Protein AF-0000000065962031 (afdb_homodimer)

pLDDT: mean 96.03, std 4.33, range [64.88, 98.94]

Sequence (450 aa):
MTTAAIIVAAGRGTRAGGDLPKQWQPLAGRPVLAHTLAAFRAAAGVSRTLLVIHPDDRARAEALPGVAEGKVELVEGGASRDASVRNALEALAGAGIERVLIHDGARPLVAPELIARTLAALETAPGAAPAVPVSDALWRGEGGRVVGTQDRTGLFRAQTPQAFRYEAILAAHRAHPGGAADDVEVARAAGLEVAIVEGCEDNLKVTYPGDFARAERLLALAAGLMTTAAIIVAAGRGTRAGGDLPKQWQPLAGRPVLAHTLAAFRAAAGVSRTLLVIHPDDRARAEALPGVAEGKVELVEGGASRDASVRNALEALAGAGIERVLIHDGARPLVAPELIARTLAALETAPGAAPAVPVSDALWRGEGGRVVGTQDRTGLFRAQTPQAFRYEAILAAHRAHPGGAADDVEVARAAGLEVAIVEGCEDNLKVTYPGDFARAERLLALAAGL

Structure (mmCIF, N/CA/C/O backbone):
data_AF-0000000065962031-model_v1
#
loop_
_entity.id
_entity.type
_entity.pdbx_description
1 polymer '2-C-methyl-D-erythritol 4-phosphate cytidylyltransferase'
#
loop_
_atom_site.group_PDB
_atom_site.id
_atom_site.type_symbol
_atom_site.label_atom_id
_atom_site.label_alt_id
_atom_site.label_comp_id
_atom_site.label_asym_id
_atom_site.label_entity_id
_atom_site.label_seq_id
_atom_site.pdbx_PDB_ins_code
_atom_site.Cartn_x
_atom_site.Cartn_y
_atom_site.Cartn_z
_atom_site.occupancy
_atom_site.B_iso_or_equiv
_atom_site.auth_seq_id
_atom_site.auth_comp_id
_atom_site.auth_asym_id
_atom_site.auth_atom_id
_atom_site.pdbx_PDB_model_num
ATOM 1 N N . MET A 1 1 ? -4.371 21.562 25.484 1 85.62 1 MET 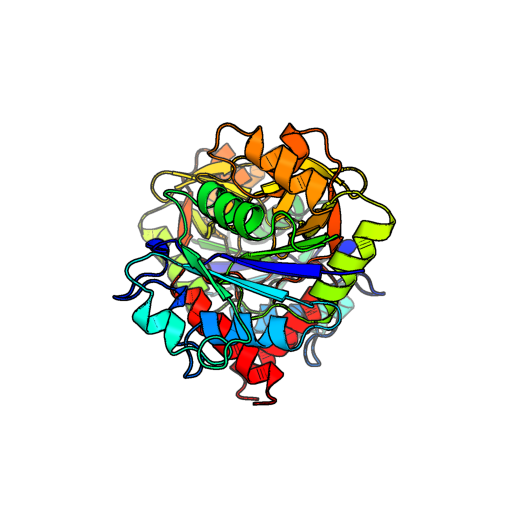A N 1
ATOM 2 C CA . MET A 1 1 ? -3.455 22.078 24.469 1 85.62 1 MET A CA 1
ATOM 3 C C . MET A 1 1 ? -4.199 22.422 23.188 1 85.62 1 MET A C 1
ATOM 5 O O . MET A 1 1 ? -5.137 21.719 22.797 1 85.62 1 MET A O 1
ATOM 9 N N . THR A 1 2 ? -3.807 23.531 22.641 1 95.88 2 THR A N 1
ATOM 10 C CA . THR A 1 2 ? -4.484 24 21.438 1 95.88 2 THR A CA 1
ATOM 11 C C . THR A 1 2 ? -3.861 23.375 20.188 1 95.88 2 THR A C 1
ATOM 13 O O . THR A 1 2 ? -2.641 23.391 20.016 1 95.88 2 THR A O 1
ATOM 16 N N . THR A 1 3 ? -4.715 22.766 19.406 1 98.12 3 THR A N 1
ATOM 17 C CA . THR A 1 3 ? -4.242 22.078 18.203 1 98.12 3 THR A CA 1
ATOM 18 C C . THR A 1 3 ? -4.926 22.641 16.953 1 98.12 3 THR A C 1
ATOM 20 O O . THR A 1 3 ? -6.145 22.797 16.938 1 98.12 3 THR A O 1
ATOM 23 N N . ALA A 1 4 ? -4.148 22.984 15.977 1 98.69 4 ALA A N 1
ATOM 24 C CA . ALA A 1 4 ? -4.68 23.359 14.672 1 98.69 4 ALA A CA 1
ATOM 25 C C . ALA A 1 4 ? -4.426 22.25 13.641 1 98.69 4 ALA A C 1
ATOM 27 O O . ALA A 1 4 ? -3.402 21.562 13.703 1 98.69 4 ALA A O 1
ATOM 28 N N . ALA A 1 5 ? -5.348 22.062 12.734 1 98.81 5 ALA A N 1
ATOM 29 C CA . ALA A 1 5 ? -5.172 21.203 11.578 1 98.81 5 ALA A CA 1
ATOM 30 C C . ALA A 1 5 ? -4.977 22.016 10.305 1 98.81 5 ALA A C 1
ATOM 32 O O . ALA A 1 5 ? -5.707 22.969 10.055 1 98.81 5 ALA A O 1
ATOM 33 N N . ILE A 1 6 ? -3.986 21.641 9.57 1 98.88 6 ILE A N 1
ATOM 34 C CA . ILE A 1 6 ? -3.721 22.219 8.25 1 98.88 6 ILE A CA 1
ATOM 35 C C . ILE A 1 6 ? -3.998 21.172 7.172 1 98.88 6 ILE A C 1
ATOM 37 O O . ILE A 1 6 ? -3.291 20.172 7.074 1 98.88 6 ILE A O 1
ATOM 41 N N . ILE A 1 7 ? -5.016 21.422 6.395 1 98.88 7 ILE A N 1
ATOM 42 C CA . ILE A 1 7 ? -5.371 20.547 5.285 1 98.88 7 ILE A CA 1
ATOM 43 C C . ILE A 1 7 ? -4.859 21.141 3.975 1 98.88 7 ILE A C 1
ATOM 45 O O . ILE A 1 7 ? -5.324 22.188 3.541 1 98.88 7 ILE A O 1
ATOM 49 N N . VAL A 1 8 ? -3.943 20.422 3.346 1 98.69 8 VAL A N 1
ATOM 50 C CA . VAL A 1 8 ? -3.324 20.969 2.146 1 98.69 8 VAL A CA 1
ATOM 51 C C . VAL A 1 8 ? -4.043 20.453 0.905 1 98.69 8 VAL A C 1
ATOM 53 O O . VAL A 1 8 ? -4.184 19.234 0.726 1 98.69 8 VAL A O 1
ATOM 56 N N . ALA A 1 9 ? -4.488 21.375 0.05 1 98.25 9 ALA A N 1
ATOM 57 C CA . ALA A 1 9 ? -5.262 21.016 -1.141 1 98.25 9 ALA A CA 1
ATOM 58 C C . ALA A 1 9 ? -4.992 22.016 -2.273 1 98.25 9 ALA A C 1
ATOM 60 O O . ALA A 1 9 ? -5.891 22.328 -3.059 1 98.25 9 ALA A O 1
ATOM 61 N N . ALA A 1 10 ? -3.809 22.516 -2.334 1 97.5 10 ALA A N 1
ATOM 62 C CA . ALA A 1 10 ? -3.5 23.547 -3.316 1 97.5 10 ALA A CA 1
ATOM 63 C C . ALA A 1 10 ? -2.969 22.938 -4.609 1 97.5 10 ALA A C 1
ATOM 65 O O . ALA A 1 10 ? -2.896 23.609 -5.641 1 97.5 10 ALA A O 1
ATOM 66 N N . GLY A 1 11 ? -2.555 21.703 -4.562 1 93.44 11 GLY A N 1
ATOM 67 C CA . GLY A 1 11 ? -1.977 21.047 -5.727 1 93.44 11 GLY A CA 1
ATOM 68 C C . GLY A 1 11 ? -3.004 20.719 -6.793 1 93.44 11 GLY A C 1
ATOM 69 O O . GLY A 1 11 ? -4.203 20.656 -6.512 1 93.44 11 GLY A O 1
ATOM 70 N N . ARG A 1 12 ? -2.477 20.391 -7.988 1 90.25 12 ARG A N 1
ATOM 71 C CA . ARG A 1 12 ? -3.367 20.156 -9.117 1 90.25 12 ARG A CA 1
ATOM 72 C C . ARG A 1 12 ? -3.643 18.656 -9.289 1 90.25 12 ARG A C 1
ATOM 74 O O . ARG A 1 12 ? -4.637 18.281 -9.906 1 90.25 12 ARG A O 1
ATOM 81 N N . GLY A 1 13 ? -2.844 17.812 -8.781 1 87.5 13 GLY A N 1
ATOM 82 C CA . GLY A 1 13 ? -3.1 16.375 -8.781 1 87.5 13 GLY A CA 1
ATOM 83 C C . GLY A 1 13 ? -3.26 15.797 -10.172 1 87.5 13 GLY A C 1
ATOM 84 O O . GLY A 1 13 ? -4.223 15.078 -10.445 1 87.5 13 GLY A O 1
ATOM 85 N N . THR A 1 14 ? -2.318 15.852 -11.023 1 86.62 14 THR A N 1
ATOM 86 C CA . THR A 1 14 ? -2.455 15.523 -12.438 1 86.62 14 THR A CA 1
ATOM 87 C C . THR A 1 14 ? -2.51 14.016 -12.641 1 86.62 14 THR A C 1
ATOM 89 O O . THR A 1 14 ? -3.107 13.531 -13.609 1 86.62 14 THR A O 1
ATOM 92 N N . ARG A 1 15 ? -2.078 13.18 -11.805 1 88.75 15 ARG A N 1
ATOM 93 C CA . ARG A 1 15 ? -2.004 11.734 -11.961 1 88.75 15 ARG A CA 1
ATOM 94 C C . ARG A 1 15 ? -3.383 11.094 -11.828 1 88.75 15 ARG A C 1
ATOM 96 O O . ARG A 1 15 ? -3.596 9.961 -12.273 1 88.75 15 ARG A O 1
ATOM 103 N N . ALA A 1 16 ? -4.32 11.695 -11.109 1 90 16 ALA A N 1
ATOM 104 C CA . ALA A 1 16 ? -5.648 11.156 -10.844 1 90 16 ALA A CA 1
ATOM 105 C C . ALA A 1 16 ? -6.523 11.203 -12.094 1 90 16 ALA A C 1
ATOM 107 O O . ALA A 1 16 ? -7.543 10.516 -12.164 1 90 16 ALA A O 1
ATOM 108 N N . GLY A 1 17 ? -6.105 12.055 -13.023 1 87.5 17 GLY A N 1
ATOM 109 C CA . GLY A 1 17 ? -6.926 12.234 -14.211 1 87.5 17 GLY A CA 1
ATOM 110 C C . GLY A 1 17 ? -8.188 13.039 -13.945 1 87.5 17 GLY A C 1
ATOM 111 O O . GLY A 1 17 ? -8.359 13.594 -12.852 1 87.5 17 GLY A O 1
ATOM 112 N N . GLY A 1 18 ? -8.953 13.242 -15.047 1 87.94 18 GLY A N 1
ATOM 113 C CA . GLY A 1 18 ? -10.195 13.984 -14.914 1 87.94 18 GLY A CA 1
ATOM 114 C C . GLY A 1 18 ? -10.047 15.461 -15.227 1 87.94 18 GLY A C 1
ATOM 115 O O . GLY A 1 18 ? -8.93 15.953 -15.414 1 87.94 18 GLY A O 1
ATOM 116 N N . ASP A 1 19 ? -11.133 16.125 -15.148 1 89.81 19 ASP A N 1
ATOM 117 C CA . ASP A 1 19 ? -11.172 17.531 -15.539 1 89.81 19 ASP A CA 1
ATOM 118 C C . ASP A 1 19 ? -10.906 18.438 -14.336 1 89.81 19 ASP A C 1
ATOM 120 O O . ASP A 1 19 ? -10.539 19.609 -14.5 1 89.81 19 ASP A O 1
ATOM 124 N N . LEU A 1 20 ? -11.172 17.891 -13.219 1 93.5 20 LEU A N 1
ATOM 125 C CA . LEU A 1 20 ? -10.969 18.625 -11.977 1 93.5 20 LEU A CA 1
ATOM 126 C C . LEU A 1 20 ? -9.797 18.047 -11.188 1 93.5 20 LEU A C 1
ATOM 128 O O . LEU A 1 20 ? -9.562 16.844 -11.211 1 93.5 20 LEU A O 1
ATOM 132 N N . PRO A 1 21 ? -9.102 18.969 -10.516 1 95.44 21 PRO A N 1
ATOM 133 C CA . PRO A 1 21 ? -8.156 18.422 -9.547 1 95.44 21 PRO A CA 1
ATOM 134 C C . PRO A 1 21 ? -8.797 17.391 -8.625 1 95.44 21 PRO A C 1
ATOM 136 O O . PRO A 1 21 ? -9.984 17.5 -8.297 1 95.44 21 PRO A O 1
ATOM 139 N N . LYS A 1 22 ? -8.023 16.453 -8.164 1 96.12 22 LYS A N 1
ATOM 140 C CA . LYS A 1 22 ? -8.57 15.273 -7.496 1 96.12 22 LYS A CA 1
ATOM 141 C C . LYS A 1 22 ? -9.328 15.656 -6.23 1 96.12 22 LYS A C 1
ATOM 143 O O . LYS A 1 22 ? -10.336 15.039 -5.891 1 96.12 22 LYS A O 1
ATOM 148 N N . GLN A 1 23 ? -8.867 16.656 -5.473 1 97.12 23 GLN A N 1
ATOM 149 C CA . GLN A 1 23 ? -9.469 17.031 -4.199 1 97.12 23 GLN A CA 1
ATOM 150 C C . GLN A 1 23 ? -10.891 17.547 -4.395 1 97.12 23 GLN A C 1
ATOM 152 O O . GLN A 1 23 ? -11.672 17.609 -3.447 1 97.12 23 GLN A O 1
ATOM 157 N N . TRP A 1 24 ? -11.219 17.906 -5.656 1 97.69 24 TRP A N 1
ATOM 158 C CA . TRP A 1 24 ? -12.531 18.484 -5.957 1 97.69 24 TRP A CA 1
ATOM 159 C C . TRP A 1 24 ? -13.43 17.453 -6.641 1 97.69 24 TRP A C 1
ATOM 161 O O . TRP A 1 24 ? -14.617 17.703 -6.848 1 97.69 24 TRP A O 1
ATOM 171 N N . GLN A 1 25 ? -12.883 16.344 -7.047 1 97.12 25 GLN A N 1
ATOM 172 C CA . GLN A 1 25 ? -13.664 15.32 -7.723 1 97.12 25 GLN A CA 1
ATOM 173 C C . GLN A 1 25 ? -14.617 14.625 -6.754 1 97.12 25 GLN A C 1
ATOM 175 O O . GLN A 1 25 ? -14.344 14.555 -5.555 1 97.12 25 GLN A O 1
ATOM 180 N N . PRO A 1 26 ? -15.727 14.148 -7.285 1 96.44 26 PRO A N 1
ATOM 181 C CA . PRO A 1 26 ? -16.719 13.523 -6.41 1 96.44 26 PRO A CA 1
ATOM 182 C C . PRO A 1 26 ? -16.234 12.172 -5.863 1 96.44 26 PRO A C 1
ATOM 184 O O . PRO A 1 26 ? -15.633 11.383 -6.59 1 96.44 26 PRO A O 1
ATOM 187 N N . LEU A 1 27 ? -16.516 11.992 -4.648 1 96.94 27 LEU A N 1
ATOM 188 C CA . LEU A 1 27 ? -16.359 10.742 -3.912 1 96.94 27 LEU A CA 1
ATOM 189 C C . LEU A 1 27 ? -17.609 10.461 -3.08 1 96.94 27 LEU A C 1
ATOM 191 O O . LEU A 1 27 ? -17.859 11.117 -2.068 1 96.94 27 LEU A O 1
ATOM 195 N N . ALA A 1 28 ? -18.359 9.445 -3.498 1 95.75 28 ALA A N 1
ATOM 196 C CA . ALA A 1 28 ? -19.641 9.109 -2.865 1 95.75 28 ALA A CA 1
ATOM 197 C C . ALA A 1 28 ? -20.562 10.328 -2.811 1 95.75 28 ALA A C 1
ATOM 199 O O . ALA A 1 28 ? -21.141 10.633 -1.763 1 95.75 28 ALA A O 1
ATOM 200 N N . GLY A 1 29 ? -20.562 11.078 -3.805 1 95.44 29 GLY A N 1
ATOM 201 C CA . GLY A 1 29 ? -21.531 12.141 -3.975 1 95.44 29 GLY A CA 1
ATOM 202 C C . GLY A 1 29 ? -21.047 13.484 -3.453 1 95.44 29 GLY A C 1
ATOM 203 O O . GLY A 1 29 ? -21.734 14.5 -3.623 1 95.44 29 GLY A O 1
ATOM 204 N N . ARG A 1 30 ? -19.938 13.547 -2.844 1 96.81 30 ARG A N 1
ATOM 205 C CA . ARG A 1 30 ? -19.359 14.781 -2.344 1 96.81 30 ARG A CA 1
ATOM 206 C C . ARG A 1 30 ? -17.891 14.906 -2.768 1 96.81 30 ARG A C 1
ATOM 208 O O . ARG A 1 30 ? -17.234 13.898 -3.055 1 96.81 30 ARG A O 1
ATOM 215 N N . PRO A 1 31 ? -17.391 16.141 -2.826 1 97.75 31 PRO A N 1
ATOM 216 C CA . PRO A 1 31 ? -15.969 16.281 -3.146 1 97.75 31 PRO A CA 1
ATOM 217 C C . PRO A 1 31 ? -15.078 15.516 -2.166 1 97.75 31 PRO A C 1
ATOM 219 O O . PRO A 1 31 ? -15.398 15.43 -0.978 1 97.75 31 PRO A O 1
ATOM 222 N N . VAL A 1 32 ? -13.93 14.992 -2.631 1 98.06 32 VAL A N 1
ATOM 223 C CA . VAL A 1 32 ? -12.945 14.32 -1.798 1 98.06 32 VAL A CA 1
ATOM 224 C C . VAL A 1 32 ? -12.633 15.172 -0.571 1 98.06 32 VAL A C 1
ATOM 226 O O . VAL A 1 32 ? -12.633 14.672 0.557 1 98.06 32 VAL A O 1
ATOM 229 N N . LEU A 1 33 ? -12.484 16.453 -0.772 1 98.12 33 LEU A N 1
ATOM 230 C CA . LEU A 1 33 ? -12.062 17.391 0.268 1 98.12 33 LEU A CA 1
ATOM 231 C C . LEU A 1 33 ? -13.141 17.531 1.341 1 98.12 33 LEU A C 1
ATOM 233 O O . LEU A 1 33 ? -12.828 17.75 2.514 1 98.12 33 LEU A O 1
ATOM 237 N N . ALA A 1 34 ? -14.367 17.391 0.965 1 98.06 34 ALA A N 1
ATOM 238 C CA . ALA A 1 34 ? -15.461 17.5 1.931 1 98.06 34 ALA A CA 1
ATOM 239 C C . ALA A 1 34 ? -15.375 16.375 2.969 1 98.06 34 ALA A C 1
ATOM 241 O O . ALA A 1 34 ? -15.648 16.594 4.148 1 98.06 34 ALA A O 1
ATOM 242 N N . HIS A 1 35 ? -15.016 15.203 2.535 1 98.06 35 HIS A N 1
ATOM 243 C CA . HIS A 1 35 ? -14.852 14.078 3.451 1 98.06 35 HIS A CA 1
ATOM 244 C C . HIS A 1 35 ? -13.695 14.32 4.418 1 98.06 35 HIS A C 1
ATOM 246 O O . HIS A 1 35 ? -13.828 14.07 5.621 1 98.06 35 HIS A O 1
ATOM 252 N N . THR A 1 36 ? -12.633 14.82 3.891 1 98.44 36 THR A N 1
ATOM 253 C CA . THR A 1 36 ? -11.453 15.109 4.703 1 98.44 36 THR A CA 1
ATOM 254 C C . THR A 1 36 ? -11.781 16.156 5.773 1 98.44 36 THR A C 1
ATOM 256 O O . THR A 1 36 ? -11.461 15.961 6.945 1 98.44 36 THR A O 1
ATOM 259 N N . LEU A 1 37 ? -12.43 17.219 5.367 1 98.31 37 LEU A N 1
ATOM 260 C CA . LEU A 1 37 ? -12.766 18.297 6.301 1 98.31 37 LEU A CA 1
ATOM 261 C C . LEU A 1 37 ? -13.734 17.797 7.371 1 98.31 37 LEU A C 1
ATOM 263 O O . LEU A 1 37 ? -13.617 18.172 8.539 1 98.31 37 LEU A O 1
ATOM 267 N N . ALA A 1 38 ? -14.664 16.953 6.996 1 96.88 38 ALA A N 1
ATOM 268 C CA . ALA A 1 38 ? -15.617 16.406 7.957 1 96.88 38 ALA A CA 1
ATOM 269 C C . ALA A 1 38 ? -14.906 15.609 9.047 1 96.88 38 ALA A C 1
ATOM 271 O O . ALA A 1 38 ? -15.266 15.703 10.219 1 96.88 38 ALA A O 1
ATOM 272 N N . ALA A 1 39 ? -13.914 14.875 8.656 1 96.62 39 ALA A N 1
ATOM 273 C CA . ALA A 1 39 ? -13.156 14.062 9.602 1 96.62 39 ALA A CA 1
ATOM 274 C C . ALA A 1 39 ? -12.469 14.945 10.648 1 96.62 39 ALA A C 1
ATOM 276 O O . ALA A 1 39 ? -12.492 14.633 11.844 1 96.62 39 ALA A O 1
ATOM 277 N N . PHE A 1 40 ? -11.906 16.047 10.258 1 97.31 40 PHE A N 1
ATOM 278 C CA . PHE A 1 40 ? -11.156 16.906 11.18 1 97.31 40 PHE A CA 1
ATOM 279 C C . PHE A 1 40 ? -12.102 17.781 12 1 97.31 40 PHE A C 1
ATOM 281 O O . PHE A 1 40 ? -11.805 18.109 13.148 1 97.31 40 PHE A O 1
ATOM 288 N N . ARG A 1 41 ? -13.195 18.109 11.414 1 94.38 41 ARG A N 1
ATOM 289 C CA . ARG A 1 41 ? -14.18 18.859 12.18 1 94.38 41 ARG A CA 1
ATOM 290 C C . ARG A 1 41 ? -14.773 18.016 13.297 1 94.38 41 ARG A C 1
ATOM 292 O O . ARG A 1 41 ? -15.188 18.547 14.328 1 94.38 41 ARG A O 1
ATOM 299 N N . ALA A 1 42 ? -14.742 16.75 13.102 1 92.88 42 ALA A N 1
ATOM 300 C CA . ALA A 1 42 ? -15.297 15.844 14.102 1 92.88 42 ALA A CA 1
ATOM 301 C C . ALA A 1 42 ? -14.211 15.367 15.07 1 92.88 42 ALA A C 1
ATOM 303 O O . ALA A 1 42 ? -14.516 14.727 16.078 1 92.88 42 ALA A O 1
ATOM 304 N N . ALA A 1 43 ? -13 15.672 14.766 1 94.12 43 ALA A N 1
ATOM 305 C CA . ALA A 1 43 ? -11.883 15.141 15.547 1 94.12 43 ALA A CA 1
ATOM 306 C C . ALA A 1 43 ? -11.766 15.852 16.891 1 94.12 43 ALA A C 1
ATOM 308 O O . ALA A 1 43 ? -11.664 17.078 16.938 1 94.12 43 ALA A O 1
ATOM 309 N N . ALA A 1 44 ? -11.672 15.055 17.938 1 91.69 44 ALA A N 1
ATOM 310 C CA . ALA A 1 44 ? -11.484 15.617 19.266 1 91.69 44 ALA A CA 1
ATOM 311 C C . ALA A 1 44 ? -10.094 16.234 19.406 1 91.69 44 ALA A C 1
ATOM 313 O O . ALA A 1 44 ? -9.109 15.695 18.891 1 91.69 44 ALA A O 1
ATOM 314 N N . GLY A 1 45 ? -10 17.375 19.922 1 90.88 45 GLY A N 1
ATOM 315 C CA . GLY A 1 45 ? -8.711 17.969 20.234 1 90.88 45 GLY A CA 1
ATOM 316 C C . GLY A 1 45 ? -8.242 18.953 19.188 1 90.88 45 GLY A C 1
ATOM 317 O O . GLY A 1 45 ? -7.219 19.625 19.359 1 90.88 45 GLY A O 1
ATOM 318 N N . VAL A 1 46 ? -8.992 19.016 18.109 1 95.56 46 VAL A N 1
ATOM 319 C CA . VAL A 1 46 ? -8.656 20 17.062 1 95.56 46 VAL A CA 1
ATOM 320 C C . VAL A 1 46 ? -9.5 21.25 17.25 1 95.56 46 VAL A C 1
ATOM 322 O O . VAL A 1 46 ? -10.734 21.203 17.172 1 95.56 46 VAL A O 1
ATOM 325 N N . SER A 1 47 ? -8.844 22.359 17.484 1 95 47 SER A N 1
ATOM 326 C CA . SER A 1 47 ? -9.555 23.578 17.844 1 95 47 SER A CA 1
ATOM 327 C C . SER A 1 47 ? -9.703 24.516 16.641 1 95 47 SER A C 1
ATOM 329 O O . SER A 1 47 ? -10.555 25.406 16.641 1 95 47 SER A O 1
ATOM 331 N N . ARG A 1 48 ? -8.852 24.328 15.711 1 96.81 48 ARG A N 1
ATOM 332 C CA . ARG A 1 48 ? -8.82 25.188 14.531 1 96.81 48 ARG A CA 1
ATOM 333 C C . ARG A 1 48 ? -8.453 24.391 13.289 1 96.81 48 ARG A C 1
ATOM 335 O O . ARG A 1 48 ? -7.621 23.484 13.344 1 96.81 48 ARG A O 1
ATOM 342 N N . THR A 1 49 ? -9.109 24.672 12.164 1 98.38 49 THR A N 1
ATOM 343 C CA . THR A 1 49 ? -8.812 23.984 10.914 1 98.38 49 THR A CA 1
ATOM 344 C C . THR A 1 49 ? -8.57 25 9.789 1 98.38 49 THR A C 1
ATOM 346 O O . THR A 1 49 ? -9.375 25.906 9.586 1 98.38 49 THR A O 1
ATOM 349 N N . LEU A 1 50 ? -7.441 24.891 9.141 1 98.81 50 LEU A N 1
ATOM 350 C CA . LEU A 1 50 ? -7.109 25.672 7.953 1 98.81 50 LEU A CA 1
ATOM 351 C C . LEU A 1 50 ? -7.145 24.781 6.707 1 98.81 50 LEU A C 1
ATOM 353 O O . LEU A 1 50 ? -6.652 23.656 6.723 1 98.81 50 LEU A O 1
ATOM 357 N N . LEU A 1 51 ? -7.754 25.297 5.664 1 98.88 51 LEU A N 1
ATOM 358 C CA . LEU A 1 51 ? -7.73 24.672 4.34 1 98.88 51 LEU A CA 1
ATOM 359 C C . LEU A 1 51 ? -6.875 25.484 3.377 1 98.88 51 LEU A C 1
ATOM 361 O O . LEU A 1 51 ? -7.16 26.672 3.133 1 98.88 51 LEU A O 1
ATOM 365 N N . VAL A 1 52 ? -5.84 24.844 2.902 1 98.88 52 VAL A N 1
ATOM 366 C CA . VAL A 1 52 ? -4.926 25.516 1.985 1 98.88 52 VAL A CA 1
ATOM 367 C C . VAL A 1 52 ? -5.32 25.203 0.542 1 98.88 52 VAL A C 1
ATOM 369 O O . VAL A 1 52 ? -5.316 24.047 0.129 1 98.88 52 VAL A O 1
ATOM 372 N N . ILE A 1 53 ? -5.578 26.219 -0.264 1 98.62 53 ILE A N 1
ATOM 373 C CA . ILE A 1 53 ? -6.145 25.969 -1.585 1 98.62 53 ILE A CA 1
ATOM 374 C C . ILE A 1 53 ? -5.359 26.75 -2.639 1 98.62 53 ILE A C 1
ATOM 376 O O . ILE A 1 53 ? -4.617 27.688 -2.311 1 98.62 53 ILE A O 1
ATOM 380 N N . HIS A 1 54 ? -5.477 26.25 -3.855 1 97.88 54 HIS A N 1
ATOM 381 C CA . HIS A 1 54 ? -5.086 27.094 -4.984 1 97.88 54 HIS A CA 1
ATOM 382 C C . HIS A 1 54 ? -5.996 28.297 -5.113 1 97.88 54 HIS A C 1
ATOM 384 O O . HIS A 1 54 ? -7.215 28.188 -4.953 1 97.88 54 HIS A O 1
ATOM 390 N N . PRO A 1 55 ? -5.383 29.422 -5.426 1 96.88 55 PRO A N 1
ATOM 391 C CA . PRO A 1 55 ? -6.207 30.641 -5.527 1 96.88 55 PRO A CA 1
ATOM 392 C C . PRO A 1 55 ? -7.363 30.484 -6.512 1 96.88 55 PRO A C 1
ATOM 394 O O . PRO A 1 55 ? -8.445 31.016 -6.289 1 96.88 55 PRO A O 1
ATOM 397 N N . ASP A 1 56 ? -7.215 29.688 -7.543 1 96.81 56 ASP A N 1
ATOM 398 C CA . ASP A 1 56 ? -8.219 29.516 -8.586 1 96.81 56 ASP A CA 1
ATOM 399 C C . ASP A 1 56 ? -9.406 28.703 -8.062 1 96.81 56 ASP A C 1
ATOM 401 O O . ASP A 1 56 ? -10.453 28.641 -8.711 1 96.81 56 ASP A O 1
ATOM 405 N N . ASP A 1 57 ? -9.242 28.141 -6.891 1 97.69 57 ASP A N 1
ATOM 406 C CA . ASP A 1 57 ? -10.281 27.25 -6.406 1 97.69 57 ASP A CA 1
ATOM 407 C C . ASP A 1 57 ? -11.07 27.875 -5.262 1 97.69 57 ASP A C 1
ATOM 409 O O . ASP A 1 57 ? -11.781 27.188 -4.531 1 97.69 57 ASP A O 1
ATOM 413 N N . ARG A 1 58 ? -10.938 29.172 -5.047 1 97.75 58 ARG A N 1
ATOM 414 C CA . ARG A 1 58 ? -11.516 29.844 -3.889 1 97.75 58 ARG A CA 1
ATOM 415 C C . ARG A 1 58 ? -13.031 29.688 -3.863 1 97.75 58 ARG A C 1
ATOM 417 O O . ARG A 1 58 ? -13.602 29.328 -2.832 1 97.75 58 ARG A O 1
ATOM 424 N N . ALA A 1 59 ? -13.688 29.859 -4.988 1 97.5 59 ALA A N 1
ATOM 425 C CA . ALA A 1 59 ? -15.148 29.766 -5.035 1 97.5 59 ALA A CA 1
ATOM 426 C C . ALA A 1 59 ? -15.617 28.359 -4.629 1 97.5 59 ALA A C 1
ATOM 428 O O . ALA A 1 59 ? -16.562 28.219 -3.854 1 97.5 59 ALA A O 1
ATOM 429 N N . ARG A 1 60 ? -14.969 27.375 -5.125 1 97.31 60 ARG A N 1
ATOM 430 C CA . ARG A 1 60 ? -15.305 26 -4.758 1 97.31 60 ARG A CA 1
ATOM 431 C C . ARG A 1 60 ? -15.086 25.766 -3.268 1 97.31 60 ARG A C 1
ATOM 433 O O . ARG A 1 60 ? -15.914 25.141 -2.607 1 97.31 60 ARG A O 1
ATOM 440 N N . ALA A 1 61 ? -14 26.281 -2.809 1 98.44 61 ALA A N 1
ATOM 441 C CA . ALA A 1 61 ? -13.641 26.094 -1.404 1 98.44 61 ALA A CA 1
ATOM 442 C C . ALA A 1 61 ? -14.656 26.75 -0.484 1 98.44 61 ALA A C 1
ATOM 444 O O . ALA A 1 61 ? -15.047 26.188 0.535 1 98.44 61 ALA A O 1
ATOM 445 N N . GLU A 1 62 ? -15.102 27.906 -0.832 1 98.19 62 GLU A N 1
ATOM 446 C CA . GLU A 1 62 ? -16.031 28.672 -0.013 1 98.19 62 GLU A CA 1
ATOM 447 C C . GLU A 1 62 ? -17.391 27.984 0.089 1 98.19 62 GLU A C 1
ATOM 449 O O . GLU A 1 62 ? -18.141 28.203 1.042 1 98.19 62 GLU A O 1
ATOM 454 N N . ALA A 1 63 ? -17.641 27.094 -0.832 1 97.31 63 ALA A N 1
ATOM 455 C CA . ALA A 1 63 ? -18.938 26.422 -0.869 1 97.31 63 ALA A CA 1
ATOM 456 C C . ALA A 1 63 ? -18.906 25.156 -0.022 1 97.31 63 ALA A C 1
ATOM 458 O O . ALA A 1 63 ? -19.953 24.562 0.25 1 97.31 63 ALA A O 1
ATOM 459 N N . LEU A 1 64 ? -17.781 24.75 0.423 1 97.81 64 LEU A N 1
ATOM 460 C CA . LEU A 1 64 ? -17.672 23.531 1.196 1 97.81 64 LEU A CA 1
ATOM 461 C C . LEU A 1 64 ? -18.312 23.688 2.57 1 97.81 64 LEU A C 1
ATOM 463 O O . LEU A 1 64 ? -18.172 24.734 3.207 1 97.81 64 LEU A O 1
ATOM 467 N N . PRO A 1 65 ? -18.984 22.578 3.039 1 95.69 65 PRO A N 1
ATOM 468 C CA . PRO A 1 65 ? -19.406 22.625 4.438 1 95.69 65 PRO A CA 1
ATOM 469 C C . PRO A 1 65 ? -18.266 22.891 5.406 1 95.69 65 PRO A C 1
ATOM 471 O O . PRO A 1 65 ? -17.172 22.359 5.23 1 95.69 65 PRO A O 1
ATOM 474 N N . GLY A 1 66 ? -18.5 23.719 6.391 1 95.5 66 GLY A N 1
ATOM 475 C CA . GLY A 1 66 ? -17.469 24.141 7.312 1 95.5 66 GLY A CA 1
ATOM 476 C C . GLY A 1 66 ? -16.844 25.469 6.941 1 95.5 66 GLY A C 1
ATOM 477 O O . GLY A 1 66 ? -16.625 26.328 7.809 1 95.5 66 GLY A O 1
ATOM 478 N N . VAL A 1 67 ? -16.5 25.547 5.641 1 97 67 VAL A N 1
ATOM 479 C CA . VAL A 1 67 ? -15.938 26.812 5.184 1 97 67 VAL A CA 1
ATOM 480 C C . VAL A 1 67 ? -17.031 27.875 5.113 1 97 67 VAL A C 1
ATOM 482 O O . VAL A 1 67 ? -16.875 28.984 5.641 1 97 67 VAL A O 1
ATOM 485 N N . ALA A 1 68 ? -18.109 27.438 4.527 1 95.12 68 ALA A N 1
ATOM 486 C CA . ALA A 1 68 ? -19.234 28.344 4.34 1 95.12 68 ALA A CA 1
ATOM 487 C C . ALA A 1 68 ? -19.734 28.891 5.676 1 95.12 68 ALA A C 1
ATOM 489 O O . ALA A 1 68 ? -20.188 30.031 5.758 1 95.12 68 ALA A O 1
ATOM 490 N N . GLU A 1 69 ? -19.562 28.109 6.727 1 96.12 69 GLU A N 1
ATOM 491 C CA . GLU A 1 69 ? -20.047 28.469 8.055 1 96.12 69 GLU A CA 1
ATOM 492 C C . GLU A 1 69 ? -18.953 29.188 8.859 1 96.12 69 GLU A C 1
ATOM 494 O O . GLU A 1 69 ? -19.188 29.594 9.992 1 96.12 69 GLU A O 1
ATOM 499 N N . GLY A 1 70 ? -17.812 29.297 8.359 1 95.12 70 GLY A N 1
ATOM 500 C CA . GLY A 1 70 ? -16.734 30.016 9.016 1 95.12 70 GLY A CA 1
ATOM 501 C C . GLY A 1 70 ? -15.977 29.172 10.023 1 95.12 70 GLY A C 1
ATOM 502 O O . GLY A 1 70 ? -15.211 29.688 10.828 1 95.12 70 GLY A O 1
ATOM 503 N N . LYS A 1 71 ? -16.203 27.906 9.969 1 96 71 LYS A N 1
ATOM 504 C CA . LYS A 1 71 ? -15.555 27 10.914 1 96 71 LYS A CA 1
ATOM 505 C C . LYS A 1 71 ? -14.188 26.547 10.398 1 96 71 LYS A C 1
ATOM 507 O O . LYS A 1 71 ? -13.367 26.047 11.172 1 96 71 LYS A O 1
ATOM 512 N N . VAL A 1 72 ? -14 26.641 9.094 1 98.06 72 VAL A N 1
ATOM 513 C CA . VAL A 1 72 ? -12.734 26.312 8.445 1 98.06 72 VAL A CA 1
ATOM 514 C C . VAL A 1 72 ? -12.188 27.562 7.742 1 98.06 72 VAL A C 1
ATOM 516 O O . VAL A 1 72 ? -12.906 28.219 6.988 1 98.06 72 VAL A O 1
ATOM 519 N N . GLU A 1 73 ? -10.984 27.875 8.031 1 98.19 73 GLU A N 1
ATOM 520 C CA . GLU A 1 73 ? -10.359 29.047 7.453 1 98.19 73 GLU A CA 1
ATOM 521 C C . GLU A 1 73 ? -9.617 28.703 6.164 1 98.19 73 GLU A C 1
ATOM 523 O O . GLU A 1 73 ? -8.953 27.672 6.078 1 98.19 73 GLU A O 1
ATOM 528 N N . LEU A 1 74 ? -9.703 29.625 5.176 1 98.69 74 LEU A N 1
ATOM 529 C CA . LEU A 1 74 ? -9.023 29.438 3.898 1 98.69 74 LEU A CA 1
ATOM 530 C C . LEU A 1 74 ? -7.676 30.141 3.883 1 98.69 74 LEU A C 1
ATOM 532 O O . LEU A 1 74 ? -7.559 31.266 4.375 1 98.69 74 LEU A O 1
ATOM 536 N N . VAL A 1 75 ? -6.695 29.484 3.449 1 98.75 75 VAL A N 1
ATOM 537 C CA . VAL A 1 75 ? -5.367 30.031 3.219 1 98.75 75 VAL A CA 1
ATOM 538 C C . VAL A 1 75 ? -4.93 29.75 1.783 1 98.75 75 VAL A C 1
ATOM 540 O O . VAL A 1 75 ? -5.152 28.641 1.268 1 98.75 75 VAL A O 1
ATOM 543 N N . GLU A 1 76 ? -4.32 30.703 1.115 1 98.44 76 GLU A N 1
ATOM 544 C CA . GLU A 1 76 ? -3.799 30.469 -0.228 1 98.44 76 GLU A CA 1
ATOM 545 C C . GLU A 1 76 ? -2.469 29.719 -0.182 1 98.44 76 GLU A C 1
ATOM 547 O O . GLU A 1 76 ? -1.581 30.062 0.6 1 98.44 76 GLU A O 1
ATOM 552 N N . GLY A 1 77 ? -2.377 28.688 -1.016 1 98.25 77 GLY A N 1
ATOM 553 C CA . GLY A 1 77 ? -1.16 27.891 -1.082 1 98.25 77 GLY A CA 1
ATOM 554 C C . GLY A 1 77 ? -0.055 28.562 -1.88 1 98.25 77 GLY A C 1
ATOM 555 O O . GLY A 1 77 ? -0.22 29.688 -2.355 1 98.25 77 GLY A O 1
ATOM 556 N N . GLY A 1 78 ? 1.125 27.891 -1.85 1 96.5 78 GLY A N 1
ATOM 557 C CA . GLY A 1 78 ? 2.26 28.312 -2.65 1 96.5 78 GLY A CA 1
ATOM 558 C C . GLY A 1 78 ? 2.488 27.453 -3.877 1 96.5 78 GLY A C 1
ATOM 559 O O . GLY A 1 78 ? 1.585 26.734 -4.312 1 96.5 78 GLY A O 1
ATOM 560 N N . ALA A 1 79 ? 3.674 27.609 -4.453 1 94.62 79 ALA A N 1
ATOM 561 C CA . ALA A 1 79 ? 4.027 26.938 -5.703 1 94.62 79 ALA A CA 1
ATOM 562 C C . ALA A 1 79 ? 4.273 25.438 -5.473 1 94.62 79 ALA A C 1
ATOM 564 O O . ALA A 1 79 ? 4.254 24.656 -6.418 1 94.62 79 ALA A O 1
ATOM 565 N N . SER A 1 80 ? 4.535 25.078 -4.23 1 96 80 SER A N 1
ATOM 566 C CA . SER A 1 80 ? 4.816 23.703 -3.857 1 96 80 SER A CA 1
ATOM 567 C C . SER A 1 80 ? 4.059 23.297 -2.594 1 96 80 SER A C 1
ATOM 569 O O . SER A 1 80 ? 3.471 24.156 -1.925 1 96 80 SER A O 1
ATOM 571 N N . ARG A 1 81 ? 4.047 22.016 -2.32 1 95.81 81 ARG A N 1
ATOM 572 C CA . ARG A 1 81 ? 3.375 21.547 -1.114 1 95.81 81 ARG A CA 1
ATOM 573 C C . ARG A 1 81 ? 3.992 22.156 0.135 1 95.81 81 ARG A C 1
ATOM 575 O O . ARG A 1 81 ? 3.275 22.641 1.018 1 95.81 81 ARG A O 1
ATOM 582 N N . ASP A 1 82 ? 5.32 22.125 0.191 1 97 82 ASP A N 1
ATOM 583 C CA . ASP A 1 82 ? 5.98 22.672 1.377 1 97 82 ASP A CA 1
ATOM 584 C C . ASP A 1 82 ? 5.73 24.156 1.519 1 97 82 ASP A C 1
ATOM 586 O O . ASP A 1 82 ? 5.555 24.672 2.631 1 97 82 ASP A O 1
ATOM 590 N N . ALA A 1 83 ? 5.691 24.875 0.394 1 97.5 83 ALA A N 1
ATOM 591 C CA . ALA A 1 83 ? 5.363 26.297 0.444 1 97.5 83 ALA A CA 1
ATOM 592 C C . ALA A 1 83 ? 3.938 26.516 0.945 1 97.5 83 ALA A C 1
ATOM 594 O O . ALA A 1 83 ? 3.668 27.453 1.682 1 97.5 83 ALA A O 1
ATOM 595 N N . SER A 1 84 ? 3.027 25.672 0.514 1 98.44 84 SER A N 1
ATOM 596 C CA . SER A 1 84 ? 1.645 25.734 0.977 1 98.44 84 SER A CA 1
ATOM 597 C C . SER A 1 84 ? 1.558 25.547 2.486 1 98.44 84 SER A C 1
ATOM 599 O O . SER A 1 84 ? 0.862 26.297 3.176 1 98.44 84 SER A O 1
ATOM 601 N N . VAL A 1 85 ? 2.275 24.562 2.99 1 98.81 85 VAL A N 1
ATOM 602 C CA . VAL A 1 85 ? 2.287 24.297 4.426 1 98.81 85 VAL A CA 1
ATOM 603 C C . VAL A 1 85 ? 2.859 25.5 5.168 1 98.81 85 VAL A C 1
ATOM 605 O O . VAL A 1 85 ? 2.311 25.922 6.188 1 98.81 85 VAL A O 1
ATOM 608 N N . ARG A 1 86 ? 3.918 26.062 4.656 1 98.56 86 ARG A N 1
ATOM 609 C CA . ARG A 1 86 ? 4.535 27.234 5.281 1 98.56 86 ARG A CA 1
ATOM 610 C C . ARG A 1 86 ? 3.551 28.391 5.375 1 98.56 86 ARG A C 1
ATOM 612 O O . ARG A 1 86 ? 3.455 29.047 6.414 1 98.56 86 ARG A O 1
ATOM 619 N N . ASN A 1 87 ? 2.85 28.656 4.297 1 98.62 87 ASN A N 1
ATOM 620 C CA . ASN A 1 87 ? 1.854 29.719 4.305 1 98.62 87 ASN A CA 1
ATOM 621 C C . ASN A 1 87 ? 0.838 29.531 5.43 1 98.62 87 ASN A C 1
ATOM 623 O O . ASN A 1 87 ? 0.492 30.484 6.129 1 98.62 87 ASN A O 1
ATOM 627 N N . ALA A 1 88 ? 0.377 28.312 5.562 1 98.88 88 ALA A N 1
ATOM 628 C CA . ALA A 1 88 ? -0.612 28.016 6.598 1 98.88 88 ALA A CA 1
ATOM 629 C C . ALA A 1 88 ? -0.013 28.172 7.992 1 98.88 88 ALA A C 1
ATOM 631 O O . ALA A 1 88 ? -0.659 28.703 8.898 1 98.88 88 ALA A O 1
ATOM 632 N N . LEU A 1 89 ? 1.215 27.672 8.18 1 98.88 89 LEU A N 1
ATOM 633 C CA . LEU A 1 89 ? 1.894 27.828 9.461 1 98.88 89 LEU A CA 1
ATOM 634 C C . LEU A 1 89 ? 2.059 29.297 9.812 1 98.88 89 LEU A C 1
ATOM 636 O O . LEU A 1 89 ? 1.825 29.703 10.953 1 98.88 89 LEU A O 1
ATOM 640 N N . GLU A 1 90 ? 2.42 30.109 8.867 1 98.81 90 GLU A N 1
ATOM 641 C CA . GLU A 1 90 ? 2.572 31.547 9.078 1 98.81 90 GLU A CA 1
ATOM 642 C C . GLU A 1 90 ? 1.246 32.188 9.469 1 98.81 90 GLU A C 1
ATOM 644 O O . GLU A 1 90 ? 1.214 33.094 10.305 1 98.81 90 GLU A O 1
ATOM 649 N N . ALA A 1 91 ? 0.207 31.734 8.859 1 98.56 91 ALA A N 1
ATOM 650 C CA . ALA A 1 91 ? -1.117 32.281 9.141 1 98.56 91 ALA A CA 1
ATOM 651 C C . ALA A 1 91 ? -1.522 32.031 10.586 1 98.56 91 ALA A C 1
ATOM 653 O O . ALA A 1 91 ? -2.402 32.719 11.117 1 98.56 91 ALA A O 1
ATOM 654 N N . LEU A 1 92 ? -0.903 31.062 11.219 1 98.31 92 LEU A N 1
ATOM 655 C CA . LEU A 1 92 ? -1.235 30.688 12.586 1 98.31 92 LEU A CA 1
ATOM 656 C C . LEU A 1 92 ? -0.376 31.469 13.586 1 98.31 92 LEU A C 1
ATOM 658 O O . LEU A 1 92 ? -0.583 31.375 14.797 1 98.31 92 LEU A O 1
ATOM 662 N N . ALA A 1 93 ? 0.598 32.188 13.078 1 96.5 93 ALA A N 1
ATOM 663 C CA . ALA A 1 93 ? 1.519 32.906 13.961 1 96.5 93 ALA A CA 1
ATOM 664 C C . ALA A 1 93 ? 0.763 33.812 14.914 1 96.5 93 ALA A C 1
ATOM 666 O O . ALA A 1 93 ? -0.108 34.594 14.492 1 96.5 93 ALA A O 1
ATOM 667 N N . GLY A 1 94 ? 1.09 33.719 16.188 1 94.62 94 GLY A N 1
ATOM 668 C CA . GLY A 1 94 ? 0.512 34.594 17.188 1 94.62 94 GLY A CA 1
ATOM 669 C C . GLY A 1 94 ? -0.864 34.156 17.641 1 94.62 94 GLY A C 1
ATOM 670 O O . GLY A 1 94 ? -1.481 34.812 18.484 1 94.62 94 GLY A O 1
ATOM 671 N N . ALA A 1 95 ? -1.412 33.062 17.188 1 95.38 95 ALA A N 1
ATOM 672 C CA . ALA A 1 95 ? -2.777 32.625 17.484 1 95.38 95 ALA A CA 1
ATOM 673 C C . ALA A 1 95 ? -2.818 31.734 18.734 1 95.38 95 ALA A C 1
ATOM 675 O O . ALA A 1 95 ? -3.873 31.203 19.078 1 95.38 95 ALA A O 1
ATOM 676 N N . GLY A 1 96 ? -1.653 31.5 19.359 1 96.56 96 GLY A N 1
ATOM 677 C CA . GLY A 1 96 ? -1.605 30.703 20.578 1 96.56 96 GLY A CA 1
ATOM 678 C C . GLY A 1 96 ? -1.685 29.203 20.312 1 96.56 96 GLY A C 1
ATOM 679 O O . GLY A 1 96 ? -2.076 28.438 21.203 1 96.56 96 GLY A O 1
ATOM 680 N N . ILE A 1 97 ? -1.414 28.812 19.094 1 97.62 97 ILE A N 1
ATOM 681 C CA . ILE A 1 97 ? -1.425 27.391 18.719 1 97.62 97 ILE A CA 1
ATOM 682 C C . ILE A 1 97 ? -0.19 26.703 19.297 1 97.62 97 ILE A C 1
ATOM 684 O O . ILE A 1 97 ? 0.919 27.234 19.219 1 97.62 97 ILE A O 1
ATOM 688 N N . GLU A 1 98 ? -0.411 25.516 19.891 1 97.94 98 GLU A N 1
ATOM 689 C CA . GLU A 1 98 ? 0.691 24.781 20.516 1 97.94 98 GLU A CA 1
ATOM 690 C C . GLU A 1 98 ? 1.11 23.594 19.656 1 97.94 98 GLU A C 1
ATOM 692 O O . GLU A 1 98 ? 2.275 23.188 19.672 1 97.94 98 GLU A O 1
ATOM 697 N N . ARG A 1 99 ? 0.168 22.969 19 1 98.31 99 ARG A N 1
ATOM 698 C CA . ARG A 1 99 ? 0.395 21.797 18.172 1 98.31 99 ARG A CA 1
ATOM 699 C C . ARG A 1 99 ? -0.283 21.969 16.812 1 98.31 99 ARG A C 1
ATOM 701 O O . ARG A 1 99 ? -1.272 22.688 16.688 1 98.31 99 ARG A O 1
ATOM 708 N N . VAL A 1 100 ? 0.286 21.281 15.836 1 98.75 100 VAL A N 1
ATOM 709 C CA . VAL A 1 100 ? -0.331 21.312 14.508 1 98.75 100 VAL A CA 1
ATOM 710 C C . VAL A 1 100 ? -0.376 19.891 13.93 1 98.75 100 VAL A C 1
ATOM 712 O O . VAL A 1 100 ? 0.522 19.078 14.18 1 98.75 100 VAL A O 1
ATOM 715 N N . LEU A 1 101 ? -1.433 19.578 13.273 1 98.81 101 LEU A N 1
ATOM 716 C CA . LEU A 1 101 ? -1.594 18.438 12.383 1 98.81 101 LEU A CA 1
ATOM 717 C C . LEU A 1 101 ? -1.581 18.875 10.922 1 98.81 101 LEU A C 1
ATOM 719 O O . LEU A 1 101 ? -2.342 19.766 10.531 1 98.81 101 LEU A O 1
ATOM 723 N N . ILE A 1 102 ? -0.699 18.312 10.133 1 98.94 102 ILE A N 1
ATOM 724 C CA . ILE A 1 102 ? -0.644 18.609 8.703 1 98.94 102 ILE A CA 1
ATOM 725 C C . ILE A 1 102 ? -1.128 17.391 7.914 1 98.94 102 ILE A C 1
ATOM 727 O O . ILE A 1 102 ? -0.552 16.297 8.016 1 98.94 102 ILE A O 1
ATOM 731 N N . HIS A 1 103 ? -2.141 17.547 7.105 1 98.88 103 HIS A N 1
ATOM 732 C CA . HIS A 1 103 ? -2.826 16.422 6.484 1 98.88 103 HIS A CA 1
ATOM 733 C C . HIS A 1 103 ? -3.092 16.688 5.004 1 98.88 103 HIS A C 1
ATOM 735 O O . HIS A 1 103 ? -3.404 17.812 4.617 1 98.88 103 HIS A O 1
ATOM 741 N N . ASP A 1 104 ? -2.924 15.688 4.203 1 98.5 104 ASP A N 1
ATOM 742 C CA . ASP A 1 104 ? -3.244 15.758 2.779 1 98.5 104 ASP A CA 1
ATOM 743 C C . ASP A 1 104 ? -4.754 15.82 2.559 1 98.5 104 ASP A C 1
ATOM 745 O O . ASP A 1 104 ? -5.488 14.938 3.006 1 98.5 104 ASP A O 1
ATOM 749 N N . GLY A 1 105 ? -5.168 16.766 1.798 1 98.31 105 GLY A N 1
ATOM 750 C CA . GLY A 1 105 ? -6.578 16.875 1.464 1 98.31 105 GLY A CA 1
ATOM 751 C C . GLY A 1 105 ? -7.102 15.672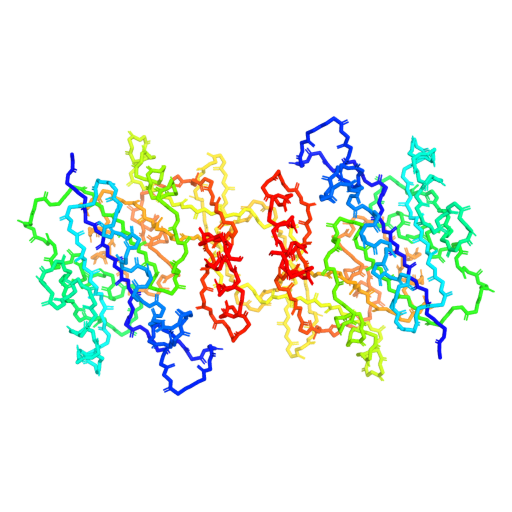 0.701 1 98.31 105 GLY A C 1
ATOM 752 O O . GLY A 1 105 ? -8.297 15.375 0.735 1 98.31 105 GLY A O 1
ATOM 753 N N . ALA A 1 106 ? -6.215 14.961 0.127 1 97.62 106 ALA A N 1
ATOM 754 C CA . ALA A 1 106 ? -6.586 13.828 -0.717 1 97.62 106 ALA A CA 1
ATOM 755 C C . ALA A 1 106 ? -6.602 12.523 0.083 1 97.62 106 ALA A C 1
ATOM 757 O O . ALA A 1 106 ? -6.613 11.438 -0.492 1 97.62 106 ALA A O 1
ATOM 758 N N . ARG A 1 107 ? -6.594 12.555 1.389 1 98.25 107 ARG A N 1
ATOM 759 C CA . ARG A 1 107 ? -6.797 11.414 2.277 1 98.25 107 ARG A CA 1
ATOM 760 C C . ARG A 1 107 ? -8.117 11.531 3.025 1 98.25 107 ARG A C 1
ATOM 762 O O . ARG A 1 107 ? -8.141 11.836 4.219 1 98.25 107 ARG A O 1
ATOM 769 N N . PRO A 1 108 ? -9.148 11.164 2.369 1 98.19 108 PRO A N 1
ATOM 770 C CA . PRO A 1 108 ? -10.484 11.453 2.893 1 98.19 108 PRO A CA 1
ATOM 771 C C . PRO A 1 108 ? -10.938 10.453 3.953 1 98.19 108 PRO A C 1
ATOM 773 O O . PRO A 1 108 ? -11.984 10.633 4.57 1 98.19 108 PRO A O 1
ATOM 776 N N . LEU A 1 109 ? -10.125 9.422 4.258 1 97.12 109 LEU A N 1
ATOM 777 C CA . LEU A 1 109 ? -10.625 8.336 5.098 1 97.12 109 LEU A CA 1
ATOM 778 C C . LEU A 1 109 ? -9.852 8.266 6.41 1 97.12 109 LEU A C 1
ATOM 780 O O . LEU A 1 109 ? -9.758 7.199 7.023 1 97.12 109 LEU A O 1
ATOM 784 N N . VAL A 1 110 ? -9.305 9.336 6.82 1 97.81 110 VAL A N 1
ATOM 785 C CA . VAL A 1 110 ? -8.547 9.359 8.062 1 97.81 110 VAL A CA 1
ATOM 786 C C . VAL A 1 110 ? -9.469 9.078 9.242 1 97.81 110 VAL A C 1
ATOM 788 O O . VAL A 1 110 ? -10.523 9.695 9.375 1 97.81 110 VAL A O 1
ATOM 791 N N . ALA A 1 111 ? -9.07 8.172 10.062 1 95.81 111 ALA A N 1
ATOM 792 C CA . ALA A 1 111 ? -9.867 7.773 11.211 1 95.81 111 ALA A CA 1
ATOM 793 C C . ALA A 1 111 ? -9.562 8.656 12.422 1 95.81 111 ALA A C 1
ATOM 795 O O . ALA A 1 111 ? -8.414 9.047 12.633 1 95.81 111 ALA A O 1
ATOM 796 N N . PRO A 1 112 ? -10.617 8.867 13.234 1 96.38 112 PRO A N 1
ATOM 797 C CA . PRO A 1 112 ? -10.383 9.648 14.453 1 96.38 112 PRO A CA 1
ATOM 798 C C . PRO A 1 112 ? -9.312 9.039 15.352 1 96.38 112 PRO A C 1
ATOM 800 O O . PRO A 1 112 ? -8.555 9.773 16 1 96.38 112 PRO A O 1
ATOM 803 N N . GLU A 1 113 ? -9.281 7.746 15.391 1 96.44 113 GLU A N 1
ATOM 804 C CA . GLU A 1 113 ? -8.312 7.07 16.25 1 96.44 113 GLU A CA 1
ATOM 805 C C . GLU A 1 113 ? -6.883 7.328 15.773 1 96.44 113 GLU A C 1
ATOM 807 O O . GLU A 1 113 ? -5.961 7.418 16.594 1 96.44 113 GLU A O 1
ATOM 812 N N . LEU A 1 114 ? -6.688 7.41 14.477 1 97.62 114 LEU A N 1
ATOM 813 C CA . LEU A 1 114 ? -5.367 7.703 13.93 1 97.62 114 LEU A CA 1
ATOM 814 C C . LEU A 1 114 ? -4.938 9.125 14.289 1 97.62 114 LEU A C 1
ATOM 816 O O . LEU A 1 114 ? -3.789 9.352 14.672 1 97.62 114 LEU A O 1
ATOM 820 N N . ILE A 1 115 ? -5.875 10.094 14.211 1 98.25 115 ILE A N 1
ATOM 821 C CA . ILE A 1 115 ? -5.605 11.477 14.602 1 98.25 115 ILE A CA 1
ATOM 822 C C . ILE A 1 115 ? -5.211 11.531 16.078 1 98.25 115 ILE A C 1
ATOM 824 O O . ILE A 1 115 ? -4.191 12.133 16.422 1 98.25 115 ILE A O 1
ATOM 828 N N . ALA A 1 116 ? -5.953 10.812 16.875 1 97.5 116 ALA A N 1
ATOM 829 C CA . ALA A 1 116 ? -5.758 10.836 18.328 1 97.5 116 ALA A CA 1
ATOM 830 C C . ALA A 1 116 ? -4.395 10.266 18.703 1 97.5 116 ALA A C 1
ATOM 832 O O . ALA A 1 116 ? -3.66 10.852 19.484 1 97.5 116 ALA A O 1
ATOM 833 N N . ARG A 1 117 ? -4.043 9.133 18.094 1 97.5 117 ARG A N 1
ATOM 834 C CA . ARG A 1 117 ? -2.787 8.516 18.516 1 97.5 117 ARG A CA 1
ATOM 835 C C . ARG A 1 117 ? -1.591 9.281 17.953 1 97.5 117 ARG A C 1
ATOM 837 O O . ARG A 1 117 ? -0.523 9.305 18.578 1 97.5 117 ARG A O 1
ATOM 844 N N . THR A 1 118 ? -1.778 9.906 16.844 1 98.44 118 THR A N 1
ATOM 845 C CA . THR A 1 118 ? -0.711 10.75 16.297 1 98.44 118 THR A CA 1
ATOM 846 C C . THR A 1 118 ? -0.454 11.945 17.219 1 98.44 118 THR A C 1
ATOM 848 O O . THR A 1 118 ? 0.697 12.266 17.516 1 98.44 118 THR A O 1
ATOM 851 N N . LEU A 1 119 ? -1.493 12.562 17.734 1 97.88 119 LEU A N 1
ATOM 852 C CA . LEU A 1 119 ? -1.371 13.68 18.672 1 97.88 119 LEU A CA 1
ATOM 853 C C . LEU A 1 119 ? -0.768 13.219 20 1 97.88 119 LEU A C 1
ATOM 855 O O . LEU A 1 119 ? 0.088 13.906 20.562 1 97.88 119 LEU A O 1
ATOM 859 N N . ALA A 1 120 ? -1.237 12.086 20.453 1 97.62 120 ALA A N 1
ATOM 860 C CA . ALA A 1 120 ? -0.776 11.57 21.734 1 97.62 120 ALA A CA 1
ATOM 861 C C . ALA A 1 120 ? 0.729 11.32 21.719 1 97.62 120 ALA A C 1
ATOM 863 O O . ALA A 1 120 ? 1.402 11.477 22.75 1 97.62 120 ALA A O 1
ATOM 864 N N . ALA A 1 121 ? 1.234 10.977 20.578 1 98.19 121 ALA A N 1
ATOM 865 C CA . ALA A 1 121 ? 2.654 10.664 20.438 1 98.19 121 ALA A CA 1
ATOM 866 C C . ALA A 1 121 ? 3.516 11.898 20.688 1 98.19 121 ALA A C 1
ATOM 868 O O . ALA A 1 121 ? 4.711 11.781 20.969 1 98.19 121 ALA A O 1
ATOM 869 N N . LEU A 1 122 ? 2.941 13.109 20.625 1 97.62 122 LEU A N 1
ATOM 870 C CA . LEU A 1 122 ? 3.686 14.344 20.859 1 97.62 122 LEU A CA 1
ATOM 871 C C . LEU A 1 122 ? 4.023 14.5 22.344 1 97.62 122 LEU A C 1
ATOM 873 O O . LEU A 1 122 ? 4.848 15.352 22.703 1 97.62 122 LEU A O 1
ATOM 877 N N . GLU A 1 123 ? 3.422 13.727 23.141 1 96.56 123 GLU A N 1
ATOM 878 C CA . GLU A 1 123 ? 3.752 13.766 24.562 1 96.56 123 GLU A CA 1
ATOM 879 C C . GLU A 1 123 ? 5.191 13.312 24.797 1 96.56 123 GLU A C 1
ATOM 881 O O . GLU A 1 123 ? 5.828 13.75 25.766 1 96.56 123 GLU A O 1
ATOM 886 N N . THR A 1 124 ? 5.676 12.523 23.859 1 95.94 124 THR A N 1
ATOM 887 C CA . THR A 1 124 ? 6.992 11.945 24.109 1 95.94 124 THR A CA 1
ATOM 888 C C . THR A 1 124 ? 7.957 12.273 22.984 1 95.94 124 THR A C 1
ATOM 890 O O . THR A 1 124 ? 9.102 11.828 22.984 1 95.94 124 THR A O 1
ATOM 893 N N . ALA A 1 125 ? 7.523 12.984 21.953 1 96.88 125 ALA A N 1
ATOM 894 C CA . ALA A 1 125 ? 8.367 13.344 20.812 1 96.88 125 ALA A CA 1
ATOM 895 C C . ALA A 1 125 ? 7.977 14.711 20.25 1 96.88 125 ALA A C 1
ATOM 897 O O . ALA A 1 125 ? 6.805 15.094 20.297 1 96.88 125 ALA A O 1
ATOM 898 N N . PRO A 1 126 ? 8.922 15.414 19.688 1 97.12 126 PRO A N 1
ATOM 899 C CA . PRO A 1 126 ? 8.602 16.719 19.109 1 97.12 126 PRO A CA 1
ATOM 900 C C . PRO A 1 126 ? 7.762 16.609 17.844 1 97.12 126 PRO A C 1
ATOM 902 O O . PRO A 1 126 ? 7.078 17.562 17.469 1 97.12 126 PRO A O 1
ATOM 905 N N . GLY A 1 127 ? 7.914 15.516 17.109 1 98.69 127 GLY A N 1
ATOM 906 C CA . GLY A 1 127 ? 7.113 15.188 15.945 1 98.69 127 GLY A CA 1
ATOM 907 C C . GLY A 1 127 ? 6.672 13.734 15.914 1 98.69 127 GLY A C 1
ATOM 908 O O . GLY A 1 127 ? 7.309 12.875 16.531 1 98.69 127 GLY A O 1
ATOM 909 N N . ALA A 1 128 ? 5.582 13.508 15.273 1 98.88 128 ALA A N 1
ATOM 910 C CA . ALA A 1 128 ? 5.043 12.164 15.102 1 98.88 128 ALA A CA 1
ATOM 911 C C . ALA A 1 128 ? 4.246 12.047 13.805 1 98.88 128 ALA A C 1
ATOM 913 O O . ALA A 1 128 ? 3.537 12.984 13.422 1 98.88 128 ALA A O 1
ATOM 914 N N . ALA A 1 129 ? 4.387 10.961 13.188 1 98.88 129 ALA A N 1
ATOM 915 C CA . ALA A 1 129 ? 3.662 10.766 11.938 1 98.88 129 ALA A CA 1
ATOM 916 C C . ALA A 1 129 ? 3.365 9.281 11.703 1 98.88 129 ALA A C 1
ATOM 918 O O . ALA A 1 129 ? 4.168 8.422 12.062 1 98.88 129 ALA A O 1
ATOM 919 N N . PRO A 1 130 ? 2.232 9.055 11.156 1 98.81 130 PRO A N 1
ATOM 920 C CA . PRO A 1 130 ? 1.892 7.66 10.859 1 98.81 130 PRO A CA 1
ATOM 921 C C . PRO A 1 130 ? 2.59 7.137 9.602 1 98.81 130 PRO A C 1
ATOM 923 O O . PRO A 1 130 ? 2.867 7.906 8.68 1 98.81 130 PRO A O 1
ATOM 926 N N . ALA A 1 131 ? 2.863 5.855 9.594 1 98.69 131 ALA A N 1
ATOM 927 C CA . ALA A 1 131 ? 3.395 5.172 8.422 1 98.69 131 ALA A CA 1
ATOM 928 C C . ALA A 1 131 ? 3.064 3.682 8.461 1 98.69 131 ALA A C 1
ATOM 930 O O . ALA A 1 131 ? 2.664 3.154 9.5 1 98.69 131 ALA A O 1
ATOM 931 N N . VAL A 1 132 ? 3.119 3.088 7.328 1 97.12 132 VAL A N 1
ATOM 932 C CA . VAL A 1 132 ? 2.947 1.644 7.203 1 97.12 132 VAL A CA 1
ATOM 933 C C . VAL A 1 132 ? 4.227 1.018 6.648 1 97.12 132 VAL A C 1
ATOM 935 O O . VAL A 1 132 ? 4.848 1.567 5.738 1 97.12 132 VAL A O 1
ATOM 938 N N . PRO A 1 133 ? 4.672 -0.117 7.219 1 96.25 133 PRO A N 1
ATOM 939 C CA . PRO A 1 133 ? 5.879 -0.761 6.703 1 96.25 133 PRO A CA 1
ATOM 940 C C . PRO A 1 133 ? 5.719 -1.247 5.266 1 96.25 133 PRO A C 1
ATOM 942 O O . PRO A 1 133 ? 4.621 -1.637 4.859 1 96.25 133 PRO A O 1
ATOM 945 N N . VAL A 1 134 ? 6.797 -1.171 4.465 1 96.25 134 VAL A N 1
ATOM 946 C CA . VAL A 1 134 ? 6.816 -1.759 3.131 1 96.25 134 VAL A CA 1
ATOM 947 C C . VAL A 1 134 ? 7.008 -3.27 3.234 1 96.25 134 VAL A C 1
ATOM 949 O O . VAL A 1 134 ? 8.062 -3.74 3.668 1 96.25 134 VAL A O 1
ATOM 952 N N . SER A 1 135 ? 5.984 -3.977 2.844 1 93.38 135 SER A N 1
ATOM 953 C CA . SER A 1 135 ? 6.043 -5.43 2.967 1 93.38 135 SER A CA 1
ATOM 954 C C . SER A 1 135 ? 6.273 -6.09 1.611 1 93.38 135 SER A C 1
ATOM 956 O O . SER A 1 135 ? 6.895 -7.152 1.53 1 93.38 135 SER A O 1
ATOM 958 N N . ASP A 1 136 ? 5.836 -5.531 0.525 1 94.44 136 ASP A N 1
ATOM 959 C CA . ASP A 1 136 ? 6.039 -6.047 -0.826 1 94.44 136 ASP A CA 1
ATOM 960 C C . ASP A 1 136 ? 7.492 -5.871 -1.268 1 94.44 136 ASP A C 1
ATOM 962 O O . ASP A 1 136 ? 8.148 -4.906 -0.877 1 94.44 136 ASP A O 1
ATOM 966 N N . ALA A 1 137 ? 7.977 -6.777 -2.062 1 95.75 137 ALA A N 1
ATOM 967 C CA . ALA A 1 137 ? 9.242 -6.508 -2.736 1 95.75 137 ALA A CA 1
ATOM 968 C C . ALA A 1 137 ? 9.172 -5.203 -3.527 1 95.75 137 ALA A C 1
ATOM 970 O O . ALA A 1 137 ? 8.109 -4.824 -4.02 1 95.75 137 ALA A O 1
ATOM 971 N N . LEU A 1 138 ? 10.266 -4.477 -3.547 1 97.56 138 LEU A N 1
ATOM 972 C CA . LEU A 1 138 ? 10.32 -3.197 -4.246 1 97.56 138 LEU A CA 1
ATOM 973 C C . LEU A 1 138 ? 11.141 -3.311 -5.527 1 97.56 138 LEU A C 1
ATOM 975 O O . LEU A 1 138 ? 12.281 -3.785 -5.496 1 97.56 138 LEU A O 1
ATOM 979 N N . TRP A 1 139 ? 10.508 -2.916 -6.637 1 98.44 139 TRP A N 1
ATOM 980 C CA . TRP A 1 139 ? 11.188 -2.885 -7.93 1 98.44 139 TRP A CA 1
ATOM 981 C C . TRP A 1 139 ? 11.57 -1.46 -8.312 1 98.44 139 TRP A C 1
ATOM 983 O O . TRP A 1 139 ? 10.906 -0.502 -7.902 1 98.44 139 TRP A O 1
ATOM 993 N N . ARG A 1 140 ? 12.703 -1.363 -8.992 1 98.25 140 ARG A N 1
ATOM 994 C CA . ARG A 1 140 ? 12.93 -0.195 -9.836 1 98.25 140 ARG A CA 1
ATOM 995 C C . ARG A 1 140 ? 12.398 -0.423 -11.25 1 98.25 140 ARG A C 1
ATOM 997 O O . ARG A 1 140 ? 12.742 -1.415 -11.891 1 98.25 140 ARG A O 1
ATOM 1004 N N . GLY A 1 141 ? 11.547 0.442 -11.695 1 98.25 141 GLY A N 1
ATOM 1005 C CA . GLY A 1 141 ? 10.953 0.296 -13.016 1 98.25 141 GLY A CA 1
ATOM 1006 C C . GLY A 1 141 ? 11.312 1.422 -13.961 1 98.25 141 GLY A C 1
ATOM 1007 O O . GLY A 1 141 ? 11.414 2.58 -13.555 1 98.25 141 GLY A O 1
ATOM 1008 N N . GLU A 1 142 ? 11.586 1.127 -15.18 1 97.25 142 GLU A N 1
ATOM 1009 C CA . GLU A 1 142 ? 11.812 2.064 -16.266 1 97.25 142 GLU A CA 1
ATOM 1010 C C . GLU A 1 142 ? 11.203 1.555 -17.578 1 97.25 142 GLU A C 1
ATOM 1012 O O . GLU A 1 142 ? 11.422 0.403 -17.953 1 97.25 142 GLU A O 1
ATOM 1017 N N . GLY A 1 143 ? 10.438 2.373 -18.234 1 96 143 GLY A N 1
ATOM 1018 C CA . GLY A 1 143 ? 9.883 2.006 -19.516 1 96 143 GLY A CA 1
ATOM 1019 C C . GLY A 1 143 ? 8.984 0.784 -19.453 1 96 143 GLY A C 1
ATOM 1020 O O . GLY A 1 143 ? 9.023 -0.065 -20.344 1 96 143 GLY A O 1
ATOM 1021 N N . GLY A 1 144 ? 8.336 0.591 -18.375 1 97 144 GLY A N 1
ATOM 1022 C CA . GLY A 1 144 ? 7.383 -0.501 -18.25 1 97 144 GLY A CA 1
ATOM 1023 C C . GLY A 1 144 ? 8.039 -1.832 -17.938 1 97 144 GLY A C 1
ATOM 1024 O O . GLY A 1 144 ? 7.414 -2.887 -18.078 1 97 144 GLY A O 1
ATOM 1025 N N . ARG A 1 145 ? 9.312 -1.771 -17.547 1 98.19 145 ARG A N 1
ATOM 1026 C CA . ARG A 1 145 ? 10.055 -2.988 -17.25 1 98.19 145 ARG A CA 1
ATOM 1027 C C . ARG A 1 145 ? 10.75 -2.877 -15.898 1 98.19 145 ARG A C 1
ATOM 1029 O O . ARG A 1 145 ? 11.047 -1.773 -15.438 1 98.19 145 ARG A O 1
ATOM 1036 N N . VAL A 1 146 ? 10.945 -4.031 -15.273 1 98.62 146 VAL A N 1
ATOM 1037 C CA . VAL A 1 146 ? 11.734 -4.059 -14.047 1 98.62 146 VAL A CA 1
ATOM 1038 C C . VAL A 1 146 ? 13.219 -3.941 -14.391 1 98.62 146 VAL A C 1
ATOM 1040 O O . VAL A 1 146 ? 13.75 -4.754 -15.148 1 98.62 146 VAL A O 1
ATOM 1043 N N . VAL A 1 147 ? 13.852 -2.963 -13.797 1 98.06 147 VAL A N 1
ATOM 1044 C CA . VAL A 1 147 ? 15.25 -2.771 -14.148 1 98.06 147 VAL A CA 1
ATOM 1045 C C . VAL A 1 147 ? 16.125 -3.021 -12.93 1 98.06 147 VAL A C 1
ATOM 1047 O O . VAL A 1 147 ? 17.359 -2.957 -13.016 1 98.06 147 VAL A O 1
ATOM 1050 N N . GLY A 1 148 ? 15.516 -3.242 -11.773 1 96.69 148 GLY A N 1
ATOM 1051 C CA . GLY A 1 148 ? 16.234 -3.527 -10.539 1 96.69 148 GLY A CA 1
ATOM 1052 C C . GLY A 1 148 ? 15.32 -3.738 -9.352 1 96.69 148 GLY A C 1
ATOM 1053 O O . GLY A 1 148 ? 14.094 -3.74 -9.492 1 96.69 148 GLY A O 1
ATOM 1054 N N . THR A 1 149 ? 15.945 -3.99 -8.25 1 95.5 149 THR A N 1
ATOM 1055 C CA . THR A 1 149 ? 15.227 -4.125 -6.988 1 95.5 149 THR A CA 1
ATOM 1056 C C . THR A 1 149 ? 15.75 -3.127 -5.961 1 95.5 149 THR A C 1
ATOM 1058 O O . THR A 1 149 ? 16.875 -2.627 -6.086 1 95.5 149 THR A O 1
ATOM 1061 N N . GLN A 1 150 ? 14.906 -2.697 -5.125 1 95.25 150 GLN A N 1
ATOM 1062 C CA . GLN A 1 150 ? 15.227 -1.83 -3.996 1 95.25 150 GLN A CA 1
ATOM 1063 C C . GLN A 1 150 ? 15.008 -2.551 -2.668 1 95.25 150 GLN A C 1
ATOM 1065 O O . GLN A 1 150 ? 13.945 -3.135 -2.438 1 95.25 150 GLN A O 1
ATOM 1070 N N . ASP A 1 151 ? 16.125 -2.535 -1.838 1 94.69 151 ASP A N 1
ATOM 1071 C CA . ASP A 1 151 ? 15.984 -3.123 -0.51 1 94.69 151 ASP A CA 1
ATOM 1072 C C . ASP A 1 151 ? 14.891 -2.42 0.285 1 94.69 151 ASP A C 1
ATOM 1074 O O . ASP A 1 151 ? 14.906 -1.195 0.427 1 94.69 151 ASP A O 1
ATOM 1078 N N . ARG A 1 152 ? 13.984 -3.156 0.803 1 94.62 152 ARG A N 1
ATOM 1079 C CA . ARG A 1 152 ? 12.82 -2.576 1.466 1 94.62 152 ARG A CA 1
ATOM 1080 C C . ARG A 1 152 ? 12.984 -2.602 2.982 1 94.62 152 ARG A C 1
ATOM 1082 O O . ARG A 1 152 ? 12.109 -2.137 3.715 1 94.62 152 ARG A O 1
ATOM 1089 N N . THR A 1 153 ? 14.031 -3.172 3.482 1 94.12 153 THR A N 1
ATOM 1090 C CA . THR A 1 153 ? 14.219 -3.332 4.922 1 94.12 153 THR A CA 1
ATOM 1091 C C . THR A 1 153 ? 14.203 -1.977 5.621 1 94.12 153 THR A C 1
ATOM 1093 O O . THR A 1 153 ? 14.945 -1.067 5.238 1 94.12 153 THR A O 1
ATOM 1096 N N . GLY A 1 154 ? 13.312 -1.823 6.609 1 96.81 154 GLY A N 1
ATOM 1097 C CA . GLY A 1 154 ? 13.258 -0.604 7.402 1 96.81 154 GLY A CA 1
ATOM 1098 C C . GLY A 1 154 ? 12.57 0.542 6.684 1 96.81 154 GLY A C 1
ATOM 1099 O O . GLY A 1 154 ? 12.648 1.692 7.125 1 96.81 154 GLY A O 1
ATOM 1100 N N . LEU A 1 155 ? 11.961 0.222 5.539 1 98 155 LEU A N 1
ATOM 1101 C CA . LEU A 1 155 ? 11.266 1.275 4.805 1 98 155 LEU A CA 1
ATOM 1102 C C . LEU A 1 155 ? 9.797 1.331 5.191 1 98 155 LEU A C 1
ATOM 1104 O O . LEU A 1 155 ? 9.164 0.294 5.422 1 98 155 LEU A O 1
ATOM 1108 N N . PHE A 1 156 ? 9.312 2.518 5.285 1 98.44 156 PHE A N 1
ATOM 1109 C CA . PHE A 1 156 ? 7.922 2.807 5.625 1 98.44 156 PHE A CA 1
ATOM 1110 C C . PHE A 1 156 ? 7.293 3.742 4.598 1 98.44 156 PHE A C 1
ATOM 1112 O O . PHE A 1 156 ? 7.945 4.676 4.121 1 98.44 156 PHE A O 1
ATOM 1119 N N . ARG A 1 157 ? 6.094 3.479 4.27 1 98.06 157 ARG A N 1
ATOM 1120 C CA . ARG A 1 157 ? 5.32 4.43 3.479 1 98.06 157 ARG A CA 1
ATOM 1121 C C . ARG A 1 157 ? 4.672 5.48 4.371 1 98.06 157 ARG A C 1
ATOM 1123 O O . ARG A 1 157 ? 3.85 5.152 5.23 1 98.06 157 ARG A O 1
ATOM 1130 N N . ALA A 1 158 ? 5 6.688 4.133 1 98.62 158 ALA A N 1
ATOM 1131 C CA . ALA A 1 158 ? 4.57 7.801 4.98 1 98.62 158 ALA A CA 1
ATOM 1132 C C . ALA A 1 158 ? 3.096 8.117 4.762 1 98.62 158 ALA A C 1
ATOM 1134 O O . ALA A 1 158 ? 2.594 8.031 3.637 1 98.62 158 ALA A O 1
ATOM 1135 N N . GLN A 1 159 ? 2.451 8.453 5.863 1 98.62 159 GLN A N 1
ATOM 1136 C CA . GLN A 1 159 ? 1.071 8.922 5.805 1 98.62 159 GLN A CA 1
ATOM 1137 C C . GLN A 1 159 ? 0.912 10.25 6.539 1 98.62 159 GLN A C 1
ATOM 1139 O O . GLN A 1 159 ? 1.864 10.75 7.141 1 98.62 159 GLN A O 1
ATOM 1144 N N . THR A 1 160 ? -0.161 10.883 6.32 1 98.75 160 THR A N 1
ATOM 1145 C CA . THR A 1 160 ? -0.625 12.016 7.117 1 98.75 160 THR A CA 1
ATOM 1146 C C . THR A 1 160 ? -1.914 11.664 7.852 1 98.75 160 THR A C 1
ATOM 1148 O O . THR A 1 160 ? -2.613 10.719 7.48 1 98.75 160 THR A O 1
ATOM 1151 N N . PRO A 1 161 ? -2.133 12.328 8.992 1 98.81 161 PRO A N 1
ATOM 1152 C CA . PRO A 1 161 ? -1.598 13.594 9.484 1 98.81 161 PRO A CA 1
ATOM 1153 C C . PRO A 1 161 ? -0.224 13.438 10.141 1 98.81 161 PRO A C 1
ATOM 1155 O O . PRO A 1 161 ? 0.039 12.438 10.805 1 98.81 161 PRO A O 1
ATOM 1158 N N . GLN A 1 162 ? 0.592 14.398 9.93 1 98.94 162 GLN A N 1
ATOM 1159 C CA . GLN A 1 162 ? 1.865 14.516 10.633 1 98.94 162 GLN A CA 1
ATOM 1160 C C . GLN A 1 162 ? 1.8 15.602 11.711 1 98.94 162 GLN A C 1
ATOM 1162 O O . GLN A 1 162 ? 1.388 16.734 11.438 1 98.94 162 GLN A O 1
ATOM 1167 N N . ALA A 1 163 ? 2.15 15.266 12.875 1 98.88 163 ALA A N 1
ATOM 1168 C CA . ALA A 1 163 ? 1.95 16.141 14.039 1 98.88 163 ALA A CA 1
ATOM 1169 C C . ALA A 1 163 ? 3.275 16.719 14.523 1 98.88 163 ALA A C 1
ATOM 1171 O O . ALA A 1 163 ? 4.293 16.016 14.539 1 98.88 163 ALA A O 1
ATOM 1172 N N . PHE A 1 164 ? 3.172 18 14.945 1 98.88 164 PHE A N 1
ATOM 1173 C CA . PHE A 1 164 ? 4.359 18.672 15.445 1 98.88 164 PHE A CA 1
ATOM 1174 C C . PHE A 1 164 ? 3.984 19.703 16.5 1 98.88 164 PHE A C 1
ATOM 1176 O O . PHE A 1 164 ? 2.84 20.156 16.562 1 98.88 164 PHE A O 1
ATOM 1183 N N . ARG A 1 165 ? 5.004 20.016 17.328 1 98.56 165 ARG A N 1
ATOM 1184 C CA . ARG A 1 165 ? 4.918 21.281 18.078 1 98.56 165 ARG A CA 1
ATOM 1185 C C . ARG A 1 165 ? 4.977 22.469 17.141 1 98.56 165 ARG A C 1
ATOM 1187 O O . ARG A 1 165 ? 5.867 22.562 16.281 1 98.56 165 ARG A O 1
ATOM 1194 N N . TYR A 1 166 ? 4.066 23.391 17.344 1 98.38 166 TYR A N 1
ATOM 1195 C CA . TYR A 1 166 ? 3.838 24.438 16.375 1 98.38 166 TYR A CA 1
ATOM 1196 C C . TYR A 1 166 ? 5.105 25.266 16.156 1 98.38 166 TYR A C 1
ATOM 1198 O O . TYR A 1 166 ? 5.59 25.375 15.023 1 98.38 166 TYR A O 1
ATOM 1206 N N . GLU A 1 167 ? 5.648 25.766 17.188 1 98.25 167 GLU A N 1
ATOM 1207 C CA . GLU A 1 167 ? 6.785 26.672 17.062 1 98.25 167 GLU A CA 1
ATOM 1208 C C . GLU A 1 167 ? 7.969 25.984 16.391 1 98.25 167 GLU A C 1
ATOM 1210 O O . GLU A 1 167 ? 8.656 26.578 15.555 1 98.25 167 GLU A O 1
ATOM 1215 N N . ALA A 1 168 ? 8.172 24.734 16.719 1 98.38 168 ALA A N 1
ATOM 1216 C CA . ALA A 1 168 ? 9.297 23.984 16.172 1 98.38 168 ALA A CA 1
ATOM 1217 C C . ALA A 1 168 ? 9.141 23.766 14.672 1 98.38 168 ALA A C 1
ATOM 1219 O O . ALA A 1 168 ? 10.086 23.969 13.898 1 98.38 168 ALA A O 1
ATOM 1220 N N . ILE A 1 169 ? 7.961 23.375 14.227 1 98.81 169 ILE A N 1
ATOM 1221 C CA . ILE A 1 169 ? 7.773 23.062 12.812 1 98.81 169 ILE A CA 1
ATOM 1222 C C . ILE A 1 169 ? 7.723 24.359 12.008 1 98.81 169 ILE A C 1
ATOM 1224 O O . ILE A 1 169 ? 8.188 24.406 10.867 1 98.81 169 ILE A O 1
ATOM 1228 N N . LEU A 1 170 ? 7.195 25.438 12.602 1 98.69 170 LEU A N 1
ATOM 1229 C CA . LEU A 1 170 ? 7.258 26.734 11.93 1 98.69 170 LEU A CA 1
ATOM 1230 C C . LEU A 1 170 ? 8.703 27.141 11.688 1 98.69 170 LEU A C 1
ATOM 1232 O O . LEU A 1 170 ? 9.062 27.516 10.57 1 98.69 170 LEU A O 1
ATOM 1236 N N . ALA A 1 171 ? 9.492 27.047 12.719 1 98.56 171 ALA A N 1
ATOM 1237 C CA . ALA A 1 171 ? 10.898 27.406 12.594 1 98.56 171 ALA A CA 1
ATOM 1238 C C . ALA A 1 171 ? 11.594 26.531 11.547 1 98.56 171 ALA A C 1
ATOM 1240 O O . ALA A 1 171 ? 12.414 27.016 10.766 1 98.56 171 ALA A O 1
ATOM 1241 N N . ALA A 1 172 ? 11.266 25.266 11.547 1 98.69 172 ALA A N 1
ATOM 1242 C CA . ALA A 1 172 ? 11.852 24.328 10.594 1 98.69 172 ALA A CA 1
ATOM 1243 C C . ALA A 1 172 ? 11.508 24.719 9.164 1 98.69 172 ALA A C 1
ATOM 1245 O O . ALA A 1 172 ? 12.375 24.734 8.289 1 98.69 172 ALA A O 1
ATOM 1246 N N . HIS A 1 173 ? 10.242 25.047 8.914 1 98.62 173 HIS A N 1
ATOM 1247 C CA . HIS A 1 173 ? 9.82 25.438 7.574 1 98.62 173 HIS A CA 1
ATOM 1248 C C . HIS A 1 173 ? 10.469 26.75 7.152 1 98.62 173 HIS A C 1
ATOM 1250 O O . HIS A 1 173 ? 10.859 26.906 5.996 1 98.62 173 HIS A O 1
ATOM 1256 N N . ARG A 1 174 ? 10.578 27.672 8.062 1 98.19 174 ARG A N 1
ATOM 1257 C CA . ARG A 1 174 ? 11.211 28.953 7.773 1 98.19 174 ARG A CA 1
ATOM 1258 C C . ARG A 1 174 ? 12.672 28.766 7.363 1 98.19 174 ARG A C 1
ATOM 1260 O O . ARG A 1 174 ? 13.18 29.5 6.508 1 98.19 174 ARG A O 1
ATOM 1267 N N . ALA A 1 175 ? 13.289 27.781 7.887 1 97.88 175 ALA A N 1
ATOM 1268 C CA . ALA A 1 175 ? 14.719 27.562 7.668 1 97.88 175 ALA A CA 1
ATOM 1269 C C . ALA A 1 175 ? 14.961 26.656 6.465 1 97.88 175 ALA A C 1
ATOM 1271 O O . ALA A 1 175 ? 16.078 26.594 5.941 1 97.88 175 ALA A O 1
ATOM 1272 N N . HIS A 1 176 ? 14.023 25.953 6.027 1 97.38 176 HIS A N 1
ATOM 1273 C CA . HIS A 1 176 ? 14.188 24.969 4.977 1 97.38 176 HIS A CA 1
ATOM 1274 C C . HIS A 1 176 ? 14.203 25.609 3.596 1 97.38 176 HIS A C 1
ATOM 1276 O O . HIS A 1 176 ? 13.398 26.516 3.322 1 97.38 176 HIS A O 1
ATOM 1282 N N . PRO A 1 177 ? 15.016 25.188 2.652 1 96.06 177 PRO A N 1
ATOM 1283 C CA . PRO A 1 177 ? 15.125 25.797 1.325 1 96.06 177 PRO A CA 1
ATOM 1284 C C . PRO A 1 177 ? 13.984 25.391 0.391 1 96.06 177 PRO A C 1
ATOM 1286 O O . PRO A 1 177 ? 13.852 25.938 -0.701 1 96.06 177 PRO A O 1
ATOM 1289 N N . GLY A 1 178 ? 13.219 24.422 0.74 1 93.31 178 GLY A N 1
ATOM 1290 C CA . GLY A 1 178 ? 12.141 23.938 -0.106 1 93.31 178 GLY A CA 1
ATOM 1291 C C . GLY A 1 178 ? 12.453 22.609 -0.778 1 93.31 178 GLY A C 1
ATOM 1292 O O . GLY A 1 178 ? 13.562 22.078 -0.639 1 93.31 178 GLY A O 1
ATOM 1293 N N . GLY A 1 179 ? 11.367 21.953 -1.395 1 90.88 179 GLY A N 1
ATOM 1294 C CA . GLY A 1 179 ? 11.57 20.75 -2.182 1 90.88 179 GLY A CA 1
ATOM 1295 C C . GLY A 1 179 ? 11.438 19.469 -1.368 1 90.88 179 GLY A C 1
ATOM 1296 O O . GLY A 1 179 ? 11.703 18.375 -1.871 1 90.88 179 GLY A O 1
ATOM 1297 N N . ALA A 1 180 ? 10.992 19.562 -0.119 1 91.81 180 ALA A N 1
ATOM 1298 C CA . ALA A 1 180 ? 10.875 18.391 0.737 1 91.81 180 ALA A CA 1
ATOM 1299 C C . ALA A 1 180 ? 9.711 17.5 0.297 1 91.81 180 ALA A C 1
ATOM 1301 O O . ALA A 1 180 ? 8.688 18.016 -0.187 1 91.81 180 ALA A O 1
ATOM 1302 N N . ALA A 1 181 ? 9.852 16.156 0.507 1 88.62 181 ALA A N 1
ATOM 1303 C CA . ALA A 1 181 ? 8.82 15.195 0.145 1 88.62 181 ALA A CA 1
ATOM 1304 C C . ALA A 1 181 ? 7.609 15.312 1.07 1 88.62 181 ALA A C 1
ATOM 1306 O O . ALA A 1 181 ? 6.477 15.062 0.655 1 88.62 181 ALA A O 1
ATOM 1307 N N . ASP A 1 182 ? 7.898 15.625 2.281 1 96.06 182 ASP A N 1
ATOM 1308 C CA . ASP A 1 182 ? 6.852 15.836 3.273 1 96.06 182 ASP A CA 1
ATOM 1309 C C . ASP A 1 182 ? 7.363 16.672 4.449 1 96.06 182 ASP A C 1
ATOM 1311 O O . ASP A 1 182 ? 8.484 17.188 4.406 1 96.06 182 ASP A O 1
ATOM 1315 N N . ASP A 1 183 ? 6.508 16.828 5.402 1 98.44 183 ASP A N 1
ATOM 1316 C CA . ASP A 1 183 ? 6.844 17.719 6.508 1 98.44 183 ASP A CA 1
ATOM 1317 C C . ASP A 1 183 ? 7.824 17.062 7.469 1 98.44 183 ASP A C 1
ATOM 1319 O O . ASP A 1 183 ? 8.547 17.75 8.203 1 98.44 183 ASP A O 1
ATOM 1323 N N . VAL A 1 184 ? 7.91 15.734 7.52 1 98.62 184 VAL A N 1
ATOM 1324 C CA . VAL A 1 184 ? 8.875 14.992 8.328 1 98.62 184 VAL A CA 1
ATOM 1325 C C . VAL A 1 184 ? 10.289 15.297 7.844 1 98.62 184 VAL A C 1
ATOM 1327 O O . VAL A 1 184 ? 11.203 15.477 8.648 1 98.62 184 VAL A O 1
ATOM 1330 N N . GLU A 1 185 ? 10.422 15.328 6.512 1 97.62 185 GLU A N 1
ATOM 1331 C CA . GLU A 1 185 ? 11.727 15.688 5.969 1 97.62 185 GLU A CA 1
ATOM 1332 C C . GLU A 1 185 ? 12.148 17.078 6.422 1 97.62 185 GLU A C 1
ATOM 1334 O O . GLU A 1 185 ? 13.305 17.297 6.789 1 97.62 185 GLU A O 1
ATOM 1339 N N . VAL A 1 186 ? 11.258 18.047 6.387 1 98.19 186 VAL A N 1
ATOM 1340 C CA . VAL A 1 186 ? 11.523 19.422 6.836 1 98.19 186 VAL A CA 1
ATOM 1341 C C . VAL A 1 186 ? 11.922 19.406 8.312 1 98.19 186 VAL A C 1
ATOM 1343 O O . VAL A 1 186 ? 12.914 20.031 8.695 1 98.19 186 VAL A O 1
ATOM 1346 N N . ALA A 1 187 ? 11.172 18.703 9.141 1 98.62 187 ALA A N 1
ATOM 1347 C CA . ALA A 1 187 ? 11.422 18.625 10.578 1 98.62 187 ALA A CA 1
ATOM 1348 C C . ALA A 1 187 ? 12.797 18.016 10.867 1 98.62 187 ALA A C 1
ATOM 1350 O O . ALA A 1 187 ? 13.57 18.547 11.656 1 98.62 187 ALA A O 1
ATOM 1351 N N . ARG A 1 188 ? 13.094 16.953 10.195 1 97.88 188 ARG A N 1
ATOM 1352 C CA . ARG A 1 188 ? 14.367 16.266 10.422 1 97.88 188 ARG A CA 1
ATOM 1353 C C . ARG A 1 188 ? 15.539 17.156 10.039 1 97.88 188 ARG A C 1
ATOM 1355 O O . ARG A 1 188 ? 16.578 17.172 10.719 1 97.88 188 ARG A O 1
ATOM 1362 N N . ALA A 1 189 ? 15.406 17.828 8.938 1 97.25 189 ALA A N 1
ATOM 1363 C CA . ALA A 1 189 ? 16.469 18.75 8.492 1 97.25 189 ALA A CA 1
ATOM 1364 C C . ALA A 1 189 ? 16.766 19.781 9.562 1 97.25 189 ALA A C 1
ATOM 1366 O O . ALA A 1 189 ? 17.891 20.281 9.648 1 97.25 189 ALA A O 1
ATOM 1367 N N . ALA A 1 190 ? 15.812 20.078 10.406 1 98 190 ALA A N 1
ATOM 1368 C CA . ALA A 1 190 ? 15.969 21.062 11.477 1 98 190 ALA A CA 1
ATOM 1369 C C . ALA A 1 190 ? 16.406 20.391 12.773 1 98 190 ALA A C 1
ATOM 1371 O O . ALA A 1 190 ? 16.484 21.047 13.82 1 98 190 ALA A O 1
ATOM 1372 N N . GLY A 1 191 ? 16.594 19.094 12.727 1 97.81 191 GLY A N 1
ATOM 1373 C CA . GLY A 1 191 ? 17.109 18.375 13.883 1 97.81 191 GLY A CA 1
ATOM 1374 C C . GLY A 1 191 ? 16.016 17.828 14.781 1 97.81 191 GLY A C 1
ATOM 1375 O O . GLY A 1 191 ? 16.297 17.391 15.906 1 97.81 191 GLY A O 1
ATOM 1376 N N . LEU A 1 192 ? 14.82 17.844 14.305 1 98.19 192 LEU A N 1
ATOM 1377 C CA . LEU A 1 192 ? 13.711 17.344 15.117 1 98.19 192 LEU A CA 1
ATOM 1378 C C . LEU A 1 192 ? 13.555 15.844 14.961 1 98.19 192 LEU A C 1
ATOM 1380 O O . LEU A 1 192 ? 13.617 15.32 13.844 1 98.19 192 LEU A O 1
ATOM 1384 N N . GLU A 1 193 ? 13.391 15.156 16.094 1 98.25 193 GLU A N 1
ATOM 1385 C CA . GLU A 1 193 ? 13.023 13.742 16.047 1 98.25 193 GLU A CA 1
ATOM 1386 C C . GLU A 1 193 ? 11.547 13.562 15.703 1 98.25 193 GLU A C 1
ATOM 1388 O O . GLU A 1 193 ? 10.703 14.336 16.156 1 98.25 193 GLU A O 1
ATOM 1393 N N . VAL A 1 194 ? 11.312 12.586 14.914 1 98.81 194 VAL A N 1
ATOM 1394 C CA . VAL A 1 194 ? 9.93 12.273 14.547 1 98.81 194 VAL A CA 1
ATOM 1395 C C . VAL A 1 194 ? 9.641 10.805 14.836 1 98.81 194 VAL A C 1
ATOM 1397 O O . VAL A 1 194 ? 10.289 9.914 14.281 1 98.81 194 VAL A O 1
ATOM 1400 N N . ALA A 1 195 ? 8.68 10.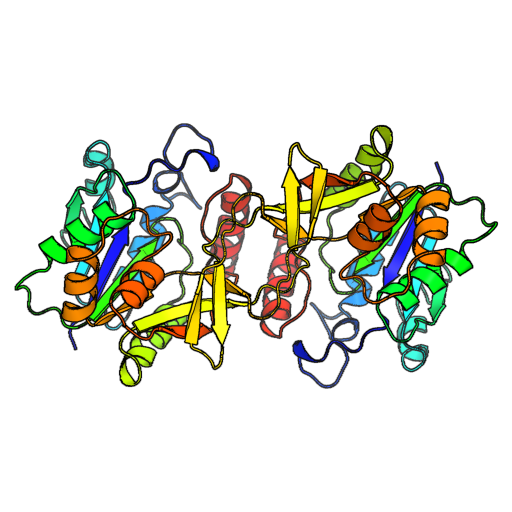547 15.68 1 98.88 195 ALA A N 1
ATOM 1401 C CA . ALA A 1 195 ? 8.25 9.195 16 1 98.88 195 ALA A CA 1
ATOM 1402 C C . ALA A 1 195 ? 7.344 8.633 14.906 1 98.88 195 ALA A C 1
ATOM 1404 O O . ALA A 1 195 ? 6.512 9.352 14.352 1 98.88 195 ALA A O 1
ATOM 1405 N N . ILE A 1 196 ? 7.531 7.371 14.602 1 98.75 196 ILE A N 1
ATOM 1406 C CA . ILE A 1 196 ? 6.621 6.676 13.703 1 98.75 196 ILE A CA 1
ATOM 1407 C C . ILE A 1 196 ? 5.453 6.09 14.492 1 98.75 196 ILE A C 1
ATOM 1409 O O . ILE A 1 196 ? 5.656 5.293 15.414 1 98.75 196 ILE A O 1
ATOM 1413 N N . VAL A 1 197 ? 4.297 6.551 14.156 1 98.5 197 VAL A N 1
ATOM 1414 C CA . VAL A 1 197 ? 3.062 6 14.703 1 98.5 197 VAL A CA 1
ATOM 1415 C C . VAL A 1 197 ? 2.492 4.957 13.742 1 98.5 197 VAL A C 1
ATOM 1417 O O . VAL A 1 197 ? 2.617 5.094 12.523 1 98.5 197 VAL A O 1
ATOM 1420 N N . GLU A 1 198 ? 1.897 3.877 14.32 1 97.25 198 GLU A N 1
ATOM 1421 C CA . GLU A 1 198 ? 1.299 2.859 13.469 1 97.25 198 GLU A CA 1
ATOM 1422 C C . GLU A 1 198 ? 0.22 3.457 12.57 1 97.25 198 GLU A C 1
ATOM 1424 O O . GLU A 1 198 ? -0.766 4.012 13.062 1 97.25 198 GLU A O 1
ATOM 1429 N N . GLY A 1 199 ? 0.453 3.365 11.227 1 97.56 199 GLY A N 1
ATOM 1430 C CA . GLY A 1 199 ? -0.514 3.863 10.258 1 97.56 199 GLY A CA 1
ATOM 1431 C C . GLY A 1 199 ? -1.637 2.883 9.984 1 97.56 199 GLY A C 1
ATOM 1432 O O . GLY A 1 199 ? -1.893 1.979 10.781 1 97.56 199 GLY A O 1
ATOM 1433 N N . CYS A 1 200 ? -2.359 3.227 8.922 1 94.75 200 CYS A N 1
ATOM 1434 C CA . CYS A 1 200 ? -3.496 2.412 8.5 1 94.75 200 CYS A CA 1
ATOM 1435 C C . CYS A 1 200 ? -3.635 2.406 6.984 1 94.75 200 CYS A C 1
ATOM 1437 O O . CYS A 1 200 ? -3.705 3.467 6.359 1 94.75 200 CYS A O 1
ATOM 1439 N N . GLU A 1 201 ? -3.791 1.18 6.43 1 94.38 201 GLU A N 1
ATOM 1440 C CA . GLU A 1 201 ? -3.887 1.047 4.977 1 94.38 201 GLU A CA 1
ATOM 1441 C C . GLU A 1 201 ? -5.164 1.694 4.449 1 94.38 201 GLU A C 1
ATOM 1443 O O . GLU A 1 201 ? -5.215 2.121 3.291 1 94.38 201 GLU A O 1
ATOM 1448 N N . ASP A 1 202 ? -6.188 1.811 5.301 1 93.12 202 ASP A N 1
ATOM 1449 C CA . ASP A 1 202 ? -7.441 2.428 4.883 1 93.12 202 ASP A CA 1
ATOM 1450 C C . ASP A 1 202 ? -7.289 3.941 4.746 1 93.12 202 ASP A C 1
ATOM 1452 O O . ASP A 1 202 ? -8.133 4.602 4.141 1 93.12 202 ASP A O 1
ATOM 1456 N N . ASN A 1 203 ? -6.312 4.484 5.41 1 96.88 203 ASN A N 1
ATOM 1457 C CA . ASN A 1 203 ? -6.016 5.906 5.293 1 96.88 203 ASN A CA 1
ATOM 1458 C C . ASN A 1 203 ? -5.309 6.227 3.979 1 96.88 203 ASN A C 1
ATOM 1460 O O . ASN A 1 203 ? -4.266 6.887 3.973 1 96.88 203 ASN A O 1
ATOM 1464 N N . LEU A 1 204 ? -5.914 5.707 2.869 1 95.38 204 LEU A N 1
ATOM 1465 C CA . LEU A 1 204 ? -5.281 5.82 1.559 1 95.38 204 LEU A CA 1
ATOM 1466 C C . LEU A 1 204 ? -5.316 7.262 1.062 1 95.38 204 LEU A C 1
ATOM 1468 O O . LEU A 1 204 ? -6.223 8.023 1.415 1 95.38 204 LEU A O 1
ATOM 1472 N N . LYS A 1 205 ? -4.34 7.648 0.301 1 97 205 LYS A N 1
ATOM 1473 C CA . LYS A 1 205 ? -4.324 8.898 -0.448 1 97 205 LYS A CA 1
ATOM 1474 C C . LYS A 1 205 ? -4.883 8.711 -1.855 1 97 205 LYS A C 1
ATOM 1476 O O . LYS A 1 205 ? -4.422 7.836 -2.598 1 97 205 LYS A O 1
ATOM 1481 N N . VAL A 1 206 ? -5.883 9.422 -2.266 1 96.88 206 VAL A N 1
ATOM 1482 C CA . VAL A 1 206 ? -6.344 9.398 -3.65 1 96.88 206 VAL A CA 1
ATOM 1483 C C . VAL A 1 206 ? -5.285 10.016 -4.559 1 96.88 206 VAL A C 1
ATOM 1485 O O . VAL A 1 206 ? -4.977 11.211 -4.445 1 96.88 206 VAL A O 1
ATOM 1488 N N . THR A 1 207 ? -4.727 9.242 -5.426 1 94.56 207 THR A N 1
ATOM 1489 C CA . THR A 1 207 ? -3.637 9.688 -6.285 1 94.56 207 THR A CA 1
ATOM 1490 C C . THR A 1 207 ? -3.898 9.297 -7.738 1 94.56 207 THR A C 1
ATOM 1492 O O . THR A 1 207 ? -3.59 10.055 -8.656 1 94.56 207 THR A O 1
ATOM 1495 N N . TYR A 1 208 ? -4.488 8.07 -7.922 1 92.5 208 TYR A N 1
ATOM 1496 C CA . TYR A 1 208 ? -4.793 7.523 -9.242 1 92.5 208 TYR A CA 1
ATOM 1497 C C . TYR A 1 208 ? -6.281 7.238 -9.383 1 92.5 208 TYR A C 1
ATOM 1499 O O . TYR A 1 208 ? -7.008 7.188 -8.383 1 92.5 208 TYR A O 1
ATOM 1507 N N . PRO A 1 209 ? -6.703 7.031 -10.625 1 90.75 209 PRO A N 1
ATOM 1508 C CA . PRO A 1 209 ? -8.141 6.82 -10.844 1 90.75 209 PRO A CA 1
ATOM 1509 C C . PRO A 1 209 ? -8.688 5.641 -10.047 1 90.75 209 PRO A C 1
ATOM 1511 O O . PRO A 1 209 ? -9.789 5.723 -9.5 1 90.75 209 PRO A O 1
ATOM 1514 N N . GLY A 1 210 ? -7.914 4.652 -9.891 1 91.25 210 GLY A N 1
ATOM 1515 C CA . GLY A 1 210 ? -8.375 3.469 -9.18 1 91.25 210 GLY A CA 1
ATOM 1516 C C . GLY A 1 210 ? -8.586 3.713 -7.695 1 91.25 210 GLY A C 1
ATOM 1517 O O . GLY A 1 210 ? -9.305 2.955 -7.035 1 91.25 210 GLY A O 1
ATOM 1518 N N . ASP A 1 211 ? -8.023 4.723 -7.184 1 94.12 211 ASP A N 1
ATOM 1519 C CA . ASP A 1 211 ? -8.125 5.027 -5.762 1 94.12 211 ASP A CA 1
ATOM 1520 C C . ASP A 1 211 ? -9.531 5.516 -5.406 1 94.12 211 ASP A C 1
ATOM 1522 O O . ASP A 1 211 ? -9.992 5.324 -4.277 1 94.12 211 ASP A O 1
ATOM 1526 N N . PHE A 1 212 ? -10.242 6.164 -6.379 1 95.25 212 PHE A N 1
ATOM 1527 C CA . PHE A 1 212 ? -11.586 6.66 -6.121 1 95.25 212 PHE A CA 1
ATOM 1528 C C . PHE A 1 212 ? -12.539 5.512 -5.82 1 95.25 212 PHE A C 1
ATOM 1530 O O . PHE A 1 212 ? -13.289 5.555 -4.84 1 95.25 212 PHE A O 1
ATOM 1537 N N . ALA A 1 213 ? -12.445 4.547 -6.648 1 92.12 213 ALA A N 1
ATOM 1538 C CA . ALA A 1 213 ? -13.328 3.395 -6.457 1 92.12 213 ALA A CA 1
ATOM 1539 C C . ALA A 1 213 ? -13.055 2.713 -5.121 1 92.12 213 ALA A C 1
ATOM 1541 O O . ALA A 1 213 ? -13.984 2.316 -4.418 1 92.12 213 ALA A O 1
ATOM 1542 N N . ARG A 1 214 ? -11.844 2.584 -4.809 1 91.94 214 ARG A N 1
ATOM 1543 C CA . ARG A 1 214 ? -11.469 1.98 -3.533 1 91.94 214 ARG A CA 1
ATOM 1544 C C . ARG A 1 214 ? -11.992 2.803 -2.359 1 91.94 214 ARG A C 1
ATOM 1546 O O . ARG A 1 214 ? -12.562 2.252 -1.418 1 91.94 214 ARG A O 1
ATOM 1553 N N . ALA A 1 215 ? -11.789 4.07 -2.426 1 95.19 215 ALA A N 1
ATOM 1554 C CA . ALA A 1 215 ? -12.258 4.965 -1.372 1 95.19 215 ALA A CA 1
ATOM 1555 C C . ALA A 1 215 ? -13.773 4.887 -1.215 1 95.19 215 ALA A C 1
ATOM 1557 O O . ALA A 1 215 ? -14.289 4.887 -0.094 1 95.19 215 ALA A O 1
ATOM 1558 N N . GLU A 1 216 ? -14.445 4.801 -2.33 1 94.69 216 GLU A N 1
ATOM 1559 C CA . GLU A 1 216 ? -15.898 4.711 -2.287 1 94.69 216 GLU A CA 1
ATOM 1560 C C . GLU A 1 216 ? -16.359 3.438 -1.581 1 94.69 216 GLU A C 1
ATOM 1562 O O . GLU A 1 216 ? -17.297 3.465 -0.785 1 94.69 216 GLU A O 1
ATOM 1567 N N . ARG A 1 217 ? -15.719 2.424 -1.877 1 90.19 217 ARG A N 1
ATOM 1568 C CA . ARG A 1 217 ? -16.062 1.153 -1.24 1 90.19 217 ARG A CA 1
ATOM 1569 C C . ARG A 1 217 ? -15.844 1.224 0.268 1 90.19 217 ARG A C 1
ATOM 1571 O O . ARG A 1 217 ? -16.672 0.734 1.04 1 90.19 217 ARG A O 1
ATOM 1578 N N . LEU A 1 218 ? -14.789 1.828 0.664 1 90.69 218 LEU A N 1
ATOM 1579 C CA . LEU A 1 218 ? -14.469 1.948 2.082 1 90.69 218 LEU A CA 1
ATOM 1580 C C . LEU A 1 218 ? -15.477 2.848 2.791 1 90.69 218 LEU A C 1
ATOM 1582 O O . LEU A 1 218 ? -15.875 2.568 3.924 1 90.69 218 LEU A O 1
ATOM 1586 N N . LEU A 1 219 ? -15.852 3.863 2.092 1 91.62 219 LEU A N 1
ATOM 1587 C CA . LEU A 1 219 ? -16.859 4.754 2.656 1 91.62 219 LEU A CA 1
ATOM 1588 C C . LEU A 1 219 ? -18.188 4.031 2.832 1 91.62 219 LEU A C 1
ATOM 1590 O O . LEU A 1 219 ? -18.875 4.223 3.838 1 91.62 219 LEU A O 1
ATOM 1594 N N . ALA A 1 220 ? -18.484 3.238 1.835 1 87.12 220 ALA A N 1
ATOM 1595 C CA . ALA A 1 220 ? -19.734 2.484 1.885 1 87.12 220 ALA A CA 1
ATOM 1596 C C . ALA A 1 220 ? -19.734 1.506 3.055 1 87.12 220 ALA A C 1
ATOM 1598 O O . ALA A 1 220 ? -20.75 1.357 3.744 1 87.12 220 ALA A O 1
ATOM 1599 N N . LEU A 1 221 ? -18.688 0.913 3.348 1 82 221 LEU A N 1
ATOM 1600 C CA . LEU A 1 221 ? -18.562 -0.036 4.445 1 82 221 LEU A CA 1
ATOM 1601 C C . LEU A 1 221 ? -18.688 0.67 5.793 1 82 221 LEU A C 1
ATOM 1603 O O . LEU A 1 221 ? -19.344 0.164 6.703 1 82 221 LEU A O 1
ATOM 1607 N N . ALA A 1 222 ? -18.078 1.789 5.93 1 77.19 222 ALA A N 1
ATOM 1608 C CA . ALA A 1 222 ? -18.141 2.568 7.164 1 77.19 222 ALA A CA 1
ATOM 1609 C C . ALA A 1 222 ? -19.562 3.037 7.457 1 77.19 222 ALA A C 1
ATOM 1611 O O . ALA A 1 222 ? -19.938 3.18 8.617 1 77.19 222 ALA A O 1
ATOM 1612 N N . ALA A 1 223 ? -20.25 3.146 6.332 1 75.81 223 ALA A N 1
ATOM 1613 C CA . ALA A 1 223 ? -21.625 3.6 6.477 1 75.81 223 ALA A CA 1
ATOM 1614 C C . ALA A 1 223 ? -22.578 2.42 6.688 1 75.81 223 ALA A C 1
ATOM 1616 O O . ALA A 1 223 ? -23.766 2.609 6.957 1 75.81 223 ALA A O 1
ATOM 1617 N N . GLY A 1 224 ? -22.016 1.199 6.703 1 71.75 224 GLY A N 1
ATOM 1618 C CA . GLY A 1 224 ? -22.844 0.017 6.836 1 71.75 224 GLY A CA 1
ATOM 1619 C C . GLY A 1 224 ? -23.594 -0.34 5.559 1 71.75 224 GLY A C 1
ATOM 1620 O O . GLY A 1 224 ? -24.688 -0.901 5.602 1 71.75 224 GLY A O 1
ATOM 1621 N N . LEU A 1 225 ? -23.156 0.055 4.492 1 65.19 225 LEU A N 1
ATOM 1622 C CA . LEU A 1 225 ? -23.781 -0.266 3.209 1 65.19 225 LEU A CA 1
ATOM 1623 C C . LEU A 1 225 ? -23.047 -1.412 2.523 1 65.19 225 LEU A C 1
ATOM 1625 O O . LEU A 1 225 ? -21.828 -1.557 2.676 1 65.19 225 LEU A O 1
ATOM 1629 N N . MET B 1 1 ? -2.191 -22.562 -25.172 1 85.5 1 MET B N 1
ATOM 1630 C CA . MET B 1 1 ? -0.973 -22.703 -24.375 1 85.5 1 MET B CA 1
ATOM 1631 C C . MET B 1 1 ? -1.289 -23.234 -22.984 1 85.5 1 MET B C 1
ATOM 1633 O O . MET B 1 1 ? -2.307 -22.859 -22.391 1 85.5 1 MET B O 1
ATOM 1637 N N . THR B 1 2 ? -0.436 -24.125 -22.562 1 95.94 2 THR B N 1
ATOM 1638 C CA . THR B 1 2 ? -0.667 -24.75 -21.266 1 95.94 2 THR B CA 1
ATOM 1639 C C . THR B 1 2 ? -0.044 -23.906 -20.141 1 95.94 2 THR B C 1
ATOM 1641 O O . THR B 1 2 ? 1.123 -23.531 -20.234 1 95.94 2 THR B O 1
ATOM 1644 N N . THR B 1 3 ? -0.868 -23.609 -19.188 1 98.12 3 THR B N 1
ATOM 1645 C CA . THR B 1 3 ? -0.414 -22.766 -18.094 1 98.12 3 THR B CA 1
ATOM 1646 C C . THR B 1 3 ? -0.61 -23.453 -16.75 1 98.12 3 THR B C 1
ATOM 1648 O O . THR B 1 3 ? -1.676 -24.016 -16.484 1 98.12 3 THR B O 1
ATOM 1651 N N . ALA B 1 4 ? 0.415 -23.484 -15.961 1 98.69 4 ALA B N 1
ATOM 1652 C CA . ALA B 1 4 ? 0.312 -23.969 -14.578 1 98.69 4 ALA B CA 1
ATOM 1653 C C . ALA B 1 4 ? 0.387 -22.812 -13.594 1 98.69 4 ALA B C 1
ATOM 1655 O O . ALA B 1 4 ? 1.094 -21.828 -13.828 1 98.69 4 ALA B O 1
ATOM 1656 N N . ALA B 1 5 ? -0.344 -22.922 -12.516 1 98.81 5 ALA B N 1
ATOM 1657 C CA . ALA B 1 5 ? -0.237 -21.984 -11.383 1 98.81 5 ALA B CA 1
ATOM 1658 C C . ALA B 1 5 ? 0.469 -22.656 -10.203 1 98.81 5 ALA B C 1
ATOM 1660 O O . ALA B 1 5 ? 0.157 -23.781 -9.844 1 98.81 5 ALA B O 1
ATOM 1661 N N . ILE B 1 6 ? 1.417 -21.953 -9.68 1 98.88 6 ILE B N 1
ATOM 1662 C CA . ILE B 1 6 ? 2.113 -22.359 -8.461 1 98.88 6 ILE B CA 1
ATOM 1663 C C . ILE B 1 6 ? 1.732 -21.422 -7.316 1 98.88 6 ILE B C 1
ATOM 1665 O O . ILE B 1 6 ? 2.072 -20.234 -7.336 1 98.88 6 ILE B O 1
ATOM 1669 N N . ILE B 1 7 ? 1.034 -21.969 -6.355 1 98.88 7 ILE B N 1
ATOM 1670 C CA . ILE B 1 7 ? 0.641 -21.219 -5.168 1 98.88 7 ILE B CA 1
ATOM 1671 C C . ILE B 1 7 ? 1.572 -21.562 -4.008 1 98.88 7 ILE B C 1
ATOM 1673 O O . ILE B 1 7 ? 1.584 -22.688 -3.529 1 98.88 7 ILE B O 1
ATOM 1677 N N . VAL B 1 8 ? 2.307 -20.547 -3.555 1 98.69 8 VAL B N 1
ATOM 1678 C CA . VAL B 1 8 ? 3.301 -20.828 -2.523 1 98.69 8 VAL B CA 1
ATOM 1679 C C . VAL B 1 8 ? 2.715 -20.531 -1.146 1 98.69 8 VAL B C 1
ATOM 1681 O O . VAL B 1 8 ? 2.23 -19.422 -0.903 1 98.69 8 VAL B O 1
ATOM 1684 N N . ALA B 1 9 ? 2.779 -21.5 -0.25 1 98.25 9 ALA B N 1
ATOM 1685 C CA . ALA B 1 9 ? 2.189 -21.391 1.082 1 98.25 9 ALA B CA 1
ATOM 1686 C C . ALA B 1 9 ? 2.986 -22.188 2.107 1 98.25 9 ALA B C 1
ATOM 1688 O O . ALA B 1 9 ? 2.414 -22.75 3.045 1 98.25 9 ALA B O 1
ATOM 1689 N N . ALA B 1 10 ? 4.258 -22.281 1.912 1 97.5 10 ALA B N 1
ATOM 1690 C CA . ALA B 1 10 ? 5.078 -23.125 2.779 1 97.5 10 ALA B CA 1
ATOM 1691 C C . ALA B 1 10 ? 5.629 -22.328 3.959 1 97.5 10 ALA B C 1
ATOM 1693 O O . ALA B 1 10 ? 6.121 -22.891 4.93 1 97.5 10 ALA B O 1
ATOM 1694 N N . GLY B 1 11 ? 5.598 -21.016 3.861 1 93.44 11 GLY B N 1
ATOM 1695 C CA . GLY B 1 11 ? 6.156 -20.172 4.906 1 93.44 11 GLY B CA 1
ATOM 1696 C C . GLY B 1 11 ? 5.316 -20.156 6.168 1 93.44 11 GLY B C 1
ATOM 1697 O O . GLY B 1 11 ? 4.133 -20.5 6.137 1 93.44 11 GLY B O 1
ATOM 1698 N N . ARG B 1 12 ? 5.945 -19.625 7.25 1 90.31 12 ARG B N 1
ATOM 1699 C CA . ARG B 1 12 ? 5.273 -19.656 8.547 1 90.31 12 ARG B CA 1
ATOM 1700 C C . ARG B 1 12 ? 4.566 -18.328 8.812 1 90.31 12 ARG B C 1
ATOM 1702 O O . ARG B 1 12 ? 3.65 -18.266 9.641 1 90.31 12 ARG B O 1
ATOM 1709 N N . GLY B 1 13 ? 4.934 -17.297 8.195 1 87.69 13 GLY B N 1
ATOM 1710 C CA . GLY B 1 13 ? 4.227 -16.031 8.289 1 87.69 13 GLY B CA 1
ATOM 1711 C C . GLY B 1 13 ? 4.16 -15.477 9.703 1 87.69 13 GLY B C 1
ATOM 1712 O O . GLY B 1 13 ? 3.09 -15.102 10.18 1 87.69 13 GLY B O 1
ATOM 1713 N N . THR B 1 14 ? 5.207 -15.188 10.352 1 86.88 14 THR B N 1
ATOM 1714 C CA . THR B 1 14 ? 5.258 -14.875 11.773 1 86.88 14 THR B CA 1
ATOM 1715 C C . THR B 1 14 ? 4.75 -13.461 12.039 1 86.88 14 THR B C 1
ATOM 1717 O O . THR B 1 14 ? 4.23 -13.172 13.117 1 86.88 14 THR B O 1
ATOM 1720 N N . ARG B 1 15 ? 4.723 -12.562 11.156 1 88.81 15 ARG B N 1
ATOM 1721 C CA . ARG B 1 15 ? 4.344 -11.172 11.344 1 88.81 15 ARG B CA 1
ATOM 1722 C C . ARG B 1 15 ? 2.836 -11.031 11.516 1 88.81 15 ARG B C 1
ATOM 1724 O O . ARG B 1 15 ? 2.357 -10.016 12.039 1 88.81 15 ARG B O 1
ATOM 1731 N N . ALA B 1 16 ? 2.025 -11.938 10.984 1 90.44 16 ALA B N 1
ATOM 1732 C CA . ALA B 1 16 ? 0.566 -11.875 11.008 1 90.44 16 ALA B CA 1
ATOM 1733 C C . ALA B 1 16 ? 0.025 -12.164 12.398 1 90.44 16 ALA B C 1
ATOM 1735 O O . ALA B 1 16 ? -1.132 -11.859 12.703 1 90.44 16 ALA B O 1
ATOM 1736 N N . GLY B 1 17 ? 0.882 -12.797 13.195 1 87.88 17 GLY B N 1
ATOM 1737 C CA . GLY B 1 17 ? 0.419 -13.203 14.508 1 87.88 17 GLY B CA 1
ATOM 1738 C C . GLY B 1 17 ? -0.536 -14.383 14.469 1 87.88 17 GLY B C 1
ATOM 1739 O O . GLY B 1 17 ? -0.727 -14.992 13.422 1 87.88 17 GLY B O 1
ATOM 1740 N N . GLY B 1 18 ? -0.976 -14.773 15.703 1 88.12 18 GLY B N 1
ATOM 1741 C CA . GLY B 1 18 ? -1.912 -15.883 15.789 1 88.12 18 GLY B CA 1
ATOM 1742 C C . GLY B 1 18 ? -1.234 -17.219 16.031 1 88.12 18 GLY B C 1
ATOM 1743 O O . GLY B 1 18 ? -0.007 -17.312 15.969 1 88.12 18 GLY B O 1
ATOM 1744 N N . ASP B 1 19 ? -2.039 -18.203 16.141 1 90 19 ASP B N 1
ATOM 1745 C CA . ASP B 1 19 ? -1.547 -19.531 16.484 1 90 19 ASP B CA 1
ATOM 1746 C C . ASP B 1 19 ? -1.231 -20.344 15.227 1 90 19 ASP B C 1
ATOM 1748 O O . ASP B 1 19 ? -0.479 -21.312 15.289 1 90 19 ASP B O 1
ATOM 1752 N N . LEU B 1 20 ? -1.866 -19.938 14.203 1 93.62 20 LEU B N 1
ATOM 1753 C CA . LEU B 1 20 ? -1.67 -20.625 12.93 1 93.62 20 LEU B CA 1
ATOM 1754 C C . LEU B 1 20 ? -0.939 -19.719 11.938 1 93.62 20 LEU B C 1
ATOM 1756 O O . LEU B 1 20 ? -1.113 -18.5 11.961 1 93.62 20 LEU B O 1
ATOM 1760 N N . PRO B 1 21 ? -0.122 -20.375 11.109 1 95.5 21 PRO B N 1
ATOM 1761 C CA . PRO B 1 21 ? 0.374 -19.578 9.984 1 95.5 21 PRO B CA 1
ATOM 1762 C C . PRO B 1 21 ? -0.742 -18.859 9.242 1 95.5 21 PRO B C 1
ATOM 1764 O O . PRO B 1 21 ? -1.865 -19.359 9.164 1 95.5 21 PRO B O 1
ATOM 1767 N N . LYS B 1 22 ? -0.42 -17.719 8.672 1 96.19 22 LYS B N 1
ATOM 1768 C CA . LYS B 1 22 ? -1.445 -16.812 8.172 1 96.19 22 LYS B CA 1
ATOM 1769 C C . LYS B 1 22 ? -2.273 -17.469 7.074 1 96.19 22 LYS B C 1
ATOM 1771 O O . LYS B 1 22 ? -3.477 -17.234 6.965 1 96.19 22 LYS B O 1
ATOM 1776 N N . GLN B 1 23 ? -1.675 -18.297 6.207 1 97.19 23 GLN B N 1
ATOM 1777 C CA . GLN B 1 23 ? -2.369 -18.891 5.066 1 97.19 23 GLN B CA 1
ATOM 1778 C C . GLN B 1 23 ? -3.465 -19.844 5.531 1 97.19 23 GLN B C 1
ATOM 1780 O O . GLN B 1 23 ? -4.363 -20.188 4.758 1 97.19 23 GLN B O 1
ATOM 1785 N N . TRP B 1 24 ? -3.408 -20.234 6.812 1 97.69 24 TRP B N 1
ATOM 1786 C CA . TRP B 1 24 ? -4.367 -21.203 7.355 1 97.69 24 TRP B CA 1
ATOM 1787 C C . TRP B 1 24 ? -5.395 -20.5 8.242 1 97.69 24 TRP B C 1
ATOM 1789 O O . TRP B 1 24 ? -6.367 -21.125 8.672 1 97.69 24 TRP B O 1
ATOM 1799 N N . GLN B 1 25 ? -5.168 -19.266 8.57 1 97.12 25 GLN B N 1
ATOM 1800 C CA . GLN B 1 25 ? -6.09 -18.531 9.422 1 97.12 25 GLN B CA 1
ATOM 1801 C C . GLN B 1 25 ? -7.395 -18.219 8.688 1 97.12 25 GLN B C 1
ATOM 1803 O O . GLN B 1 25 ? -7.41 -18.094 7.461 1 97.12 25 GLN B O 1
ATOM 1808 N N . PRO B 1 26 ? -8.477 -18.125 9.453 1 96.5 26 PRO B N 1
ATOM 1809 C CA . PRO B 1 26 ? -9.773 -17.891 8.812 1 96.5 26 PRO B CA 1
ATOM 1810 C C . PRO B 1 26 ? -9.891 -16.484 8.234 1 96.5 26 PRO B C 1
ATOM 1812 O O . PRO B 1 26 ? -9.445 -15.508 8.852 1 96.5 26 PRO B O 1
ATOM 1815 N N . LEU B 1 27 ? -10.438 -16.438 7.098 1 97 27 LEU B N 1
ATOM 1816 C CA . LEU B 1 27 ? -10.867 -15.242 6.391 1 97 27 LEU B CA 1
ATOM 1817 C C . LEU B 1 27 ? -12.281 -15.414 5.836 1 97 27 LEU B C 1
ATOM 1819 O O . LEU B 1 27 ? -12.484 -16.156 4.871 1 97 27 LEU B O 1
ATOM 1823 N N . ALA B 1 28 ? -13.227 -14.695 6.441 1 95.75 28 ALA B N 1
ATOM 1824 C CA . ALA B 1 28 ? -14.641 -14.82 6.086 1 95.75 28 ALA B CA 1
ATOM 1825 C C . ALA B 1 28 ? -15.094 -16.281 6.176 1 95.75 28 ALA B C 1
ATOM 1827 O O . ALA B 1 28 ? -15.734 -16.797 5.258 1 95.75 28 ALA B O 1
ATOM 1828 N N . GLY B 1 29 ? -14.648 -16.938 7.129 1 95.44 29 GLY B N 1
ATOM 1829 C CA . GLY B 1 29 ? -15.164 -18.266 7.457 1 95.44 29 GLY B CA 1
ATOM 1830 C C . GLY B 1 29 ? -14.383 -19.391 6.805 1 95.44 29 GLY B C 1
ATOM 1831 O O . GLY B 1 29 ? -14.641 -20.562 7.07 1 95.44 29 GLY B O 1
ATOM 1832 N N . ARG B 1 30 ? -13.469 -19.094 5.988 1 96.81 30 ARG B N 1
ATOM 1833 C CA . ARG B 1 30 ? -12.617 -20.094 5.336 1 96.81 30 ARG B CA 1
ATOM 1834 C C . ARG B 1 30 ? -11.141 -19.719 5.457 1 96.81 30 ARG B C 1
ATOM 1836 O O . ARG B 1 30 ? -10.812 -18.531 5.637 1 96.81 30 ARG B O 1
ATOM 1843 N N . PRO B 1 31 ? -10.25 -20.719 5.363 1 97.75 31 PRO B N 1
ATOM 1844 C CA . PRO B 1 31 ? -8.836 -20.344 5.387 1 97.75 31 PRO B CA 1
ATOM 1845 C C . PRO B 1 31 ? -8.453 -19.375 4.27 1 97.75 31 PRO B C 1
ATOM 1847 O O . PRO B 1 31 ? -9.016 -19.438 3.174 1 97.75 31 PRO B O 1
ATOM 1850 N N . VAL B 1 32 ? -7.48 -18.484 4.504 1 98.12 32 VAL B N 1
ATOM 1851 C CA . VAL B 1 32 ? -6.961 -17.562 3.512 1 98.12 32 VAL B CA 1
ATOM 1852 C C . VAL B 1 32 ? -6.637 -18.312 2.221 1 98.12 32 VAL B C 1
ATOM 1854 O O . VAL B 1 32 ? -7.027 -17.875 1.132 1 98.12 32 VAL B O 1
ATOM 1857 N N . LEU B 1 33 ? -6.039 -19.469 2.352 1 98.19 33 LEU B N 1
ATOM 1858 C CA . LEU B 1 33 ? -5.555 -20.25 1.22 1 98.19 33 LEU B CA 1
ATOM 1859 C C . LEU B 1 33 ? -6.715 -20.766 0.382 1 98.19 33 LEU B C 1
ATOM 1861 O O . LEU B 1 33 ? -6.59 -20.922 -0.836 1 98.19 33 LEU B O 1
ATOM 1865 N N . ALA B 1 34 ? -7.812 -21.047 0.996 1 98.12 34 ALA B N 1
ATOM 1866 C CA . ALA B 1 34 ? -8.984 -21.531 0.269 1 98.12 34 ALA B CA 1
ATOM 1867 C C . ALA B 1 34 ? -9.484 -20.484 -0.726 1 98.12 34 ALA B C 1
ATOM 1869 O O . ALA B 1 34 ? -9.906 -20.828 -1.834 1 98.12 34 ALA B O 1
ATOM 1870 N N . HIS B 1 35 ? -9.453 -19.234 -0.336 1 98.06 35 HIS B N 1
ATOM 1871 C CA . HIS B 1 35 ? -9.852 -18.156 -1.228 1 98.06 35 HIS B CA 1
ATOM 1872 C C . HIS B 1 35 ? -8.906 -18.047 -2.418 1 98.06 35 HIS B C 1
ATOM 1874 O O . HIS B 1 35 ? -9.352 -17.891 -3.559 1 98.06 35 HIS B O 1
ATOM 1880 N N . THR B 1 36 ? -7.66 -18.125 -2.135 1 98.5 36 THR B N 1
ATOM 1881 C CA . THR B 1 36 ? -6.645 -18.047 -3.178 1 98.5 36 THR B CA 1
ATOM 1882 C C . THR B 1 36 ? -6.816 -19.172 -4.191 1 98.5 36 THR B C 1
ATOM 1884 O O . THR B 1 36 ? -6.824 -18.938 -5.402 1 98.5 36 THR B O 1
ATOM 1887 N N . LEU B 1 37 ? -6.98 -20.391 -3.697 1 98.38 37 LEU B N 1
ATOM 1888 C CA . LEU B 1 37 ? -7.125 -21.547 -4.57 1 98.38 37 LEU B CA 1
ATOM 1889 C C . LEU B 1 37 ? -8.398 -21.438 -5.41 1 98.38 37 LEU B C 1
ATOM 1891 O O . LEU B 1 37 ? -8.398 -21.812 -6.586 1 98.38 37 LEU B O 1
ATOM 1895 N N . ALA B 1 38 ? -9.453 -20.938 -4.828 1 96.94 38 ALA B N 1
ATOM 1896 C CA . ALA B 1 38 ? -10.711 -20.781 -5.559 1 96.94 38 ALA B CA 1
ATOM 1897 C C . ALA B 1 38 ? -10.531 -19.828 -6.742 1 96.94 38 ALA B C 1
ATOM 1899 O O . ALA B 1 38 ? -11.062 -20.078 -7.828 1 96.94 38 ALA B O 1
ATOM 1900 N N . ALA B 1 39 ? -9.789 -18.797 -6.531 1 96.69 39 ALA B N 1
ATOM 1901 C CA . ALA B 1 39 ? -9.539 -17.812 -7.59 1 96.69 39 ALA B CA 1
ATOM 1902 C C . ALA B 1 39 ? -8.828 -18.453 -8.773 1 96.69 39 ALA B C 1
ATOM 1904 O O . ALA B 1 39 ? -9.195 -18.219 -9.93 1 96.69 39 ALA B O 1
ATOM 1905 N N . PHE B 1 40 ? -7.867 -19.297 -8.539 1 97.44 40 PHE B N 1
ATOM 1906 C CA . PHE B 1 40 ? -7.078 -19.891 -9.617 1 97.44 40 PHE B CA 1
ATOM 1907 C C . PHE B 1 40 ? -7.824 -21.062 -10.258 1 97.44 40 PHE B C 1
ATOM 1909 O O . PHE B 1 40 ? -7.676 -21.312 -11.453 1 97.44 40 PHE B O 1
ATOM 1916 N N . ARG B 1 41 ? -8.609 -21.719 -9.469 1 94.56 41 ARG B N 1
ATOM 1917 C CA . ARG B 1 41 ? -9.422 -22.781 -10.039 1 94.56 41 ARG B CA 1
ATOM 1918 C C . ARG B 1 41 ? -10.469 -22.219 -10.992 1 94.56 41 ARG B C 1
ATOM 1920 O O . ARG B 1 41 ? -10.891 -22.875 -11.938 1 94.56 41 ARG B O 1
ATOM 1927 N N . ALA B 1 42 ? -10.82 -21 -10.773 1 93.19 42 ALA B N 1
ATOM 1928 C CA . ALA B 1 42 ? -11.828 -20.359 -11.609 1 93.19 42 ALA B CA 1
ATOM 1929 C C . ALA B 1 42 ? -11.18 -19.594 -12.758 1 93.19 42 ALA B C 1
ATOM 1931 O O . ALA B 1 42 ? -11.875 -19.125 -13.664 1 93.19 42 ALA B O 1
ATOM 1932 N N . ALA B 1 43 ? -9.906 -19.469 -12.719 1 94.25 43 ALA B N 1
ATOM 1933 C CA . ALA B 1 43 ? -9.203 -18.625 -13.688 1 94.25 43 ALA B CA 1
ATOM 1934 C C . ALA B 1 43 ? -9.141 -19.297 -15.055 1 94.25 43 ALA B C 1
ATOM 1936 O O . ALA B 1 43 ? -8.672 -20.438 -15.172 1 94.25 43 ALA B O 1
ATOM 1937 N N . ALA B 1 44 ? -9.516 -18.547 -16.062 1 91.81 44 ALA B N 1
ATOM 1938 C CA . ALA B 1 44 ? -9.43 -19.062 -17.438 1 91.81 44 ALA B CA 1
ATOM 1939 C C . ALA B 1 44 ? -7.973 -19.203 -17.875 1 91.81 44 ALA B C 1
ATOM 1941 O O . ALA B 1 44 ? -7.141 -18.344 -17.547 1 91.81 44 ALA B O 1
ATOM 1942 N N . GLY B 1 45 ? -7.629 -20.266 -18.438 1 90.94 45 GLY B N 1
ATOM 1943 C CA . GLY B 1 45 ? -6.309 -20.406 -19.016 1 90.94 45 GLY B CA 1
ATOM 1944 C C . GLY B 1 45 ? -5.34 -21.156 -18.125 1 90.94 45 GLY B C 1
ATOM 1945 O O . GLY B 1 45 ? -4.207 -21.438 -18.516 1 90.94 45 GLY B O 1
ATOM 1946 N N . VAL B 1 46 ? -5.777 -21.422 -16.922 1 95.62 46 VAL B N 1
ATOM 1947 C CA . VAL B 1 46 ? -4.945 -22.203 -16 1 95.62 46 VAL B CA 1
ATOM 1948 C C . VAL B 1 46 ? -5.34 -23.672 -16.062 1 95.62 46 VAL B C 1
ATOM 1950 O O . VAL B 1 46 ? -6.473 -24.031 -15.727 1 95.62 46 VAL B O 1
ATOM 1953 N N . SER B 1 47 ? -4.41 -24.516 -16.469 1 95.06 47 SER B N 1
ATOM 1954 C CA . SER B 1 47 ? -4.738 -25.906 -16.719 1 95.06 47 SER B CA 1
ATOM 1955 C C . SER B 1 47 ? -4.328 -26.797 -15.539 1 95.06 47 SER B C 1
ATOM 1957 O O . SER B 1 47 ? -4.824 -27.906 -15.391 1 95.06 47 SER B O 1
ATOM 1959 N N . ARG B 1 48 ? -3.418 -26.312 -14.797 1 96.88 48 ARG B N 1
ATOM 1960 C CA . ARG B 1 48 ? -2.869 -27.062 -13.672 1 96.88 48 ARG B CA 1
ATOM 1961 C C . ARG B 1 48 ? -2.547 -26.141 -12.5 1 96.88 48 ARG B C 1
ATOM 1963 O O . ARG B 1 48 ? -2.088 -25.016 -12.695 1 96.88 48 ARG B O 1
ATOM 1970 N N . THR B 1 49 ? -2.836 -26.594 -11.281 1 98.38 49 THR B N 1
ATOM 1971 C CA . THR B 1 49 ? -2.535 -25.812 -10.094 1 98.38 49 THR B CA 1
ATOM 1972 C C . THR B 1 49 ? -1.757 -26.641 -9.078 1 98.38 49 THR B C 1
ATOM 1974 O O . THR B 1 49 ? -2.154 -27.766 -8.742 1 98.38 49 THR B O 1
ATOM 1977 N N . LEU B 1 50 ? -0.62 -26.141 -8.672 1 98.81 50 LEU B N 1
ATOM 1978 C CA . LEU B 1 50 ? 0.179 -26.719 -7.594 1 98.81 50 LEU B CA 1
ATOM 1979 C C . LEU B 1 50 ? 0.113 -25.859 -6.34 1 98.81 50 LEU B C 1
ATOM 1981 O O . LEU B 1 50 ? 0.191 -24.625 -6.422 1 98.81 50 LEU B O 1
ATOM 1985 N N . LEU B 1 51 ? -0.076 -26.5 -5.207 1 98.88 51 LEU B N 1
ATOM 1986 C CA . LEU B 1 51 ? 0.013 -25.859 -3.898 1 98.88 51 LEU B CA 1
ATOM 1987 C C . LEU B 1 51 ? 1.263 -26.312 -3.154 1 98.88 51 LEU B C 1
ATOM 1989 O O . LEU B 1 51 ? 1.435 -27.516 -2.895 1 98.88 51 LEU B O 1
ATOM 1993 N N . VAL B 1 52 ? 2.104 -25.344 -2.881 1 98.88 52 VAL B N 1
ATOM 1994 C CA . VAL B 1 52 ? 3.35 -25.656 -2.188 1 98.88 52 VAL B CA 1
ATOM 1995 C C . VAL B 1 52 ? 3.174 -25.438 -0.688 1 98.88 52 VAL B C 1
ATOM 1997 O O . VAL B 1 52 ? 2.879 -24.328 -0.246 1 98.88 52 VAL B O 1
ATOM 2000 N N . ILE B 1 53 ? 3.426 -26.453 0.12 1 98.62 53 ILE B N 1
ATOM 2001 C CA . ILE B 1 53 ? 3.088 -26.359 1.535 1 98.62 53 ILE B CA 1
ATOM 2002 C C . ILE B 1 53 ? 4.281 -26.797 2.383 1 98.62 53 ILE B C 1
ATOM 2004 O O . ILE B 1 53 ? 5.199 -27.438 1.883 1 98.62 53 ILE B O 1
ATOM 2008 N N . HIS B 1 54 ? 4.254 -26.297 3.613 1 97.94 54 HIS B N 1
ATOM 2009 C CA . HIS B 1 54 ? 5.121 -26.922 4.613 1 97.94 54 HIS B CA 1
ATOM 2010 C C . HIS B 1 54 ? 4.707 -28.359 4.883 1 97.94 54 HIS B C 1
ATOM 2012 O O . HIS B 1 54 ? 3.514 -28.656 4.977 1 97.94 54 HIS B O 1
ATOM 2018 N N . PRO B 1 55 ? 5.707 -29.219 5.031 1 96.94 55 PRO B N 1
ATOM 2019 C CA . PRO B 1 55 ? 5.367 -30.609 5.262 1 96.94 55 PRO B CA 1
ATOM 2020 C C . PRO B 1 55 ? 4.449 -30.812 6.465 1 96.94 55 PRO B C 1
ATOM 2022 O O . PRO B 1 55 ? 3.584 -31.688 6.449 1 96.94 55 PRO B O 1
ATOM 2025 N N . ASP B 1 56 ? 4.535 -29.984 7.473 1 96.88 56 ASP B N 1
ATOM 2026 C CA . ASP B 1 56 ? 3.758 -30.094 8.703 1 96.88 56 ASP B CA 1
ATOM 2027 C C . ASP B 1 56 ? 2.291 -29.75 8.461 1 96.88 56 ASP B C 1
ATOM 2029 O O . ASP B 1 56 ? 1.437 -30.016 9.305 1 96.88 56 ASP B O 1
ATOM 2033 N N . ASP B 1 57 ? 2.023 -29.219 7.293 1 97.69 57 ASP B N 1
ATOM 2034 C CA . ASP B 1 57 ? 0.668 -28.719 7.059 1 97.69 57 ASP B CA 1
ATOM 2035 C C . ASP B 1 57 ? -0.083 -29.625 6.082 1 97.69 57 ASP B C 1
ATOM 2037 O O . ASP B 1 57 ? -1.115 -29.234 5.535 1 97.69 57 ASP B O 1
ATOM 2041 N N . ARG B 1 58 ? 0.433 -30.812 5.801 1 97.69 58 ARG B N 1
ATOM 2042 C CA . ARG B 1 58 ? -0.113 -31.688 4.766 1 97.69 58 ARG B CA 1
ATOM 2043 C C . ARG B 1 58 ? -1.571 -32.031 5.051 1 97.69 58 ARG B C 1
ATOM 2045 O O . ARG B 1 58 ? -2.424 -31.922 4.164 1 97.69 58 ARG B O 1
ATOM 2052 N N . ALA B 1 59 ? -1.907 -32.375 6.273 1 97.56 59 ALA B N 1
ATOM 2053 C CA . ALA B 1 59 ? -3.273 -32.75 6.613 1 97.56 59 ALA B CA 1
ATOM 2054 C C . ALA B 1 59 ? -4.246 -31.609 6.352 1 97.56 59 ALA B C 1
ATOM 2056 O O . ALA B 1 59 ? -5.324 -31.812 5.785 1 97.56 59 ALA B O 1
ATOM 2057 N N . ARG B 1 60 ? -3.869 -30.438 6.75 1 97.31 60 ARG B N 1
ATOM 2058 C CA . ARG B 1 60 ? -4.703 -29.266 6.5 1 97.31 60 ARG B CA 1
ATOM 2059 C C . ARG B 1 60 ? -4.883 -29.031 5.004 1 97.31 60 ARG B C 1
ATOM 2061 O O . ARG B 1 60 ? -5.984 -28.734 4.543 1 97.31 60 ARG B O 1
ATOM 2068 N N . ALA B 1 61 ? -3.803 -29.172 4.324 1 98.44 61 ALA B N 1
ATOM 2069 C CA . ALA B 1 61 ? -3.816 -28.922 2.883 1 98.44 61 ALA B CA 1
ATOM 2070 C C . ALA B 1 61 ? -4.723 -29.922 2.166 1 98.44 61 ALA B C 1
ATOM 2072 O O . ALA B 1 61 ? -5.473 -29.547 1.262 1 98.44 61 ALA B O 1
ATOM 2073 N N . GLU B 1 62 ? -4.676 -31.141 2.553 1 98.19 62 GLU B N 1
ATOM 2074 C CA . GLU B 1 62 ? -5.445 -32.219 1.914 1 98.19 62 GLU B CA 1
ATOM 2075 C C . GLU B 1 62 ? -6.945 -32 2.107 1 98.19 62 GLU B C 1
ATOM 2077 O O . GLU B 1 62 ? -7.75 -32.5 1.319 1 98.19 62 GLU B O 1
ATOM 2082 N N . ALA B 1 63 ? -7.281 -31.219 3.094 1 97.31 63 ALA B N 1
ATOM 2083 C CA . ALA B 1 63 ? -8.695 -31 3.412 1 97.31 63 ALA B CA 1
ATOM 2084 C C . ALA B 1 63 ? -9.258 -29.828 2.621 1 97.31 63 ALA B C 1
ATOM 2086 O O . ALA B 1 63 ? -10.477 -29.625 2.588 1 97.31 63 ALA B O 1
ATOM 2087 N N . LEU B 1 64 ? -8.445 -29.109 1.968 1 97.81 64 LEU B N 1
ATOM 2088 C CA . LEU B 1 64 ? -8.898 -27.938 1.228 1 97.81 64 LEU B CA 1
ATOM 2089 C C . LEU B 1 64 ? -9.719 -28.344 0.011 1 97.81 64 LEU B C 1
ATOM 2091 O O . LEU B 1 64 ? -9.383 -29.312 -0.673 1 97.81 64 LEU B O 1
ATOM 2095 N N . PRO B 1 65 ? -10.789 -27.516 -0.279 1 95.75 65 PRO B N 1
ATOM 2096 C CA . PRO B 1 65 ? -11.461 -27.75 -1.562 1 95.75 65 PRO B CA 1
ATOM 2097 C C . PRO B 1 65 ? -10.508 -27.672 -2.75 1 95.75 65 PRO B C 1
ATOM 2099 O O . PRO B 1 65 ? -9.633 -26.797 -2.783 1 95.75 65 PRO B O 1
ATOM 2102 N N . GLY B 1 66 ? -10.656 -28.578 -3.693 1 95.56 66 GLY B N 1
ATOM 2103 C CA . GLY B 1 66 ? -9.742 -28.656 -4.824 1 95.56 66 GLY B CA 1
ATOM 2104 C C . GLY B 1 66 ? -8.656 -29.703 -4.629 1 95.56 66 GLY B C 1
ATOM 2105 O O . GLY B 1 66 ? -8.352 -30.469 -5.547 1 95.56 66 GLY B O 1
ATOM 2106 N N . VAL B 1 67 ? -8.055 -29.609 -3.432 1 97 67 VAL B N 1
ATOM 2107 C CA . VAL B 1 67 ? -7.027 -30.594 -3.137 1 97 67 VAL B CA 1
ATOM 2108 C C . VAL B 1 67 ? -7.68 -31.953 -2.879 1 97 67 VAL B C 1
ATOM 2110 O O . VAL B 1 67 ? -7.277 -32.969 -3.461 1 97 67 VAL B O 1
ATOM 2113 N N . ALA B 1 68 ? -8.688 -31.875 -2.068 1 95.19 68 ALA B N 1
ATOM 2114 C CA . ALA B 1 68 ? -9.398 -33.094 -1.683 1 95.19 68 ALA B CA 1
ATOM 2115 C C . ALA B 1 68 ? -9.945 -33.812 -2.906 1 95.19 68 ALA B C 1
ATOM 2117 O O . ALA B 1 68 ? -10 -35.031 -2.93 1 95.19 68 ALA B O 1
ATOM 2118 N N . GLU B 1 69 ? -10.266 -33.062 -3.939 1 96.19 69 GLU B N 1
ATOM 2119 C CA . GLU B 1 69 ? -10.859 -33.625 -5.152 1 96.19 69 GLU B CA 1
ATOM 2120 C C . GLU B 1 69 ? -9.781 -33.969 -6.18 1 96.19 69 GLU B C 1
ATOM 2122 O O . GLU B 1 69 ? -10.094 -34.469 -7.262 1 96.19 69 GLU B O 1
ATOM 2127 N N . GLY B 1 70 ? -8.578 -33.688 -5.93 1 95.19 70 GLY B N 1
ATOM 2128 C CA . GLY B 1 70 ? -7.477 -34.031 -6.812 1 95.19 70 GLY B CA 1
ATOM 2129 C C . GLY B 1 70 ? -7.262 -33.031 -7.926 1 95.19 70 GLY B C 1
ATOM 2130 O O . GLY B 1 70 ? -6.543 -33.281 -8.891 1 95.19 70 GLY B O 1
ATOM 2131 N N . LYS B 1 71 ? -7.875 -31.891 -7.789 1 96.06 71 LYS B N 1
ATOM 2132 C CA . LYS B 1 71 ? -7.77 -30.859 -8.812 1 96.06 71 LYS B CA 1
ATOM 2133 C C . LYS B 1 71 ? -6.559 -29.969 -8.578 1 96.06 71 LYS B C 1
ATOM 2135 O O . LYS B 1 71 ? -6.121 -29.25 -9.477 1 96.06 71 LYS B O 1
ATOM 2140 N N . VAL B 1 72 ? -6.086 -29.938 -7.344 1 98.12 72 VAL B N 1
ATOM 2141 C CA . VAL B 1 72 ? -4.891 -29.203 -6.953 1 98.12 72 VAL B CA 1
ATOM 2142 C C . VAL B 1 72 ? -3.838 -30.172 -6.422 1 98.12 72 VAL B C 1
ATOM 2144 O O . VAL B 1 72 ? -4.129 -31 -5.559 1 98.12 72 VAL B O 1
ATOM 2147 N N . GLU B 1 73 ? -2.682 -30.078 -6.953 1 98.19 73 GLU B N 1
ATOM 2148 C CA . GLU B 1 73 ? -1.592 -30.969 -6.559 1 98.19 73 GLU B CA 1
ATOM 2149 C C . GLU B 1 73 ? -0.765 -30.344 -5.43 1 98.19 73 GLU B C 1
ATOM 2151 O O . GLU B 1 73 ? -0.481 -29.156 -5.445 1 98.19 73 GLU B O 1
ATOM 2156 N N . LEU B 1 74 ? -0.347 -31.219 -4.488 1 98.69 74 LEU B N 1
ATOM 2157 C CA . LEU B 1 74 ? 0.469 -30.766 -3.369 1 98.69 74 LEU B CA 1
ATOM 2158 C C . LEU B 1 74 ? 1.951 -30.984 -3.646 1 98.69 74 LEU B C 1
ATOM 2160 O O . LEU B 1 74 ? 2.332 -32.031 -4.188 1 98.69 74 LEU B O 1
ATOM 2164 N N . VAL B 1 75 ? 2.721 -30.016 -3.391 1 98.75 75 VAL B N 1
ATOM 2165 C CA . VAL B 1 75 ? 4.176 -30.094 -3.449 1 98.75 75 VAL B CA 1
ATOM 2166 C C . VAL B 1 75 ? 4.773 -29.625 -2.123 1 98.75 75 VAL B C 1
ATOM 2168 O O . VAL B 1 75 ? 4.309 -28.641 -1.535 1 98.75 75 VAL B O 1
ATOM 2171 N N . GLU B 1 76 ? 5.781 -30.297 -1.625 1 98.44 76 GLU B N 1
ATOM 2172 C CA . GLU B 1 76 ? 6.453 -29.859 -0.406 1 98.44 76 GLU B CA 1
ATOM 2173 C C . GLU B 1 76 ? 7.426 -28.719 -0.695 1 98.44 76 GLU B C 1
ATOM 2175 O O . GLU B 1 76 ? 8.203 -28.781 -1.649 1 98.44 76 GLU B O 1
ATOM 218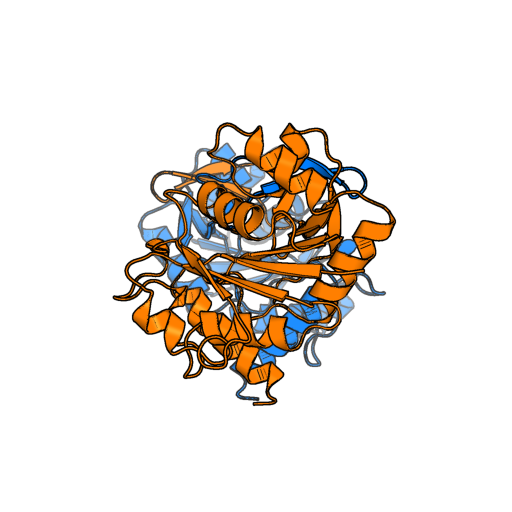0 N N . GLY B 1 77 ? 7.344 -27.688 0.135 1 98.25 77 GLY B N 1
ATOM 2181 C CA . GLY B 1 77 ? 8.219 -26.547 -0.021 1 98.25 77 GLY B CA 1
ATOM 2182 C C . GLY B 1 77 ? 9.617 -26.781 0.512 1 98.25 77 GLY B C 1
ATOM 2183 O O . GLY B 1 77 ? 9.938 -27.875 0.98 1 98.25 77 GLY B O 1
ATOM 2184 N N . GLY B 1 78 ? 10.477 -25.75 0.264 1 96.56 78 GLY B N 1
ATOM 2185 C CA . GLY B 1 78 ? 11.828 -25.75 0.8 1 96.56 78 GLY B CA 1
ATOM 2186 C C . GLY B 1 78 ? 12.008 -24.828 1.982 1 96.56 78 GLY B C 1
ATOM 2187 O O . GLY B 1 78 ? 11.031 -24.422 2.617 1 96.56 78 GLY B O 1
ATOM 2188 N N . ALA B 1 79 ? 13.273 -24.547 2.297 1 94.62 79 ALA B N 1
ATOM 2189 C CA . ALA B 1 79 ? 13.633 -23.75 3.467 1 94.62 79 ALA B CA 1
ATOM 2190 C C . ALA B 1 79 ? 13.32 -22.266 3.242 1 94.62 79 ALA B C 1
ATOM 2192 O O . ALA B 1 79 ? 13.234 -21.5 4.199 1 94.62 79 ALA B O 1
ATOM 2193 N N . SER B 1 80 ? 13.18 -21.891 1.992 1 96.06 80 SER B N 1
ATOM 2194 C CA . SER B 1 80 ? 12.906 -20.5 1.612 1 96.06 80 SER B CA 1
ATOM 2195 C C . SER B 1 80 ? 11.828 -20.422 0.542 1 96.06 80 SER B C 1
ATOM 2197 O O . SER B 1 80 ? 11.43 -21.453 -0.021 1 96.06 80 SER B O 1
ATOM 2199 N N . ARG B 1 81 ? 11.328 -19.234 0.322 1 95.94 81 ARG B N 1
ATOM 2200 C CA . ARG B 1 81 ? 10.312 -19.047 -0.707 1 95.94 81 ARG B CA 1
ATOM 2201 C C . ARG B 1 81 ? 10.828 -19.484 -2.074 1 95.94 81 ARG B C 1
ATOM 2203 O O . ARG B 1 81 ? 10.148 -20.188 -2.809 1 95.94 81 ARG B O 1
ATOM 2210 N N . ASP B 1 82 ? 12.031 -19 -2.404 1 97.06 82 ASP B N 1
ATOM 2211 C CA . ASP B 1 82 ? 12.578 -19.344 -3.717 1 97.06 82 ASP B CA 1
ATOM 2212 C C . ASP B 1 82 ? 12.82 -20.844 -3.85 1 97.06 82 ASP B C 1
ATOM 2214 O O . ASP B 1 82 ? 12.617 -21.406 -4.922 1 97.06 82 ASP B O 1
ATOM 2218 N N . ALA B 1 83 ? 13.234 -21.469 -2.754 1 97.62 83 ALA B N 1
ATOM 2219 C CA . ALA B 1 83 ? 13.391 -22.922 -2.779 1 97.62 83 ALA B CA 1
ATOM 2220 C C . ALA B 1 83 ? 12.047 -23.625 -2.99 1 97.62 83 ALA B C 1
ATOM 2222 O O . ALA B 1 83 ? 11.969 -24.625 -3.689 1 97.62 83 ALA B O 1
ATOM 2223 N N . SER B 1 84 ? 11.023 -23.109 -2.363 1 98.44 84 SER B N 1
ATOM 2224 C CA . SER B 1 84 ? 9.68 -23.656 -2.541 1 98.44 84 SER B CA 1
ATOM 2225 C C . SER B 1 84 ? 9.234 -23.547 -3.996 1 98.44 84 SER B C 1
ATOM 2227 O O . SER B 1 84 ? 8.703 -24.516 -4.555 1 98.44 84 SER B O 1
ATOM 2229 N N . VAL B 1 85 ? 9.469 -22.406 -4.594 1 98.81 85 VAL B N 1
ATOM 2230 C CA . VAL B 1 85 ? 9.109 -22.203 -5.992 1 98.81 85 VAL B CA 1
ATOM 2231 C C . VAL B 1 85 ? 9.883 -23.188 -6.871 1 98.81 85 VAL B C 1
ATOM 2233 O O . VAL B 1 85 ? 9.312 -23.797 -7.773 1 98.81 85 VAL B O 1
ATOM 2236 N N . ARG B 1 86 ? 11.148 -23.344 -6.613 1 98.62 86 ARG B N 1
ATOM 2237 C CA . ARG B 1 86 ? 11.977 -24.266 -7.387 1 98.62 86 ARG B CA 1
ATOM 2238 C C . ARG B 1 86 ? 11.43 -25.688 -7.32 1 98.62 86 ARG B C 1
ATOM 2240 O O . ARG B 1 86 ? 11.352 -26.375 -8.336 1 98.62 86 ARG B O 1
ATOM 2247 N N . ASN B 1 87 ? 11.078 -26.125 -6.125 1 98.62 87 ASN B N 1
ATOM 2248 C CA . ASN B 1 87 ? 10.508 -27.453 -5.969 1 98.62 87 ASN B CA 1
ATOM 2249 C C . ASN B 1 87 ? 9.281 -27.656 -6.859 1 98.62 87 ASN B C 1
ATOM 2251 O O . ASN B 1 87 ? 9.141 -28.688 -7.504 1 98.62 87 ASN B O 1
ATOM 2255 N N . ALA B 1 88 ? 8.438 -26.672 -6.859 1 98.88 88 ALA B N 1
ATOM 2256 C CA . ALA B 1 88 ? 7.219 -26.75 -7.66 1 98.88 88 ALA B CA 1
ATOM 2257 C C . ALA B 1 88 ? 7.543 -26.75 -9.156 1 98.88 88 ALA B C 1
ATOM 2259 O O . ALA B 1 88 ? 6.941 -27.5 -9.922 1 98.88 88 ALA B O 1
ATOM 2260 N N . LEU B 1 89 ? 8.477 -25.891 -9.562 1 98.88 89 LEU B N 1
ATOM 2261 C CA . LEU B 1 89 ? 8.898 -25.859 -10.961 1 98.88 89 LEU B CA 1
ATOM 2262 C C . LEU B 1 89 ? 9.461 -27.203 -11.383 1 98.88 89 LEU B C 1
ATOM 2264 O O . LEU B 1 89 ? 9.148 -27.703 -12.469 1 98.88 89 LEU B O 1
ATOM 2268 N N . GLU B 1 90 ? 10.25 -27.812 -10.555 1 98.81 90 GLU B N 1
ATOM 2269 C CA . GLU B 1 90 ? 10.812 -29.125 -10.844 1 98.81 90 GLU B CA 1
ATOM 2270 C C . GLU B 1 90 ? 9.727 -30.172 -10.977 1 98.81 90 GLU B C 1
ATOM 2272 O O . GLU B 1 90 ? 9.828 -31.078 -11.82 1 98.81 90 GLU B O 1
ATOM 2277 N N . ALA B 1 91 ? 8.75 -30.078 -10.164 1 98.56 91 ALA B N 1
ATOM 2278 C CA . ALA B 1 91 ? 7.648 -31.031 -10.188 1 98.56 91 ALA B CA 1
ATOM 2279 C C . ALA B 1 91 ? 6.902 -30.984 -11.516 1 98.56 91 ALA B C 1
ATOM 2281 O O . ALA B 1 91 ? 6.203 -31.938 -11.883 1 98.56 91 ALA B O 1
ATOM 2282 N N . LEU B 1 92 ? 7.02 -29.891 -12.219 1 98.31 92 LEU B N 1
ATOM 2283 C CA . LEU B 1 92 ? 6.32 -29.703 -13.484 1 98.31 92 LEU B CA 1
ATOM 2284 C C . LEU B 1 92 ? 7.168 -30.188 -14.656 1 98.31 92 LEU B C 1
ATOM 2286 O O . LEU B 1 92 ? 6.699 -30.203 -15.797 1 98.31 92 LEU B O 1
ATOM 2290 N N . ALA B 1 93 ? 8.406 -30.516 -14.383 1 96.56 93 ALA B N 1
ATOM 2291 C CA . ALA B 1 93 ? 9.312 -30.922 -15.461 1 96.56 93 ALA B CA 1
ATOM 2292 C C . ALA B 1 93 ? 8.727 -32.062 -16.266 1 96.56 93 ALA B C 1
ATOM 2294 O O . ALA B 1 93 ? 8.258 -33.062 -15.703 1 96.56 93 ALA B O 1
ATOM 2295 N N . GLY B 1 94 ? 8.742 -31.906 -17.578 1 94.69 94 GLY B N 1
ATOM 2296 C CA . GLY B 1 94 ? 8.297 -32.969 -18.469 1 94.69 94 GLY B CA 1
ATOM 2297 C C . GLY B 1 94 ? 6.789 -33 -18.625 1 94.69 94 GLY B C 1
ATOM 2298 O O . GLY B 1 94 ? 6.266 -33.844 -19.359 1 94.69 94 GLY B O 1
ATOM 2299 N N . ALA B 1 95 ? 6.016 -32.156 -18.031 1 95.44 95 ALA B N 1
ATOM 2300 C CA . ALA B 1 95 ? 4.555 -32.188 -18.031 1 95.44 95 ALA B CA 1
ATOM 2301 C C . ALA B 1 95 ? 3.979 -31.422 -19.219 1 95.44 95 ALA B C 1
ATOM 2303 O O . ALA B 1 95 ? 2.758 -31.281 -19.344 1 95.44 95 ALA B O 1
ATOM 2304 N N . GLY B 1 96 ? 4.848 -30.812 -20.062 1 96.62 96 GLY B N 1
ATOM 2305 C CA . GLY B 1 96 ? 4.391 -30.109 -21.234 1 96.62 96 GLY B CA 1
ATOM 2306 C C . GLY B 1 96 ? 3.875 -28.703 -20.922 1 96.62 96 GLY B C 1
ATOM 2307 O O . GLY B 1 96 ? 3.094 -28.141 -21.688 1 96.62 96 GLY B O 1
ATOM 2308 N N . ILE B 1 97 ? 4.227 -28.203 -19.75 1 97.69 97 ILE B N 1
ATOM 2309 C CA . ILE B 1 97 ? 3.82 -26.859 -19.359 1 97.69 97 ILE B CA 1
ATOM 2310 C C . ILE B 1 97 ? 4.617 -25.812 -20.141 1 97.69 97 ILE B C 1
ATOM 2312 O O . ILE B 1 97 ? 5.832 -25.953 -20.297 1 97.69 97 ILE B O 1
ATOM 2316 N N . GLU B 1 98 ? 3.9 -24.797 -20.625 1 98 98 GLU B N 1
ATOM 2317 C CA . GLU B 1 98 ? 4.551 -23.766 -21.438 1 98 98 GLU B CA 1
ATOM 2318 C C . GLU B 1 98 ? 4.719 -22.469 -20.641 1 98 98 GLU B C 1
ATOM 2320 O O . GLU B 1 98 ? 5.66 -21.703 -20.875 1 98 98 GLU B O 1
ATOM 2325 N N . ARG B 1 99 ? 3.777 -22.1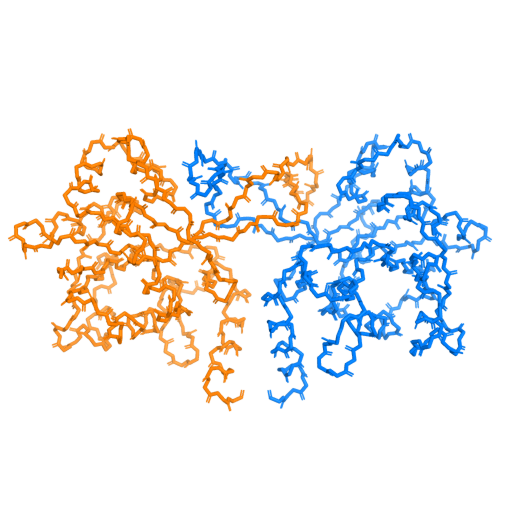72 -19.797 1 98.31 99 ARG B N 1
ATOM 2326 C CA . ARG B 1 99 ? 3.77 -20.969 -18.984 1 98.31 99 ARG B CA 1
ATOM 2327 C C . ARG B 1 99 ? 3.471 -21.281 -17.516 1 98.31 99 ARG B C 1
ATOM 2329 O O . ARG B 1 99 ? 2.826 -22.297 -17.219 1 98.31 99 ARG B O 1
ATOM 2336 N N . VAL B 1 100 ? 3.969 -20.422 -16.656 1 98.75 100 VAL B N 1
ATOM 2337 C CA . VAL B 1 100 ? 3.68 -20.609 -15.242 1 98.75 100 VAL B CA 1
ATOM 2338 C C . VAL B 1 100 ? 3.295 -19.266 -14.609 1 98.75 100 VAL B C 1
ATOM 2340 O O . VAL B 1 100 ? 3.816 -18.219 -15 1 98.75 100 VAL B O 1
ATOM 2343 N N . LEU B 1 101 ? 2.342 -19.281 -13.742 1 98.88 101 LEU B N 1
ATOM 2344 C CA . LEU B 1 101 ? 2 -18.234 -12.797 1 98.88 101 LEU B CA 1
ATOM 2345 C C . LEU B 1 101 ? 2.455 -18.594 -11.391 1 98.88 101 LEU B C 1
ATOM 2347 O O . LEU B 1 101 ? 2.131 -19.672 -10.891 1 98.88 101 LEU B O 1
ATOM 2351 N N . ILE B 1 102 ? 3.238 -17.75 -10.781 1 98.94 102 ILE B N 1
ATOM 2352 C CA . ILE B 1 102 ? 3.672 -17.953 -9.398 1 98.94 102 ILE B CA 1
ATOM 2353 C C . ILE B 1 102 ? 2.99 -16.938 -8.492 1 98.94 102 ILE B C 1
ATOM 2355 O O . ILE B 1 102 ? 3.148 -15.719 -8.672 1 98.94 102 ILE B O 1
ATOM 2359 N N . HIS B 1 103 ? 2.264 -17.391 -7.504 1 98.88 103 HIS B N 1
ATOM 2360 C CA . HIS B 1 103 ? 1.39 -16.531 -6.715 1 98.88 103 HIS B CA 1
ATOM 2361 C C . HIS B 1 103 ? 1.53 -16.812 -5.227 1 98.88 103 HIS B C 1
ATOM 2363 O O . HIS B 1 103 ? 1.685 -17.969 -4.824 1 98.88 103 HIS B O 1
ATOM 2369 N N . ASP B 1 104 ? 1.52 -15.789 -4.445 1 98.5 104 ASP B N 1
ATOM 2370 C CA . ASP B 1 104 ? 1.534 -15.906 -2.988 1 98.5 104 ASP B CA 1
ATOM 2371 C C . ASP B 1 104 ? 0.204 -16.453 -2.471 1 98.5 104 ASP B C 1
ATOM 2373 O O . ASP B 1 104 ? -0.853 -15.875 -2.734 1 98.5 104 ASP B O 1
ATOM 2377 N N . GLY B 1 105 ? 0.29 -17.453 -1.67 1 98.38 105 GLY B N 1
ATOM 2378 C CA . GLY B 1 105 ? -0.911 -18 -1.061 1 98.38 105 GLY B CA 1
ATOM 2379 C C . GLY B 1 105 ? -1.635 -17 -0.171 1 98.38 105 GLY B C 1
ATOM 2380 O O . GLY B 1 105 ? -2.844 -17.125 0.042 1 98.38 105 GLY B O 1
ATOM 2381 N N . ALA B 1 106 ? -0.931 -16.031 0.241 1 97.62 106 ALA B N 1
ATOM 2382 C CA . ALA B 1 106 ? -1.474 -15.047 1.18 1 97.62 106 ALA B CA 1
ATOM 2383 C C . ALA B 1 106 ? -2.078 -13.852 0.441 1 97.62 106 ALA B C 1
ATOM 2385 O O . ALA B 1 106 ? -2.334 -12.805 1.042 1 97.62 106 ALA B O 1
ATOM 2386 N N . ARG B 1 107 ? -2.332 -13.93 -0.836 1 98.25 107 ARG B N 1
ATOM 2387 C CA . ARG B 1 107 ? -3.07 -12.945 -1.627 1 98.25 107 ARG B CA 1
ATOM 2388 C C . ARG B 1 107 ? -4.406 -13.516 -2.092 1 98.25 107 ARG B C 1
ATOM 2390 O O . ARG B 1 107 ? -4.57 -13.852 -3.266 1 98.25 107 ARG B O 1
ATOM 2397 N N . PRO B 1 108 ? -5.34 -13.492 -1.216 1 98.19 108 PRO B N 1
ATOM 2398 C CA . PRO B 1 108 ? -6.586 -14.219 -1.466 1 98.19 108 PRO B CA 1
ATOM 2399 C C . PRO B 1 108 ? -7.539 -13.461 -2.383 1 98.19 108 PRO B C 1
ATOM 2401 O O . PRO B 1 108 ? -8.578 -13.992 -2.781 1 98.19 108 PRO B O 1
ATOM 2404 N N . LEU B 1 109 ? -7.199 -12.227 -2.811 1 97.12 109 LEU B N 1
ATOM 2405 C CA . LEU B 1 109 ? -8.18 -11.391 -3.494 1 97.12 109 LEU B CA 1
ATOM 2406 C C . LEU B 1 109 ? -7.754 -11.125 -4.934 1 97.12 109 LEU B C 1
ATOM 2408 O O . LEU B 1 109 ? -8.133 -10.102 -5.52 1 97.12 109 LEU B O 1
ATOM 2412 N N . VAL B 1 110 ? -6.984 -11.977 -5.48 1 97.81 110 VAL B N 1
ATOM 2413 C CA . VAL B 1 110 ? -6.52 -11.789 -6.852 1 97.81 110 VAL B CA 1
ATOM 2414 C C . VAL B 1 110 ? -7.707 -11.867 -7.812 1 97.81 110 VAL B C 1
ATOM 2416 O O . VAL B 1 110 ? -8.508 -12.805 -7.746 1 97.81 110 VAL B O 1
ATOM 2419 N N . ALA B 1 111 ? -7.797 -10.891 -8.664 1 95.94 111 ALA B N 1
ATOM 2420 C CA . ALA B 1 111 ? -8.898 -10.82 -9.617 1 95.94 111 ALA B CA 1
ATOM 2421 C C . ALA B 1 111 ? -8.57 -11.602 -10.891 1 95.94 111 ALA B C 1
ATOM 2423 O O . ALA B 1 111 ? -7.426 -11.609 -11.344 1 95.94 111 ALA B O 1
ATOM 2424 N N . PRO B 1 112 ? -9.633 -12.18 -11.477 1 96.5 112 PRO B N 1
ATOM 2425 C CA . PRO B 1 112 ? -9.406 -12.891 -12.734 1 96.5 112 PRO B CA 1
ATOM 2426 C C . PRO B 1 112 ? -8.805 -12 -13.812 1 96.5 112 PRO B C 1
ATOM 2428 O O . PRO B 1 112 ? -7.996 -12.469 -14.625 1 96.5 112 PRO B O 1
ATOM 2431 N N . GLU B 1 113 ? -9.203 -10.758 -13.812 1 96.56 113 GLU B N 1
ATOM 2432 C CA . GLU B 1 113 ? -8.703 -9.828 -14.82 1 96.56 113 GLU B CA 1
ATOM 2433 C C . GLU B 1 113 ? -7.203 -9.594 -14.656 1 96.56 113 GLU B C 1
ATOM 2435 O O . GLU B 1 113 ? -6.484 -9.406 -15.648 1 96.56 113 GLU B O 1
ATOM 2440 N N . LEU B 1 114 ? -6.73 -9.555 -13.438 1 97.62 114 LEU B N 1
ATOM 2441 C CA . LEU B 1 114 ? -5.305 -9.391 -13.18 1 97.62 114 LEU B CA 1
ATOM 2442 C C . LEU B 1 114 ? -4.52 -10.602 -13.664 1 97.62 114 LEU B C 1
ATOM 2444 O O . LEU B 1 114 ? -3.461 -10.453 -14.281 1 97.62 114 LEU B O 1
ATOM 2448 N N . ILE B 1 115 ? -5.047 -11.82 -13.43 1 98.25 115 ILE B N 1
ATOM 2449 C CA . ILE B 1 115 ? -4.426 -13.055 -13.906 1 98.25 115 ILE B CA 1
ATOM 2450 C C . ILE B 1 115 ? -4.344 -13.023 -15.43 1 98.25 115 ILE B C 1
ATOM 2452 O O . ILE B 1 115 ? -3.279 -13.273 -16 1 98.25 115 ILE B O 1
ATOM 2456 N N . ALA B 1 116 ? -5.426 -12.617 -16.047 1 97.56 116 ALA B N 1
ATOM 2457 C CA . ALA B 1 116 ? -5.527 -12.633 -17.5 1 97.56 116 ALA B CA 1
ATOM 2458 C C . ALA B 1 116 ? -4.535 -11.656 -18.125 1 97.56 116 ALA B C 1
ATOM 2460 O O . ALA B 1 116 ? -3.824 -12 -19.062 1 97.56 116 ALA B O 1
ATOM 2461 N N . ARG B 1 117 ? -4.461 -10.445 -17.578 1 97.56 117 ARG B N 1
ATOM 2462 C CA . ARG B 1 117 ? -3.588 -9.469 -18.219 1 97.56 117 ARG B CA 1
ATOM 2463 C C . ARG B 1 117 ? -2.121 -9.781 -17.938 1 97.56 117 ARG B C 1
ATOM 2465 O O . ARG B 1 117 ? -1.251 -9.477 -18.75 1 97.56 117 ARG B O 1
ATOM 2472 N N . THR B 1 118 ? -1.854 -10.398 -16.828 1 98.44 118 THR B N 1
ATOM 2473 C CA . THR B 1 118 ? -0.487 -10.82 -16.547 1 98.44 118 THR B CA 1
ATOM 2474 C C . THR B 1 118 ? -0.043 -11.898 -17.531 1 98.44 118 THR B C 1
ATOM 2476 O O . THR B 1 118 ? 1.065 -11.836 -18.062 1 98.44 118 THR B O 1
ATOM 2479 N N . LEU B 1 119 ? -0.908 -12.836 -17.859 1 97.88 119 LEU B N 1
ATOM 2480 C CA . LEU B 1 119 ? -0.617 -13.883 -18.828 1 97.88 119 LEU B CA 1
ATOM 2481 C C . LEU B 1 119 ? -0.476 -13.305 -20.219 1 97.88 119 LEU B C 1
ATOM 2483 O O . LEU B 1 119 ? 0.425 -13.688 -20.969 1 97.88 119 LEU B O 1
ATOM 2487 N N . ALA B 1 120 ? -1.38 -12.406 -20.547 1 97.62 120 ALA B N 1
ATOM 2488 C CA . ALA B 1 120 ? -1.383 -11.812 -21.875 1 97.62 120 ALA B CA 1
ATOM 2489 C C . ALA B 1 120 ? -0.071 -11.078 -22.156 1 97.62 120 ALA B C 1
ATOM 2491 O O . ALA B 1 120 ? 0.4 -11.055 -23.297 1 97.62 120 ALA B O 1
ATOM 2492 N N . ALA B 1 121 ? 0.519 -10.555 -21.125 1 98.25 121 ALA B N 1
ATOM 2493 C CA . ALA B 1 121 ? 1.753 -9.789 -21.266 1 98.25 121 ALA B CA 1
ATOM 2494 C C . ALA B 1 121 ? 2.902 -10.68 -21.734 1 98.25 121 ALA B C 1
ATOM 2496 O O . ALA B 1 121 ? 3.908 -10.188 -22.25 1 98.25 121 ALA B O 1
ATOM 2497 N N . LEU B 1 122 ? 2.781 -12 -21.594 1 97.62 122 LEU B N 1
ATOM 2498 C CA . LEU B 1 122 ? 3.824 -12.93 -22.016 1 97.62 122 LEU B CA 1
ATOM 2499 C C . LEU B 1 122 ? 3.891 -13.023 -23.531 1 97.62 122 LEU B C 1
ATOM 2501 O O . LEU B 1 122 ? 4.852 -13.562 -24.094 1 97.62 122 LEU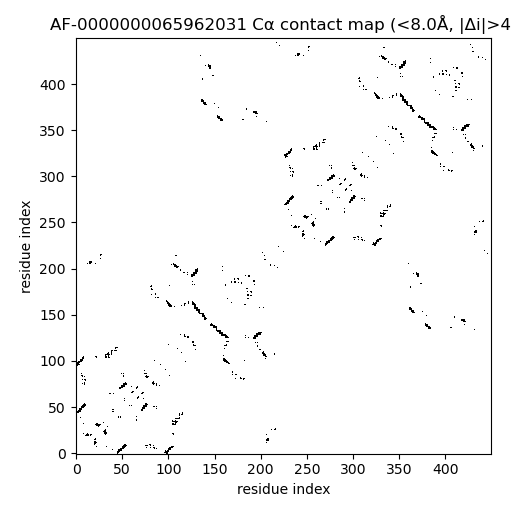 B O 1
ATOM 2505 N N . GLU B 1 123 ? 2.912 -12.523 -24.172 1 96.62 123 GLU B N 1
ATOM 2506 C CA . GLU B 1 123 ? 2.941 -12.492 -25.641 1 96.62 123 GLU B CA 1
ATOM 2507 C C . GLU B 1 123 ? 4.07 -11.602 -26.156 1 96.62 123 GLU B C 1
ATOM 2509 O O . GLU B 1 123 ? 4.609 -11.836 -27.234 1 96.62 123 GLU B O 1
ATOM 2514 N N . THR B 1 124 ? 4.457 -10.656 -25.297 1 96 124 THR B N 1
ATOM 2515 C CA . THR B 1 124 ? 5.43 -9.688 -25.797 1 96 124 THR B CA 1
ATOM 2516 C C . THR B 1 124 ? 6.656 -9.648 -24.891 1 96 124 THR B C 1
ATOM 2518 O O . THR B 1 124 ? 7.574 -8.852 -25.109 1 96 124 THR B O 1
ATOM 2521 N N . ALA B 1 125 ? 6.703 -10.43 -23.812 1 96.94 125 ALA B N 1
ATOM 2522 C CA . ALA B 1 125 ? 7.824 -10.453 -22.891 1 96.94 125 ALA B CA 1
ATOM 2523 C C . ALA B 1 125 ? 8.031 -11.852 -22.312 1 96.94 125 ALA B C 1
ATOM 2525 O O . ALA B 1 125 ? 7.066 -12.602 -22.125 1 96.94 125 ALA B O 1
ATOM 2526 N N . PRO B 1 126 ? 9.242 -12.18 -21.969 1 97.19 126 PRO B N 1
ATOM 2527 C CA . PRO B 1 126 ? 9.5 -13.5 -21.375 1 97.19 126 PRO B CA 1
ATOM 2528 C C . PRO B 1 126 ? 8.945 -13.625 -19.953 1 97.19 126 PRO B C 1
ATOM 2530 O O . PRO B 1 126 ? 8.703 -14.734 -19.484 1 97.19 126 PRO B O 1
ATOM 2533 N N . GLY B 1 127 ? 8.875 -12.523 -19.234 1 98.69 127 GLY B N 1
ATOM 2534 C CA . GLY B 1 127 ? 8.266 -12.438 -17.922 1 98.69 127 GLY B CA 1
ATOM 2535 C C . GLY B 1 127 ? 7.387 -11.211 -17.75 1 98.69 127 GLY B C 1
ATOM 2536 O O . GLY B 1 127 ? 7.562 -10.211 -18.453 1 98.69 127 GLY B O 1
ATOM 2537 N N . ALA B 1 128 ? 6.438 -11.328 -16.906 1 98.88 128 ALA B N 1
ATOM 2538 C CA . ALA B 1 128 ? 5.531 -10.227 -16.578 1 98.88 128 ALA B CA 1
ATOM 2539 C C . ALA B 1 128 ? 5.016 -10.344 -15.148 1 98.88 128 ALA B C 1
ATOM 2541 O O . ALA B 1 128 ? 4.746 -11.445 -14.672 1 98.88 128 ALA B O 1
ATOM 2542 N N . ALA B 1 129 ? 4.91 -9.25 -14.539 1 98.88 129 ALA B N 1
ATOM 2543 C CA . ALA B 1 129 ? 4.422 -9.258 -13.164 1 98.88 129 ALA B CA 1
ATOM 2544 C C . ALA B 1 129 ? 3.713 -7.953 -12.828 1 98.88 129 ALA B C 1
ATOM 2546 O O . ALA B 1 129 ? 4.102 -6.883 -13.305 1 98.88 129 ALA B O 1
ATOM 2547 N N . PRO B 1 130 ? 2.699 -8.078 -12.055 1 98.81 130 PRO B N 1
ATOM 2548 C CA . PRO B 1 130 ? 1.992 -6.863 -11.648 1 98.81 130 PRO B CA 1
ATOM 2549 C C . PRO B 1 130 ? 2.719 -6.098 -10.539 1 98.81 130 PRO B C 1
ATOM 2551 O O . PRO B 1 130 ? 3.42 -6.703 -9.727 1 98.81 130 PRO B O 1
ATOM 2554 N N . ALA B 1 131 ? 2.559 -4.809 -10.531 1 98.69 131 ALA B N 1
ATOM 2555 C CA . ALA B 1 131 ? 3.061 -3.943 -9.461 1 98.69 131 ALA B CA 1
ATOM 2556 C C . ALA B 1 131 ? 2.26 -2.646 -9.383 1 98.69 131 ALA B C 1
ATOM 2558 O O . ALA B 1 131 ? 1.513 -2.314 -10.305 1 98.69 131 ALA B O 1
ATOM 2559 N N . VAL B 1 132 ? 2.344 -2.023 -8.273 1 97.19 132 VAL B N 1
ATOM 2560 C CA . VAL B 1 132 ? 1.739 -0.711 -8.07 1 97.19 132 VAL B CA 1
ATOM 2561 C C . VAL B 1 132 ? 2.826 0.317 -7.762 1 97.19 132 VAL B C 1
ATOM 2563 O O . VAL B 1 132 ? 3.764 0.034 -7.016 1 97.19 132 VAL B O 1
ATOM 2566 N N . PRO B 1 133 ? 2.748 1.52 -8.367 1 96.25 133 PRO B N 1
ATOM 2567 C CA . PRO B 1 133 ? 3.758 2.541 -8.086 1 96.25 133 PRO B CA 1
ATOM 2568 C C . PRO B 1 133 ? 3.744 2.996 -6.629 1 96.25 133 PRO B C 1
ATOM 2570 O O . PRO B 1 133 ? 2.686 3.021 -5.996 1 96.25 133 PRO B O 1
ATOM 2573 N N . VAL B 1 134 ? 4.934 3.297 -6.066 1 96.31 134 VAL B N 1
ATOM 2574 C CA . VAL B 1 134 ? 5.031 3.906 -4.746 1 96.31 134 VAL B CA 1
ATOM 2575 C C . VAL B 1 134 ? 4.691 5.391 -4.836 1 96.31 134 VAL B C 1
ATOM 2577 O O . VAL B 1 134 ? 5.418 6.164 -5.461 1 96.31 134 VAL B O 1
ATOM 2580 N N . SER B 1 135 ? 3.596 5.75 -4.215 1 93.56 135 SER B N 1
ATOM 2581 C CA . SER B 1 135 ? 3.146 7.137 -4.301 1 93.56 135 SER B CA 1
ATOM 2582 C C . SER B 1 135 ? 3.418 7.887 -2.998 1 93.56 135 SER B C 1
ATOM 2584 O O . SER B 1 135 ? 3.67 9.094 -3.012 1 93.56 135 SER B O 1
ATOM 2586 N N . ASP B 1 136 ? 3.422 7.246 -1.867 1 94.56 136 ASP B N 1
ATOM 2587 C CA . ASP B 1 136 ? 3.713 7.848 -0.57 1 94.56 136 ASP B CA 1
ATOM 2588 C C . ASP B 1 136 ? 5.199 8.164 -0.434 1 94.56 136 ASP B C 1
ATOM 2590 O O . ASP B 1 136 ? 6.047 7.457 -0.984 1 94.56 136 ASP B O 1
ATOM 2594 N N . ALA B 1 137 ? 5.508 9.219 0.279 1 95.75 137 ALA B N 1
ATOM 2595 C CA . ALA B 1 137 ? 6.902 9.398 0.675 1 95.75 137 ALA B CA 1
ATOM 2596 C C . ALA B 1 137 ? 7.418 8.172 1.42 1 95.75 137 ALA B C 1
ATOM 2598 O O . ALA B 1 137 ? 6.656 7.48 2.098 1 95.75 137 ALA B O 1
ATOM 2599 N N . LEU B 1 138 ? 8.672 7.836 1.192 1 97.62 138 LEU B N 1
ATOM 2600 C CA . LEU B 1 138 ? 9.273 6.664 1.825 1 97.62 138 LEU B CA 1
ATOM 2601 C C . LEU B 1 138 ? 10.258 7.082 2.916 1 97.62 138 LEU B C 1
ATOM 2603 O O . LEU B 1 138 ? 11.148 7.898 2.674 1 97.62 138 LEU B O 1
ATOM 2607 N N . TRP B 1 139 ? 10.031 6.547 4.117 1 98.44 139 TRP B N 1
ATOM 2608 C CA . TRP B 1 139 ? 10.922 6.785 5.246 1 98.44 139 TRP B CA 1
ATOM 2609 C C . TRP B 1 139 ? 11.82 5.578 5.492 1 98.44 139 TRP B C 1
ATOM 2611 O O . TRP B 1 139 ? 11.445 4.445 5.184 1 98.44 139 TRP B O 1
ATOM 2621 N N . ARG B 1 140 ? 13.031 5.871 5.941 1 98.25 140 ARG B N 1
ATOM 2622 C CA . ARG B 1 140 ? 13.789 4.871 6.68 1 98.25 140 ARG B CA 1
ATOM 2623 C C . ARG B 1 140 ? 13.516 4.965 8.18 1 98.25 140 ARG B C 1
ATOM 2625 O O . ARG B 1 140 ? 13.641 6.035 8.773 1 98.25 140 ARG B O 1
ATOM 2632 N N . GLY B 1 141 ? 13.094 3.895 8.75 1 98.25 141 GLY B N 1
ATOM 2633 C CA . GLY B 1 141 ? 12.758 3.883 10.164 1 98.25 141 GLY B CA 1
ATOM 2634 C C . GLY B 1 141 ? 13.656 2.971 10.984 1 98.25 141 GLY B C 1
ATOM 2635 O O . GLY B 1 141 ? 14.039 1.896 10.523 1 98.25 141 GLY B O 1
ATOM 2636 N N . GLU B 1 142 ? 14.062 3.369 12.125 1 97.25 142 GLU B N 1
ATOM 2637 C CA . GLU B 1 142 ? 14.797 2.596 13.117 1 97.25 142 GLU B CA 1
ATOM 2638 C C . GLU B 1 142 ? 14.328 2.922 14.539 1 97.25 142 GLU B C 1
ATOM 2640 O O . GLU B 1 142 ? 14.227 4.094 14.906 1 97.25 142 GLU B O 1
ATOM 2645 N N . GLY B 1 143 ? 14.031 1.933 15.297 1 95.94 143 GLY B N 1
ATOM 2646 C CA . GLY B 1 143 ? 13.656 2.143 16.688 1 95.94 143 GLY B CA 1
ATOM 2647 C C . GLY B 1 143 ? 12.414 3 16.844 1 95.94 143 GLY B C 1
ATOM 2648 O O . GLY B 1 143 ? 12.352 3.846 17.75 1 95.94 143 GLY B O 1
ATOM 2649 N N . GLY B 1 144 ? 11.531 2.918 15.93 1 97 144 GLY B N 1
ATOM 2650 C CA . GLY B 1 144 ? 10.266 3.635 16.031 1 97 144 GLY B CA 1
A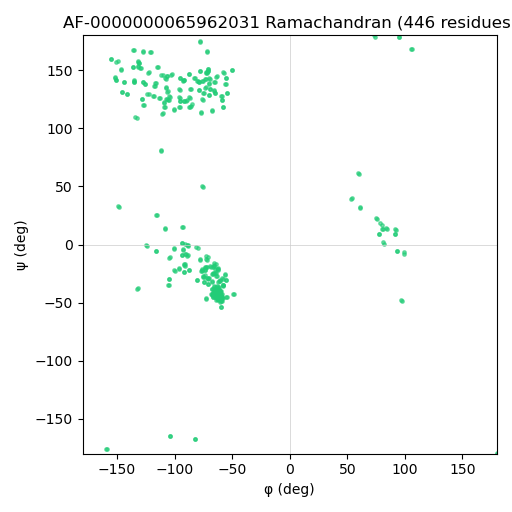TOM 2651 C C . GLY B 1 144 ? 10.383 5.098 15.641 1 97 144 GLY B C 1
ATOM 2652 O O . GLY B 1 144 ? 9.484 5.891 15.93 1 97 144 GLY B O 1
ATOM 2653 N N . ARG B 1 145 ? 11.492 5.453 15.016 1 98.19 145 ARG B N 1
ATOM 2654 C CA . ARG B 1 145 ? 11.719 6.832 14.602 1 98.19 145 ARG B CA 1
ATOM 2655 C C . ARG B 1 145 ? 12.133 6.91 13.141 1 98.19 145 ARG B C 1
ATOM 2657 O O . ARG B 1 145 ? 12.672 5.949 12.594 1 98.19 145 ARG B O 1
ATOM 2664 N N . VAL B 1 146 ? 11.805 8.039 12.523 1 98.62 146 VAL B N 1
ATOM 2665 C CA . VAL B 1 146 ? 12.281 8.281 11.164 1 98.62 146 VAL B CA 1
ATOM 2666 C C . VAL B 1 146 ? 13.758 8.664 11.195 1 98.62 146 VAL B C 1
ATOM 2668 O O . VAL B 1 146 ? 14.141 9.633 11.852 1 98.62 146 VAL B O 1
ATOM 2671 N N . VAL B 1 147 ? 14.539 7.93 10.461 1 98.06 147 VAL B N 1
ATOM 2672 C CA . VAL B 1 147 ? 15.969 8.219 10.508 1 98.06 147 VAL B CA 1
ATOM 2673 C C . VAL B 1 147 ? 16.453 8.695 9.141 1 98.06 147 VAL B C 1
ATOM 2675 O O . VAL B 1 147 ? 17.625 9.031 8.977 1 98.06 147 VAL B O 1
ATOM 2678 N N . GLY B 1 148 ? 15.578 8.664 8.141 1 96.69 148 GLY B N 1
ATOM 2679 C CA . GLY B 1 148 ? 15.906 9.125 6.801 1 96.69 148 GLY B CA 1
ATOM 2680 C C . GLY B 1 148 ? 14.75 8.984 5.828 1 96.69 148 GLY B C 1
ATOM 2681 O O . GLY B 1 148 ? 13.648 8.602 6.215 1 96.69 148 GLY B O 1
ATOM 2682 N N . THR B 1 149 ? 15.023 9.383 4.637 1 95.5 149 THR B N 1
ATOM 2683 C CA . THR B 1 149 ? 14.062 9.234 3.549 1 95.5 149 THR B CA 1
ATOM 2684 C C . THR B 1 149 ? 14.664 8.438 2.398 1 95.5 149 THR B C 1
ATOM 2686 O O . THR B 1 149 ? 15.883 8.352 2.266 1 95.5 149 THR B O 1
ATOM 2689 N N . GLN B 1 150 ? 13.852 7.719 1.738 1 95.25 150 GLN B N 1
ATOM 2690 C CA . GLN B 1 150 ? 14.203 6.969 0.538 1 95.25 150 GLN B CA 1
ATOM 2691 C C . GLN B 1 150 ? 13.5 7.539 -0.692 1 95.25 150 GLN B C 1
ATOM 2693 O O . GLN B 1 150 ? 12.289 7.738 -0.685 1 95.25 150 GLN B O 1
ATOM 2698 N N . ASP B 1 151 ? 14.375 7.859 -1.731 1 94.69 151 ASP B N 1
ATOM 2699 C CA . ASP B 1 151 ? 13.781 8.32 -2.982 1 94.69 151 ASP B CA 1
ATOM 2700 C C . ASP B 1 151 ? 12.844 7.27 -3.566 1 94.69 151 ASP B C 1
ATOM 2702 O O . ASP B 1 151 ? 13.234 6.113 -3.75 1 94.69 151 ASP B O 1
ATOM 2706 N N . ARG B 1 152 ? 11.656 7.66 -3.867 1 94.62 152 ARG B N 1
ATOM 2707 C CA . ARG B 1 152 ? 10.641 6.707 -4.301 1 94.62 152 ARG B CA 1
ATOM 2708 C C . ARG B 1 152 ? 10.484 6.734 -5.82 1 94.62 152 ARG B C 1
ATOM 2710 O O . ARG B 1 152 ? 9.68 5.984 -6.375 1 94.62 152 ARG B O 1
ATOM 2717 N N . THR B 1 153 ? 11.172 7.59 -6.496 1 94.19 153 THR B N 1
ATOM 2718 C CA . THR B 1 153 ? 11 7.75 -7.938 1 94.19 153 THR B CA 1
ATOM 2719 C C . THR B 1 153 ? 11.289 6.438 -8.664 1 94.19 153 THR B C 1
ATOM 2721 O O . THR B 1 153 ? 12.344 5.828 -8.469 1 94.19 153 THR B O 1
ATOM 2724 N N . GLY B 1 154 ? 10.312 5.973 -9.461 1 96.81 154 GLY B N 1
ATOM 2725 C CA . GLY B 1 154 ? 10.5 4.773 -10.266 1 96.81 154 GLY B CA 1
ATOM 2726 C C . GLY B 1 154 ? 10.383 3.492 -9.461 1 96.81 154 GLY B C 1
ATOM 2727 O O . GLY B 1 154 ? 10.742 2.416 -9.945 1 96.81 154 GLY B O 1
ATOM 2728 N N . LEU B 1 155 ? 9.945 3.643 -8.203 1 98 155 LEU B N 1
ATOM 2729 C CA . LEU B 1 155 ? 9.797 2.449 -7.383 1 98 155 LEU B CA 1
ATOM 2730 C C . LEU B 1 155 ? 8.375 1.901 -7.469 1 98 155 LEU B C 1
ATOM 2732 O O . LEU B 1 155 ? 7.41 2.668 -7.531 1 98 155 LEU B O 1
ATOM 2736 N N . PHE B 1 156 ? 8.297 0.613 -7.5 1 98.44 156 PHE B N 1
ATOM 2737 C CA . PHE B 1 156 ? 7.039 -0.126 -7.562 1 98.44 156 PHE B CA 1
ATOM 2738 C C . PHE B 1 156 ? 6.977 -1.178 -6.461 1 98.44 156 PHE B C 1
ATOM 2740 O O . PHE B 1 156 ? 7.977 -1.828 -6.156 1 98.44 156 PHE B O 1
ATOM 2747 N N . ARG B 1 157 ? 5.84 -1.311 -5.895 1 98.06 157 ARG B N 1
ATOM 2748 C CA . ARG B 1 157 ? 5.594 -2.434 -4.996 1 98.06 157 ARG B CA 1
ATOM 2749 C C . ARG B 1 157 ? 5.152 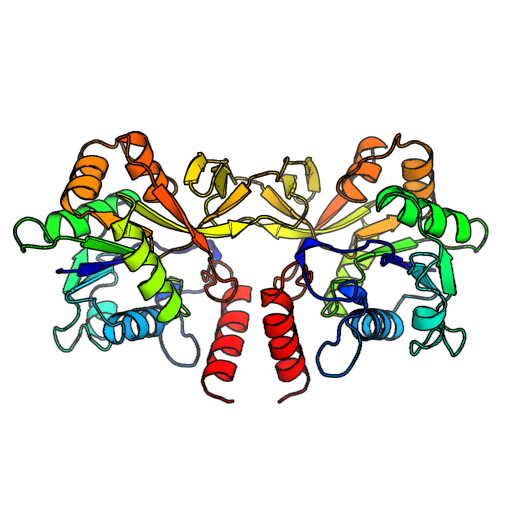-3.67 -5.773 1 98.06 157 ARG B C 1
ATOM 2751 O O . ARG B 1 157 ? 4.109 -3.66 -6.43 1 98.06 157 ARG B O 1
ATOM 2758 N N . ALA B 1 158 ? 5.918 -4.691 -5.656 1 98.62 158 ALA B N 1
ATOM 2759 C CA . ALA B 1 158 ? 5.711 -5.91 -6.434 1 98.62 158 ALA B CA 1
ATOM 2760 C C . ALA B 1 158 ? 4.496 -6.684 -5.93 1 98.62 158 ALA B C 1
ATOM 2762 O O . ALA B 1 158 ? 4.227 -6.715 -4.727 1 98.62 158 ALA B O 1
ATOM 2763 N N . GLN B 1 159 ? 3.787 -7.258 -6.895 1 98.62 159 GLN B N 1
ATOM 2764 C CA . GLN B 1 159 ? 2.68 -8.148 -6.57 1 98.62 159 GLN B CA 1
ATOM 2765 C C . GLN B 1 159 ? 2.82 -9.484 -7.297 1 98.62 159 GLN B C 1
ATOM 2767 O O . GLN B 1 159 ? 3.748 -9.672 -8.086 1 98.62 159 GLN B O 1
ATOM 2772 N N . THR B 1 160 ? 2.064 -10.406 -6.891 1 98.75 160 THR B N 1
ATOM 2773 C CA . THR B 1 160 ? 1.846 -11.656 -7.609 1 98.75 160 THR B CA 1
ATOM 2774 C C . THR B 1 160 ? 0.392 -11.781 -8.062 1 98.75 160 THR B C 1
ATOM 2776 O O . THR B 1 160 ? -0.487 -11.102 -7.52 1 98.75 160 THR B O 1
ATOM 2779 N N . PRO B 1 161 ? 0.185 -12.516 -9.148 1 98.81 161 PRO B N 1
ATOM 2780 C CA . PRO B 1 161 ? 0.999 -13.555 -9.789 1 98.81 161 PRO B CA 1
ATOM 2781 C C . PRO B 1 161 ? 2.084 -12.977 -10.695 1 98.81 161 PRO B C 1
ATOM 2783 O O . PRO B 1 161 ? 1.862 -11.969 -11.367 1 98.81 161 PRO B O 1
ATOM 2786 N N . GLN B 1 162 ? 3.191 -13.625 -10.695 1 98.94 162 GLN B N 1
ATOM 2787 C CA . GLN B 1 162 ? 4.262 -13.344 -11.648 1 98.94 162 GLN B CA 1
ATOM 2788 C C . GLN B 1 162 ? 4.336 -14.422 -12.719 1 98.94 162 GLN B C 1
ATOM 2790 O O . GLN B 1 162 ? 4.375 -15.617 -12.414 1 98.94 162 GLN B O 1
ATOM 2795 N N . ALA B 1 163 ? 4.32 -14.031 -13.93 1 98.88 163 ALA B N 1
ATOM 2796 C CA . ALA B 1 163 ? 4.184 -14.953 -15.055 1 98.88 163 ALA B CA 1
ATOM 2797 C C . ALA B 1 163 ? 5.5 -15.086 -15.812 1 98.88 163 ALA B C 1
ATOM 2799 O O . ALA B 1 163 ? 6.211 -14.102 -16.016 1 98.88 163 ALA B O 1
ATOM 2800 N N . PHE B 1 164 ? 5.738 -16.344 -16.266 1 98.88 164 PHE B N 1
ATOM 2801 C CA . PHE B 1 164 ? 6.961 -16.609 -17 1 98.88 164 PHE B CA 1
ATOM 2802 C C . PHE B 1 164 ? 6.742 -17.75 -18 1 98.88 164 PHE B C 1
ATOM 2804 O O . PHE B 1 164 ? 5.816 -18.547 -17.844 1 98.88 164 PHE B O 1
ATOM 2811 N N . ARG B 1 165 ? 7.625 -17.75 -19.031 1 98.56 165 ARG B N 1
ATOM 2812 C CA . ARG B 1 165 ? 7.809 -18.984 -19.781 1 98.56 165 ARG B CA 1
ATOM 2813 C C . ARG B 1 165 ? 8.445 -20.062 -18.906 1 98.56 165 ARG B C 1
ATOM 2815 O O . ARG B 1 165 ? 9.461 -19.828 -18.25 1 98.56 165 ARG B O 1
ATOM 2822 N N . TYR B 1 166 ? 7.852 -21.234 -18.969 1 98.44 166 TYR B N 1
ATOM 2823 C CA . TYR B 1 166 ? 8.188 -22.266 -18 1 98.44 166 TYR B CA 1
ATOM 2824 C C . TYR B 1 166 ? 9.664 -22.625 -18.062 1 98.44 166 TYR B C 1
ATOM 2826 O O . TYR B 1 166 ? 10.383 -22.531 -17.062 1 98.44 166 TYR B O 1
ATOM 2834 N N . GLU B 1 167 ? 10.125 -22.953 -19.203 1 98.25 167 GLU B N 1
ATOM 2835 C CA . GLU B 1 167 ? 11.492 -23.422 -19.344 1 98.25 167 GLU B CA 1
ATOM 2836 C C . GLU B 1 167 ? 12.492 -22.359 -18.891 1 98.25 167 GLU B C 1
ATOM 2838 O O . GLU B 1 167 ? 13.492 -22.672 -18.25 1 98.25 167 GLU B O 1
ATOM 2843 N N . ALA B 1 168 ? 12.219 -21.141 -19.219 1 98.44 168 ALA B N 1
ATOM 2844 C CA . ALA B 1 168 ? 13.117 -20.047 -18.891 1 98.44 168 ALA B CA 1
ATOM 2845 C C . ALA B 1 168 ? 13.203 -19.828 -17.391 1 98.44 168 ALA B C 1
ATOM 2847 O O . ALA B 1 168 ? 14.289 -19.672 -16.828 1 98.44 168 ALA B O 1
ATOM 2848 N N . ILE B 1 169 ? 12.07 -19.828 -16.703 1 98.81 169 ILE B N 1
ATOM 2849 C CA . ILE B 1 169 ? 12.086 -19.562 -15.266 1 98.81 169 ILE B CA 1
ATOM 2850 C C . ILE B 1 169 ? 12.625 -20.766 -14.516 1 98.81 169 ILE B C 1
ATOM 2852 O O . ILE B 1 169 ? 13.297 -20.625 -13.492 1 98.81 169 ILE B O 1
ATOM 2856 N N . LEU B 1 170 ? 12.367 -21.984 -15.031 1 98.69 170 LEU B N 1
ATOM 2857 C CA . LEU B 1 170 ? 12.984 -23.156 -14.43 1 98.69 170 LEU B CA 1
ATOM 2858 C C . LEU B 1 170 ? 14.508 -23.062 -14.492 1 98.69 170 LEU B C 1
ATOM 2860 O O . LEU B 1 170 ? 15.188 -23.266 -13.484 1 98.69 170 LEU B O 1
ATOM 2864 N N . ALA B 1 171 ? 14.984 -22.75 -15.648 1 98.56 171 ALA B N 1
ATOM 2865 C CA . ALA B 1 171 ? 16.438 -22.625 -15.828 1 98.56 171 ALA B CA 1
ATOM 2866 C C . ALA B 1 171 ? 16.984 -21.531 -14.914 1 98.56 171 ALA B C 1
ATOM 2868 O O . ALA B 1 171 ? 18.062 -21.688 -14.328 1 98.56 171 ALA B O 1
ATOM 2869 N N . ALA B 1 172 ? 16.266 -20.438 -14.812 1 98.69 172 ALA B N 1
ATOM 2870 C CA . ALA B 1 172 ? 16.703 -19.328 -13.961 1 98.69 172 ALA B CA 1
ATOM 2871 C C . ALA B 1 172 ? 16.797 -19.766 -12.5 1 98.69 172 ALA B C 1
ATOM 2873 O O . ALA B 1 172 ? 17.781 -19.469 -11.828 1 98.69 172 ALA B O 1
ATOM 2874 N N . HIS B 1 173 ? 15.789 -20.469 -12.023 1 98.69 173 HIS B N 1
ATOM 2875 C CA . HIS B 1 173 ? 15.797 -20.938 -10.641 1 98.69 173 HIS B CA 1
ATOM 2876 C C . HIS B 1 173 ? 16.906 -21.953 -10.398 1 98.69 173 HIS B C 1
ATOM 2878 O O . HIS B 1 173 ? 17.547 -21.938 -9.352 1 98.69 173 HIS B O 1
ATOM 2884 N N . ARG B 1 174 ? 17.141 -22.812 -11.352 1 98.25 174 ARG B N 1
ATOM 2885 C CA . ARG B 1 174 ? 18.203 -23.812 -11.234 1 98.25 174 ARG B CA 1
ATOM 2886 C C . ARG B 1 174 ? 19.562 -23.141 -11.117 1 98.25 174 ARG B C 1
ATOM 2888 O O . ARG B 1 174 ? 20.453 -23.625 -10.406 1 98.25 174 ARG B O 1
ATOM 2895 N N . ALA B 1 175 ? 19.703 -22.031 -11.727 1 97.94 175 ALA B N 1
ATOM 2896 C CA . ALA B 1 175 ? 21 -21.344 -11.797 1 97.94 175 ALA B CA 1
ATOM 2897 C C . ALA B 1 175 ? 21.172 -20.375 -10.633 1 97.94 175 ALA B C 1
ATOM 2899 O O . ALA B 1 175 ? 22.281 -19.938 -10.344 1 97.94 175 ALA B O 1
ATOM 2900 N N . HIS B 1 176 ? 20.156 -20 -9.992 1 97.44 176 HIS B N 1
ATOM 2901 C CA . HIS B 1 176 ? 20.188 -18.969 -8.961 1 97.44 176 HIS B CA 1
ATOM 2902 C C . HIS B 1 176 ? 20.703 -19.531 -7.637 1 97.44 176 HIS B C 1
ATOM 2904 O O . HIS B 1 176 ? 20.312 -20.625 -7.234 1 97.44 176 HIS B O 1
ATOM 2910 N N . PRO B 1 177 ? 21.5 -18.812 -6.875 1 96.12 177 PRO B N 1
ATOM 2911 C CA . PRO B 1 177 ? 22.078 -19.297 -5.621 1 96.12 177 PRO B CA 1
ATOM 2912 C C . PRO B 1 177 ? 21.078 -19.266 -4.461 1 96.12 177 PRO B C 1
ATOM 2914 O O . PRO B 1 177 ? 21.359 -19.781 -3.381 1 96.12 177 PRO B O 1
ATOM 2917 N N . GLY B 1 178 ? 19.984 -18.609 -4.602 1 93.62 178 GLY B N 1
ATOM 2918 C CA . GLY B 1 178 ? 19 -18.484 -3.539 1 93.62 178 GLY B CA 1
ATOM 2919 C C . GLY B 1 178 ? 18.984 -17.109 -2.902 1 93.62 178 GLY B C 1
ATOM 2920 O O . GLY B 1 178 ? 19.797 -16.25 -3.252 1 93.62 178 GLY B O 1
ATOM 2921 N N . GLY B 1 179 ? 17.891 -16.828 -2.053 1 91.31 179 GLY B N 1
ATOM 2922 C CA . GLY B 1 179 ? 17.844 -15.602 -1.282 1 91.31 179 GLY B CA 1
ATOM 2923 C C . GLY B 1 179 ? 17.141 -14.469 -2.01 1 91.31 179 GLY B C 1
ATOM 2924 O O . GLY B 1 179 ? 17.125 -13.328 -1.539 1 91.31 179 GLY B O 1
ATOM 2925 N N . ALA B 1 180 ? 16.5 -14.75 -3.145 1 92.19 180 ALA B N 1
ATOM 2926 C CA . ALA B 1 180 ? 15.828 -13.703 -3.92 1 92.19 180 ALA B CA 1
ATOM 2927 C C . ALA B 1 180 ? 14.555 -13.234 -3.223 1 92.19 180 ALA B C 1
ATOM 2929 O O . ALA B 1 180 ? 13.875 -14.023 -2.562 1 92.19 180 ALA B O 1
ATOM 2930 N N . ALA B 1 181 ? 14.219 -11.93 -3.418 1 88.81 181 ALA B N 1
ATOM 2931 C CA . ALA B 1 181 ? 13.023 -11.336 -2.822 1 88.81 181 ALA B CA 1
ATOM 2932 C C . ALA B 1 181 ? 11.758 -11.867 -3.49 1 88.81 181 ALA B C 1
ATOM 2934 O O . ALA B 1 181 ? 10.711 -11.984 -2.848 1 88.81 181 ALA B O 1
ATOM 2935 N N . ASP B 1 182 ? 11.883 -12.117 -4.73 1 96.06 182 ASP B N 1
ATOM 2936 C CA . ASP B 1 182 ? 10.789 -12.695 -5.5 1 96.06 182 ASP B CA 1
ATOM 2937 C C . ASP B 1 182 ? 11.297 -13.352 -6.781 1 96.06 182 ASP B C 1
ATOM 2939 O O . ASP B 1 182 ? 12.508 -13.469 -6.988 1 96.06 182 ASP B O 1
ATOM 2943 N N . ASP B 1 183 ? 10.352 -13.82 -7.547 1 98.44 183 ASP B N 1
ATOM 2944 C CA . ASP B 1 183 ? 10.734 -14.594 -8.727 1 98.44 183 ASP B CA 1
ATOM 2945 C C . ASP B 1 183 ? 11.234 -13.68 -9.844 1 98.44 183 ASP B C 1
ATOM 2947 O O . ASP B 1 183 ? 11.969 -14.125 -10.727 1 98.44 183 ASP B O 1
ATOM 2951 N N . VAL B 1 184 ? 10.867 -12.398 -9.867 1 98.62 184 VAL B N 1
ATOM 2952 C CA . VAL B 1 184 ? 11.359 -11.414 -10.828 1 98.62 184 VAL B CA 1
ATOM 2953 C C . VAL B 1 184 ? 12.859 -11.219 -10.648 1 98.62 184 VAL B C 1
ATOM 2955 O O . VAL B 1 184 ? 13.602 -11.117 -11.633 1 98.62 184 VAL B O 1
ATOM 2958 N N . GLU B 1 185 ? 13.258 -11.156 -9.383 1 97.69 185 GLU B N 1
ATOM 2959 C CA . GLU B 1 185 ? 14.688 -11.055 -9.125 1 97.69 185 GLU B CA 1
ATOM 2960 C C . GLU B 1 185 ? 15.445 -12.25 -9.695 1 97.69 185 GLU B C 1
ATOM 2962 O O . GLU B 1 185 ? 16.5 -12.086 -10.297 1 97.69 185 GLU B O 1
ATOM 2967 N N . VAL B 1 186 ? 14.945 -13.453 -9.508 1 98.25 186 VAL B N 1
ATOM 2968 C CA . VAL B 1 186 ? 15.547 -14.672 -10.047 1 98.25 186 VAL B CA 1
ATOM 2969 C C . VAL B 1 186 ? 15.617 -14.586 -11.57 1 98.25 186 VAL B C 1
ATOM 2971 O O . VAL B 1 186 ? 16.656 -14.859 -12.164 1 98.25 186 VAL B O 1
ATOM 2974 N N . ALA B 1 187 ? 14.523 -14.195 -12.211 1 98.62 187 ALA B N 1
ATOM 2975 C CA . ALA B 1 187 ? 14.438 -14.078 -13.664 1 98.62 187 ALA B CA 1
ATOM 2976 C C . ALA B 1 187 ? 15.453 -13.07 -14.203 1 98.62 187 ALA B C 1
ATOM 2978 O O . ALA B 1 187 ? 16.188 -13.359 -15.156 1 98.62 187 ALA B O 1
ATOM 2979 N N . ARG B 1 188 ? 15.516 -11.953 -13.57 1 97.88 188 ARG B N 1
ATOM 2980 C CA . ARG B 1 188 ? 16.422 -10.898 -14.023 1 97.88 188 ARG B CA 1
ATOM 2981 C C . ARG B 1 188 ? 17.875 -11.344 -13.922 1 97.88 188 ARG B C 1
ATOM 2983 O O . ARG B 1 188 ? 18.688 -11.031 -14.789 1 97.88 188 ARG B O 1
ATOM 2990 N N . ALA B 1 189 ? 18.188 -11.984 -12.836 1 97.31 189 ALA B N 1
ATOM 2991 C CA . ALA B 1 189 ? 19.547 -12.484 -12.656 1 97.31 189 ALA B CA 1
ATOM 2992 C C . ALA B 1 189 ? 19.953 -13.406 -13.797 1 97.31 189 ALA B C 1
ATOM 2994 O O . ALA B 1 189 ? 21.141 -13.523 -14.125 1 97.31 189 ALA B O 1
ATOM 2995 N N . ALA B 1 190 ? 19 -14.023 -14.445 1 98 190 ALA B N 1
ATOM 2996 C CA . ALA B 1 190 ? 19.25 -14.938 -15.562 1 98 190 ALA B CA 1
ATOM 2997 C C . ALA B 1 190 ? 19.172 -14.203 -16.891 1 98 190 ALA B C 1
ATOM 2999 O O . ALA B 1 190 ? 19.234 -14.82 -17.953 1 98 190 ALA B O 1
ATOM 3000 N N . GLY B 1 191 ? 18.938 -12.906 -16.844 1 97.81 191 GLY B N 1
ATOM 3001 C CA . GLY B 1 191 ? 18.938 -12.109 -18.047 1 97.81 191 GLY B CA 1
ATOM 3002 C C . GLY B 1 191 ? 17.578 -11.984 -18.703 1 97.81 191 GLY B C 1
ATOM 3003 O O . GLY B 1 191 ? 17.453 -11.523 -19.844 1 97.81 191 GLY B O 1
ATOM 3004 N N . LEU B 1 192 ? 16.562 -12.359 -17.984 1 98.25 192 LEU B N 1
ATOM 3005 C CA . LEU B 1 192 ? 15.219 -12.289 -18.531 1 98.25 192 LEU B CA 1
ATOM 3006 C C . LEU B 1 192 ? 14.609 -10.906 -18.297 1 98.25 192 LEU B C 1
ATOM 3008 O O . LEU B 1 192 ? 14.719 -10.359 -17.188 1 98.25 192 LEU B O 1
ATOM 3012 N N . GLU B 1 193 ? 14.008 -10.367 -19.344 1 98.25 193 GLU B N 1
ATOM 3013 C CA . GLU B 1 193 ? 13.219 -9.148 -19.188 1 98.25 193 GLU B CA 1
ATOM 3014 C C . GLU B 1 193 ? 11.867 -9.445 -18.531 1 98.25 193 GLU B C 1
ATOM 3016 O O . GLU B 1 193 ? 11.242 -10.461 -18.828 1 98.25 193 GLU B O 1
ATOM 3021 N N . VAL B 1 194 ? 11.484 -8.562 -17.688 1 98.81 194 VAL B N 1
ATOM 3022 C CA . VAL B 1 194 ? 10.188 -8.711 -17.031 1 98.81 194 VAL B CA 1
ATOM 3023 C C . VAL B 1 194 ? 9.383 -7.426 -17.203 1 98.81 194 VAL B C 1
ATOM 3025 O O . VAL B 1 194 ? 9.805 -6.352 -16.766 1 98.81 194 VAL B O 1
ATOM 3028 N N . ALA B 1 195 ? 8.242 -7.523 -17.828 1 98.88 195 ALA B N 1
ATOM 3029 C CA . ALA B 1 195 ? 7.332 -6.398 -18 1 98.88 195 ALA B CA 1
ATOM 3030 C C . ALA B 1 195 ? 6.535 -6.125 -16.734 1 98.88 195 ALA B C 1
ATOM 3032 O O . ALA B 1 195 ? 6.109 -7.062 -16.047 1 98.88 195 ALA B O 1
ATOM 3033 N N . ILE B 1 196 ? 6.359 -4.871 -16.422 1 98.75 196 ILE B N 1
ATOM 3034 C CA . ILE B 1 196 ? 5.473 -4.484 -15.336 1 98.75 196 ILE B CA 1
ATOM 3035 C C . ILE B 1 196 ? 4.043 -4.344 -15.859 1 98.75 196 ILE B C 1
ATOM 3037 O O . ILE B 1 196 ? 3.785 -3.555 -16.766 1 98.75 196 ILE B O 1
ATOM 3041 N N . VAL B 1 197 ? 3.199 -5.145 -15.312 1 98.5 197 VAL B N 1
ATOM 3042 C CA . VAL B 1 197 ? 1.767 -5.051 -15.578 1 98.5 197 VAL B CA 1
ATOM 3043 C C . VAL B 1 197 ? 1.09 -4.223 -14.492 1 98.5 197 VAL B C 1
ATOM 3045 O O . VAL B 1 197 ? 1.488 -4.273 -13.32 1 98.5 197 VAL B O 1
ATOM 3048 N N . GLU B 1 198 ? 0.073 -3.406 -14.898 1 97.31 198 GLU B N 1
ATOM 3049 C CA . GLU B 1 198 ? -0.64 -2.609 -13.906 1 97.31 198 GLU B CA 1
ATOM 3050 C C . GLU B 1 198 ? -1.263 -3.496 -12.836 1 97.31 198 GLU B C 1
ATOM 3052 O O . GLU B 1 198 ? -2.088 -4.359 -13.133 1 97.31 198 GLU B O 1
ATOM 3057 N N . GLY B 1 199 ? -0.808 -3.289 -11.562 1 97.56 199 GLY B N 1
ATOM 3058 C CA . GLY B 1 199 ? -1.345 -4.039 -10.445 1 97.56 199 GLY B CA 1
ATOM 3059 C C . GLY B 1 199 ? -2.645 -3.469 -9.906 1 97.56 199 GLY B C 1
ATOM 3060 O O . GLY B 1 199 ? -3.332 -2.721 -10.609 1 97.56 199 GLY B O 1
ATOM 3061 N N . CYS B 1 200 ? -2.99 -3.994 -8.734 1 94.69 200 CYS B N 1
ATOM 3062 C CA . CYS B 1 200 ? -4.219 -3.578 -8.07 1 94.69 200 CYS B CA 1
ATOM 3063 C C . CYS B 1 200 ? -4.043 -3.57 -6.555 1 94.69 200 CYS B C 1
ATOM 3065 O O . CYS B 1 200 ? -3.645 -4.574 -5.965 1 94.69 200 CYS B O 1
ATOM 3067 N N . GLU B 1 201 ? -4.469 -2.441 -5.938 1 94.31 201 GLU B N 1
ATOM 3068 C CA . GLU B 1 201 ? -4.309 -2.301 -4.492 1 94.31 201 GLU B CA 1
ATOM 3069 C C . GLU B 1 201 ? -5.172 -3.311 -3.74 1 94.31 201 GLU B C 1
ATOM 3071 O O . GLU B 1 201 ? -4.848 -3.693 -2.613 1 94.31 201 GLU B O 1
ATOM 3076 N N . ASP B 1 202 ? -6.246 -3.781 -4.371 1 93.06 202 ASP B N 1
ATOM 3077 C CA . ASP B 1 202 ? -7.121 -4.758 -3.732 1 93.06 202 ASP B CA 1
ATOM 3078 C C . ASP B 1 202 ? -6.465 -6.133 -3.68 1 93.06 202 ASP B C 1
ATOM 3080 O O . ASP B 1 202 ? -6.91 -7.012 -2.939 1 93.06 202 ASP B O 1
ATOM 3084 N N . ASN B 1 203 ? -5.516 -6.348 -4.543 1 96.81 203 ASN B N 1
ATOM 3085 C CA . ASN B 1 203 ? -4.758 -7.59 -4.535 1 96.81 203 ASN B CA 1
ATOM 3086 C C . ASN B 1 203 ? -3.736 -7.617 -3.398 1 96.81 203 ASN B C 1
ATOM 3088 O O . ASN B 1 203 ? -2.559 -7.902 -3.621 1 96.81 203 ASN B O 1
ATOM 3092 N N . LEU B 1 204 ? -4.246 -7.293 -2.176 1 95.31 204 LEU B N 1
ATOM 3093 C CA . LEU B 1 204 ? -3.363 -7.148 -1.021 1 95.31 204 LEU B CA 1
ATOM 3094 C C . LEU B 1 204 ? -2.822 -8.508 -0.579 1 95.31 204 LEU B C 1
ATOM 3096 O O . LEU B 1 204 ? -3.473 -9.531 -0.777 1 95.31 204 LEU B O 1
ATOM 3100 N N . LYS B 1 205 ? -1.642 -8.516 -0.044 1 97 205 LYS B N 1
ATOM 3101 C CA . LYS B 1 205 ? -1.06 -9.664 0.64 1 97 205 LYS B CA 1
ATOM 3102 C C . LYS B 1 205 ? -1.35 -9.617 2.139 1 97 205 LYS B C 1
ATOM 3104 O O . LYS B 1 205 ? -1.05 -8.625 2.803 1 97 205 LYS B O 1
ATOM 3109 N N . VAL B 1 206 ? -1.956 -10.609 2.711 1 96.88 206 VAL B N 1
ATOM 3110 C CA . VAL B 1 206 ? -2.109 -10.688 4.16 1 96.88 206 VAL B CA 1
ATOM 3111 C C . VAL B 1 206 ? -0.744 -10.891 4.812 1 96.88 206 VAL B C 1
ATOM 3113 O O . VAL B 1 206 ? -0.087 -11.914 4.594 1 96.88 206 VAL B O 1
ATOM 3116 N N . THR B 1 207 ? -0.311 -9.945 5.578 1 94.62 207 THR B N 1
ATOM 3117 C CA . THR B 1 207 ? 1.014 -9.977 6.188 1 94.62 207 THR B CA 1
ATOM 3118 C C . THR B 1 207 ? 0.934 -9.641 7.676 1 94.62 207 THR B C 1
ATOM 3120 O O . THR B 1 207 ? 1.653 -10.219 8.492 1 94.62 207 THR B O 1
ATOM 3123 N N . TYR B 1 208 ? 0.025 -8.664 8.023 1 92.5 208 TYR B N 1
ATOM 3124 C CA . TYR B 1 208 ? -0.172 -8.203 9.391 1 92.5 208 TYR B CA 1
ATOM 3125 C C . TYR B 1 208 ? -1.612 -8.422 9.836 1 92.5 208 TYR B C 1
ATOM 3127 O O . TYR B 1 208 ? -2.498 -8.648 9.008 1 92.5 208 TYR B O 1
ATOM 3135 N N . PRO B 1 209 ? -1.821 -8.32 11.141 1 90.75 209 PRO B N 1
ATOM 3136 C CA . PRO B 1 209 ? -3.168 -8.594 11.648 1 90.75 209 PRO B CA 1
ATOM 3137 C C . PRO B 1 209 ? -4.227 -7.688 11.023 1 90.75 209 PRO B C 1
ATOM 3139 O O . PRO B 1 209 ? -5.328 -8.148 10.703 1 90.75 209 PRO B O 1
ATOM 3142 N N . GLY B 1 210 ? -3.871 -6.5 10.75 1 91.25 210 GLY B N 1
ATOM 3143 C CA . GLY B 1 210 ? -4.828 -5.562 10.18 1 91.25 210 GLY B CA 1
ATOM 3144 C C . GLY B 1 210 ? -5.246 -5.914 8.766 1 91.25 210 GLY B C 1
ATOM 3145 O O . GLY B 1 210 ? -6.285 -5.461 8.289 1 91.25 210 GLY B O 1
ATOM 3146 N N . ASP B 1 211 ? -4.492 -6.695 8.117 1 94.12 211 ASP B N 1
ATOM 3147 C CA . ASP B 1 211 ? -4.773 -7.074 6.734 1 94.12 211 ASP B CA 1
ATOM 3148 C C . ASP B 1 211 ? -5.977 -8.008 6.652 1 94.12 211 ASP B C 1
ATOM 3150 O O . ASP B 1 211 ? -6.695 -8.016 5.652 1 94.12 211 ASP B O 1
ATOM 3154 N N . PHE B 1 212 ? -6.227 -8.82 7.727 1 95.25 212 PHE B N 1
ATOM 3155 C CA . PHE B 1 212 ? -7.359 -9.742 7.73 1 95.25 212 PHE B CA 1
ATOM 3156 C C . PHE B 1 212 ? -8.68 -8.977 7.668 1 95.25 212 PHE B C 1
ATOM 3158 O O . PHE B 1 212 ? -9.547 -9.297 6.859 1 95.25 212 PHE B O 1
ATOM 3165 N N . ALA B 1 213 ? -8.734 -8.008 8.5 1 92.06 213 ALA B N 1
ATOM 3166 C CA . ALA B 1 213 ? -9.961 -7.211 8.531 1 92.06 213 ALA B CA 1
ATOM 3167 C C . ALA B 1 213 ? -10.203 -6.523 7.188 1 92.06 213 ALA B C 1
ATOM 3169 O O . ALA B 1 213 ? -11.336 -6.477 6.703 1 92.06 213 ALA B O 1
ATOM 3170 N N . ARG B 1 214 ? -9.195 -6.016 6.633 1 92 214 ARG B N 1
ATOM 3171 C CA . ARG B 1 214 ? -9.297 -5.367 5.332 1 92 214 ARG B CA 1
ATOM 3172 C C . ARG B 1 214 ? -9.75 -6.352 4.262 1 92 214 ARG B C 1
ATOM 3174 O O . ARG B 1 214 ? -10.648 -6.055 3.473 1 92 214 ARG B O 1
ATOM 3181 N N . ALA B 1 215 ? -9.141 -7.484 4.242 1 95.19 215 ALA B N 1
ATOM 3182 C CA . ALA B 1 215 ? -9.492 -8.516 3.271 1 95.19 215 ALA B CA 1
ATOM 3183 C C . ALA B 1 215 ? -10.945 -8.945 3.424 1 95.19 215 ALA B C 1
ATOM 3185 O O . ALA B 1 215 ? -11.648 -9.148 2.432 1 95.19 215 ALA B O 1
ATOM 3186 N N . GLU B 1 216 ? -11.367 -9.047 4.652 1 94.62 216 GLU B N 1
ATOM 3187 C CA . GLU B 1 216 ? -12.75 -9.445 4.906 1 94.62 216 GLU B CA 1
ATOM 3188 C C . GLU B 1 216 ? -13.727 -8.414 4.352 1 94.62 216 GLU B C 1
ATOM 3190 O O . GLU B 1 216 ? -14.75 -8.773 3.76 1 94.62 216 GLU B O 1
ATOM 3195 N N . ARG B 1 217 ? -13.414 -7.238 4.547 1 90.19 217 ARG B N 1
ATOM 3196 C CA . ARG B 1 217 ? -14.266 -6.172 4.035 1 90.19 217 ARG B CA 1
ATOM 3197 C C . ARG B 1 217 ? -14.352 -6.219 2.514 1 90.19 217 ARG B C 1
ATOM 3199 O O . ARG B 1 217 ? -15.43 -6.055 1.941 1 90.19 217 ARG B O 1
ATOM 3206 N N . LEU B 1 218 ? -13.258 -6.457 1.894 1 90.69 218 LEU B N 1
ATOM 3207 C CA . LEU B 1 218 ? -13.211 -6.516 0.437 1 90.69 218 LEU B CA 1
ATOM 3208 C C . LEU B 1 218 ? -13.992 -7.723 -0.084 1 90.69 218 LEU B C 1
ATOM 3210 O O . LEU B 1 218 ? -14.68 -7.629 -1.102 1 90.69 218 LEU B O 1
ATOM 3214 N N . LEU B 1 219 ? -13.867 -8.781 0.641 1 91.56 219 LEU B N 1
ATOM 3215 C CA . LEU B 1 219 ? -14.617 -9.969 0.262 1 91.56 219 LEU B CA 1
ATOM 3216 C C . LEU B 1 219 ? -16.125 -9.727 0.383 1 91.56 219 LEU B C 1
ATOM 3218 O O . LEU B 1 219 ? -16.891 -10.172 -0.47 1 91.56 219 LEU B O 1
ATOM 3222 N N . ALA B 1 220 ? -16.453 -9.047 1.441 1 87 220 ALA B N 1
ATOM 3223 C CA . ALA B 1 220 ? -17.859 -8.75 1.67 1 87 220 ALA B CA 1
ATOM 3224 C C . ALA B 1 220 ? -18.422 -7.867 0.558 1 87 220 ALA B C 1
ATOM 3226 O O . ALA B 1 220 ? -19.547 -8.086 0.094 1 87 220 ALA B O 1
ATOM 3227 N N . LEU B 1 221 ? -17.719 -6.973 0.086 1 81.81 221 LEU B N 1
ATOM 3228 C CA . LEU B 1 221 ? -18.125 -6.074 -0.986 1 81.81 221 LEU B CA 1
ATOM 3229 C C . LEU B 1 221 ? -18.281 -6.832 -2.301 1 81.81 221 LEU B C 1
ATOM 3231 O O . LEU B 1 221 ? -19.234 -6.602 -3.043 1 81.81 221 LEU B O 1
ATOM 3235 N N . ALA B 1 222 ? -17.391 -7.695 -2.602 1 77 222 ALA B N 1
ATOM 3236 C CA . ALA B 1 222 ? -17.422 -8.492 -3.826 1 77 222 ALA B CA 1
ATOM 3237 C C . ALA B 1 222 ? -18.641 -9.414 -3.844 1 77 222 ALA B C 1
ATOM 3239 O O . ALA B 1 222 ? -19.188 -9.719 -4.906 1 77 222 ALA B O 1
ATOM 3240 N N . ALA B 1 223 ? -19 -9.703 -2.6 1 75.69 223 ALA B N 1
ATOM 3241 C CA . ALA B 1 223 ? -20.156 -10.594 -2.473 1 75.69 223 ALA B CA 1
ATOM 3242 C C . ALA B 1 223 ? -21.453 -9.797 -2.447 1 75.69 223 ALA B C 1
ATOM 3244 O O . ALA B 1 223 ? -22.547 -10.375 -2.48 1 75.69 223 ALA B O 1
ATOM 3245 N N . GLY B 1 224 ? -21.359 -8.469 -2.539 1 71.5 224 GLY B N 1
ATOM 3246 C CA . GLY B 1 224 ? -22.547 -7.633 -2.459 1 71.5 224 GLY B CA 1
ATOM 3247 C C . GLY B 1 224 ? -23.078 -7.492 -1.046 1 71.5 224 GLY B C 1
ATOM 3248 O O . GLY B 1 224 ? -24.281 -7.324 -0.847 1 71.5 224 GLY B O 1
ATOM 3249 N N . LEU B 1 225 ? -22.344 -7.684 -0.095 1 64.88 225 LEU B N 1
ATOM 3250 C CA . LEU B 1 225 ? -22.766 -7.539 1.295 1 64.88 225 LEU B CA 1
ATOM 3251 C C . LEU B 1 225 ? -22.312 -6.191 1.859 1 64.88 225 LEU B C 1
ATOM 3253 O O . LEU B 1 225 ? -21.281 -5.656 1.461 1 64.88 225 LEU B O 1
#

Secondary structure (DSSP, 8-state):
--EEEEEEE-S--GGG-SSS-GGGSEETTEEHHHHHHHHHHS-TT--EEEEEE-GGGHHHHHTSTTTTTTSSEEEE--SSHHHHHHHHHHHTTTS---EEEEEETT-TT--HHHHHHHHHGGGT-SEEEEEEE--S-EEEEETTEEEEEE--TTEEEE-S-EEEEHHHHHHHHHH--S--SSHHHHHHHTT--EEEEE--TTS----SHHHHHHHHHHHHHHTT-/--EEEEEEE-S--GGG-SSS-GGGSEETTEEHHHHHHHHHHS-TT--EEEEEE-GGGHHHHHTSTTTTTTSSEEEE--SSHHHHHHHHHHHTTTS---EEEEEETT-TT--HHHHHHHHHGGGT-SEEEEEEE--S-EEEEETTEEEEEE--TTEEEE-S-EEEEHHHHHHHHHH--S--SSHHHHHHHTT--EEEEE--TTS----SHHHHHHHHHHHHHHTT-

Nearest PDB structures (foldseek):
  1vpa-assembly1_B  TM=9.483E-01  e=9.240E-23  Thermotoga maritima
  5hs2-assembly1_A  TM=8.938E-01  e=4.328E-23  Bacillus subtilis subsp. subtilis str. 168
  2xwn-assembly1_B  TM=9.026E-01  e=3.393E-21  Mycobacterium tuberculosis H37Rv
  5ddv-assembly1_A-2  TM=8.499E-01  e=7.717E-21  Bacillus subtilis subsp. subtilis str. 168
  5hs2-assembly1_B  TM=8.720E-01  e=5.141E-20  Bacillus subtilis subsp. subtilis str. 168

InterPro domains:
  IPR001228 2-C-methyl-D-erythritol 4-phosphate cytidylyltransferase [MF_00108] (2-219)
  IPR001228 2-C-methyl-D-erythritol 4-phosphate cytidylyltransferase [TIGR00453] (5-219)
  IPR018294 4-diphosphocytidyl-2C-methyl-D-erythritol synthase, conserved site [PS01295] (100-107)
  IPR029044 Nucleotide-diphospho-sugar transferases [G3DSA:3.90.550.10] (1-221)
  IPR029044 Nucleotide-diphospho-sugar transferases [SSF53448] (4-219)
  IPR034683 Cytidylyltransferase IspD/TarI [PF01128] (4-219)
  IPR034683 Cytidylyltransferase IspD/TarI [cd02516] (3-215)
  IPR050088 IspD/TarI cytidylyltransferase, baterial-type [PTHR32125] (3-221)

Solvent-accessible surface area (backbone atoms only — not comparable to full-atom values): 23462 Å² total; per-residue (Å²): 129,44,22,32,34,40,33,46,50,40,70,61,49,76,70,28,44,82,95,46,38,47,45,64,33,74,48,86,86,35,35,28,34,55,43,26,50,52,43,52,73,67,29,84,69,51,76,41,40,37,37,25,27,31,75,90,44,47,70,64,50,48,66,32,87,43,32,61,75,65,66,32,43,81,37,62,34,49,97,42,72,58,46,21,50,43,44,49,50,56,71,44,61,92,70,71,58,48,28,35,34,42,29,55,23,39,29,41,50,57,47,62,65,55,55,47,53,28,55,56,43,45,78,82,30,62,16,15,25,25,27,39,74,52,80,50,51,31,30,30,47,56,95,56,23,58,77,46,73,44,90,40,82,50,28,24,38,46,46,64,49,34,25,31,37,31,68,60,48,45,52,19,50,73,70,48,92,69,88,54,86,45,70,64,54,37,31,42,77,63,70,45,56,33,34,54,34,85,45,57,84,72,46,43,65,58,52,40,59,70,35,53,59,52,50,38,52,52,52,34,48,76,69,71,79,130,45,21,32,33,40,32,47,52,41,70,60,50,75,71,29,42,82,95,46,38,46,46,64,33,75,48,85,87,35,34,28,34,54,43,25,51,51,44,52,72,68,27,83,69,50,76,41,40,37,39,25,26,33,75,91,42,48,70,64,50,48,67,32,87,42,33,62,75,65,64,32,42,83,37,64,35,51,98,43,70,58,46,21,51,42,44,50,49,58,71,45,61,91,69,73,56,48,26,33,34,42,29,54,23,40,29,41,51,56,48,61,67,56,55,49,54,27,54,57,41,46,78,80,29,62,17,15,25,26,26,40,74,52,80,48,50,30,28,30,47,56,95,57,23,58,75,45,72,44,89,40,82,49,29,24,36,46,47,65,48,34,25,32,37,31,69,60,45,44,53,19,49,71,69,48,93,69,87,51,86,43,68,64,54,36,31,41,77,62,69,44,58,33,35,54,34,86,45,55,85,72,45,43,65,57,50,40,59,70,36,52,60,53,49,39,52,52,51,34,48,78,69,71,78

Foldseek 3Di:
DEEEEEEEEADQQPAADDDGRQQQDDFLRGGLLLLQVVQLVPAPRHQAYEYEHAPVCVVVVCPHPCNVVVRYHYWYADPDRLRSVLRVLVVCPPVPHFKYWYAYSQQSQDHSVQVVVQVVCCVPFQKEFEWAQDDDWAFDDDPRDGPGTDDRPPPTGTHGGIMGGSVQLNVLSVPDPDDDPDSVRSNVVSVGDYHYDHDDPLSDGSNYNVVSVVVNVVVCVVVVD/DEEEEEEEEADQQPQADDDGRQQQDDFPRGGLLLLQVVQLVPAPRHQAYEYEHAPVCVVVVCPHPCNVVVNYHYWYADPDRLRSVLRVLVVCPPVPHFKYWYAYSQQSQDHSVQVVVQAVCCVPFQKEFEWAADDDWAFDDDPRDGPGTDDRPPPTGTHGGIMGGSVQLNVLSVPDPDDDPDSVRSNVVSVGDYHYDHDDPLSDGSNYNVVSVVVNVVVCVVVVD

Organism: Cereibacter sphaeroides (strain ATCC 17023 / DSM 158 / JCM 6121 / CCUG 31486 / LMG 2827 / NBRC 12203 / NCIMB 8253 / ATH 2.4.1.) (NCBI:txid272943)

Radius of gyration: 23.6 Å; Cα contacts (8 Å, |Δi|>4): 984; chains: 2; bounding box: 46×69×50 Å